Protein AF-A0AAN6LRU3-F1 (afdb_monomer)

Radius of gyration: 29.78 Å; Cα contacts (8 Å, |Δi|>4): 369; chains: 1; bounding box: 66×88×83 Å

Mean predicted aligned error: 17.96 Å

Secondary structure (DSSP, 8-state):
--HHHHHHHHHHHHHHHHHHHHHHHHHHH---TTHHHHHHHHHHHHHHHHHHHHHHHHH---HHHHHHHHHHHHHHHHHHHHHHHHHHHHHHHHHHS-STTPPPPPPPPP--------------SSHHHHHHHHHHHHTT--S-GGGS----------------PPPPPPP-----------------------------------------TT-TTSHHHHHHHHHHH-GGG-----SS-HHHHHHHHHHHHH---SS-SSTTSPP--SS-HHHHHHHHHHT---TTS-----SSS-HHHHHHHHHHHHHTT-SPPPSSS-HHHHHHHHHHHHHH---HHHHHHHTT--HHHHHHHHHHHHHHHHHHHHHTT--SPPTTGGGTTSHHHHHHSTT-THHHHHHH---HHHHHHHHHHHHHHHHHHHHHH--PPSS----TTGGG--

Foldseek 3Di:
DPPVVLVVVLVVLVVVLVVLVVVLVVCVVVLDLVCLVVLVVSLVVLVVSLVVLVVVLVVDPDPVSNVSSVVSSVSSVVSSVSSVVSNVVSVVVVVPPPCPPPDDDPDDDDDDDDDDDDDDDDDDDPCPVVVLLVLLVVVVDDDDPVVDDDDDDDDDDPDDDDDDDDDDDDDDDDDDDDDDDDDDDDDDDDDDDDDDDDDDDDDDDDDDPPPDPQDCQDLVNVVVCCVVPNPVPDPQQFPDWLVRLVVQLVVVVVPQDLEFDQQQDFAAARDALSVLLVCQLVVPDDNRHDHDHQQAFDSVLLVVLLVVCVVVVLFDQDPRAGSSSLSVLLSCCQLVVGQLSSSSNNNRGGSNVSLVSNVSSLVSLLVLLVSSPCPDQDPCQLPFSPSVCSCVPPPDNVRVCSYSVDDPVSSSSSSNSSLLSRLVVCVSPVDDGPTDGDNNCVSSPD

pLDDT: mean 72.18, std 24.18, range [24.44, 98.5]

Nearest PDB structures (foldseek):
  2n9d-assembly1_A  TM=6.646E-01  e=3.954E-01  Homo sapiens
  5t2a-assembly1_i  TM=4.761E-01  e=7.463E+00  Leishmania donovani

Solvent-accessible surface area (backbone atoms only — not comparable to full-atom values): 27525 Å² total; per-residue (Å²): 130,66,71,71,59,55,57,51,52,51,51,53,51,51,50,50,49,51,53,48,52,54,50,49,58,54,46,69,75,46,85,47,81,78,42,47,63,53,43,53,51,54,32,50,54,30,50,52,51,27,52,52,32,54,54,51,36,76,72,44,86,52,67,69,61,31,52,54,38,48,55,52,30,53,53,31,47,55,52,28,56,49,36,53,56,50,44,55,52,46,56,51,53,62,71,62,58,72,79,83,80,64,78,81,80,80,85,82,81,90,80,84,90,78,87,90,80,89,85,88,87,81,89,87,81,73,59,65,65,58,48,49,56,49,42,52,55,52,79,64,62,64,86,68,67,89,84,57,86,81,81,92,72,92,78,85,92,82,84,88,81,90,88,84,81,86,85,83,84,81,88,82,82,87,83,88,83,89,80,90,83,90,82,89,88,86,84,87,82,88,87,89,79,88,83,84,79,83,86,87,83,88,85,89,77,96,72,79,93,71,80,72,78,74,45,80,84,36,71,67,31,48,54,52,47,34,77,72,59,41,69,92,72,55,89,75,75,54,77,30,51,29,69,58,35,51,50,51,36,51,55,49,66,68,60,85,60,56,54,80,76,64,34,78,54,67,33,70,14,25,42,53,35,71,55,41,45,47,37,53,68,69,66,64,85,54,87,61,46,56,72,83,78,72,71,84,57,54,66,66,56,55,52,49,50,45,52,50,34,42,73,75,63,41,50,70,84,52,96,86,51,52,61,63,44,23,49,49,52,35,49,45,33,52,67,70,61,49,53,44,55,34,53,7,24,46,29,33,31,21,23,48,60,40,45,55,29,26,49,43,45,50,55,32,35,45,53,50,31,70,65,62,68,69,87,60,89,61,88,67,47,46,54,40,78,53,33,50,55,70,67,62,45,97,83,51,61,62,51,59,30,59,44,73,68,49,51,76,68,54,52,47,45,32,41,36,39,53,42,41,58,48,18,47,53,44,70,74,59,80,58,82,63,73,67,64,70,60,67,56,60,64,88,68,73,120

Structure (mmCIF, N/CA/C/O backbone):
data_AF-A0AAN6LRU3-F1
#
_entry.id   AF-A0AAN6LRU3-F1
#
loop_
_atom_site.group_PDB
_atom_site.id
_atom_site.type_symbol
_atom_site.label_atom_id
_atom_site.label_alt_id
_atom_site.label_comp_id
_atom_site.label_asym_id
_atom_site.label_entity_id
_atom_site.label_seq_id
_atom_site.pdbx_PDB_ins_code
_atom_site.Cartn_x
_atom_site.Cartn_y
_atom_site.Cartn_z
_atom_site.occupancy
_atom_site.B_iso_or_equiv
_atom_site.auth_seq_id
_atom_site.auth_comp_id
_atom_site.auth_asym_id
_atom_site.auth_atom_id
_atom_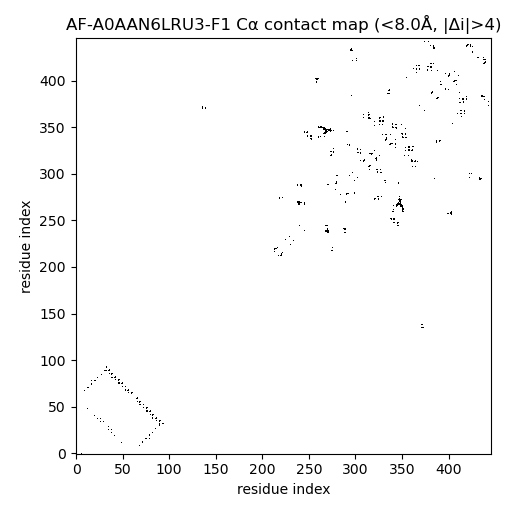site.pdbx_PDB_model_num
ATOM 1 N N . MET A 1 1 ? 5.359 25.589 39.554 1.00 51.56 1 MET A N 1
ATOM 2 C CA . MET A 1 1 ? 6.685 24.946 39.703 1.00 51.56 1 MET A CA 1
ATOM 3 C C . MET A 1 1 ? 7.753 25.958 39.331 1.00 51.56 1 MET A C 1
ATOM 5 O O . MET A 1 1 ? 7.530 26.718 38.402 1.00 51.56 1 MET A O 1
ATOM 9 N N . SER A 1 2 ? 8.865 26.028 40.065 1.00 58.53 2 SER A N 1
ATOM 10 C CA . SER A 1 2 ? 9.941 26.976 39.746 1.00 58.53 2 SER A CA 1
ATOM 11 C C . SER A 1 2 ? 10.658 26.526 38.469 1.00 58.53 2 SER A C 1
ATOM 13 O O . SER A 1 2 ? 11.099 25.380 38.389 1.00 58.53 2 SER A O 1
ATOM 15 N N . THR A 1 3 ? 10.789 27.407 37.477 1.00 61.53 3 THR A N 1
ATOM 16 C CA . THR A 1 3 ? 11.451 27.142 36.181 1.00 61.53 3 THR A CA 1
ATOM 17 C C . THR A 1 3 ? 12.881 26.603 36.339 1.00 61.53 3 THR A C 1
ATOM 19 O O . THR A 1 3 ? 13.358 25.816 35.520 1.00 61.53 3 THR A O 1
ATOM 22 N N . ARG A 1 4 ? 13.549 26.921 37.459 1.00 67.75 4 ARG A N 1
ATOM 23 C CA . ARG A 1 4 ? 14.866 26.365 37.819 1.00 67.75 4 ARG A CA 1
ATOM 24 C C . ARG A 1 4 ? 14.862 24.847 38.032 1.00 67.75 4 ARG A C 1
ATOM 26 O O . ARG A 1 4 ? 15.858 24.203 37.718 1.00 67.75 4 ARG A O 1
ATOM 33 N N . THR A 1 5 ? 13.771 24.263 38.524 1.00 77.69 5 THR A N 1
ATOM 34 C CA . THR A 1 5 ? 13.678 22.815 38.787 1.00 77.69 5 THR A CA 1
ATOM 35 C C . THR A 1 5 ? 13.497 22.015 37.491 1.00 77.69 5 THR A C 1
ATOM 37 O O . THR A 1 5 ? 14.026 20.912 37.355 1.00 77.69 5 THR A O 1
ATOM 40 N N . ILE A 1 6 ? 12.816 22.597 36.500 1.00 76.00 6 ILE A N 1
ATOM 41 C CA . ILE A 1 6 ? 12.567 21.963 35.196 1.00 76.00 6 ILE A CA 1
ATOM 42 C C . ILE A 1 6 ? 13.856 21.912 34.360 1.00 76.00 6 ILE A C 1
ATOM 44 O O . ILE A 1 6 ? 14.175 20.898 33.749 1.00 76.00 6 ILE A O 1
ATOM 48 N N . SER A 1 7 ? 14.664 22.976 34.390 1.00 76.44 7 SER A N 1
ATOM 49 C CA . SER A 1 7 ? 15.960 22.986 33.695 1.00 76.44 7 SER A CA 1
ATOM 50 C C . SER A 1 7 ? 16.943 21.942 34.255 1.00 76.44 7 SER A C 1
ATOM 52 O O . SER A 1 7 ? 17.690 21.324 33.493 1.00 76.44 7 SER A O 1
ATOM 54 N N . GLY A 1 8 ? 16.921 21.709 35.574 1.00 80.44 8 GLY A N 1
ATOM 55 C CA . GLY A 1 8 ? 17.734 20.674 36.222 1.00 80.44 8 GLY A CA 1
ATOM 56 C C . GLY A 1 8 ? 17.344 19.261 35.783 1.00 80.44 8 GLY A C 1
ATOM 57 O O . GLY A 1 8 ? 18.188 18.518 35.287 1.00 80.44 8 GLY A O 1
ATOM 58 N N . THR A 1 9 ? 16.053 18.936 35.867 1.00 79.94 9 THR A N 1
ATOM 59 C CA . THR A 1 9 ? 15.516 17.622 35.463 1.00 79.94 9 THR A CA 1
ATOM 60 C C . THR A 1 9 ? 15.723 17.335 33.974 1.00 79.94 9 THR A C 1
ATOM 62 O O . THR A 1 9 ? 16.121 16.232 33.611 1.00 79.94 9 THR A O 1
ATOM 65 N N . LEU A 1 10 ? 15.569 18.334 33.097 1.00 76.00 10 LEU A N 1
ATOM 66 C CA . LEU A 1 10 ? 15.873 18.183 31.669 1.00 76.00 10 LEU A CA 1
ATOM 67 C C . LEU A 1 10 ? 17.350 17.874 31.400 1.00 76.00 10 LEU A C 1
ATOM 69 O O . LEU A 1 10 ? 17.667 17.068 30.524 1.00 76.00 10 LEU A O 1
ATOM 73 N N . ARG A 1 11 ? 18.267 18.492 32.151 1.00 82.25 11 ARG A N 1
ATOM 74 C CA . ARG A 1 11 ? 19.704 18.216 32.027 1.00 82.25 11 ARG A CA 1
ATOM 75 C C . ARG A 1 11 ? 20.043 16.798 32.481 1.00 82.25 11 ARG A C 1
ATOM 77 O O . ARG A 1 11 ? 20.829 16.128 31.815 1.00 82.25 11 ARG A O 1
ATOM 84 N N . GLU A 1 12 ? 19.440 16.342 33.575 1.00 81.56 12 GLU A N 1
ATOM 85 C CA . GLU A 1 12 ? 19.593 14.972 34.077 1.00 81.56 12 GLU A CA 1
ATOM 86 C C . GLU A 1 12 ? 19.060 13.946 33.074 1.00 81.56 12 GLU A C 1
ATOM 88 O O . GLU A 1 12 ? 19.774 13.004 32.734 1.00 81.56 12 GLU A O 1
ATOM 93 N N . LEU A 1 13 ? 17.866 14.170 32.512 1.00 76.25 13 LEU A N 1
ATOM 94 C CA . LEU A 1 13 ? 17.279 13.296 31.492 1.00 76.25 13 LEU A CA 1
ATOM 95 C C . LEU A 1 13 ? 18.111 13.264 30.206 1.00 76.25 13 LEU A C 1
ATOM 97 O O . LEU A 1 13 ? 18.313 12.196 29.632 1.00 76.25 13 LEU A O 1
ATOM 101 N N . ARG A 1 14 ? 18.660 14.406 29.774 1.00 79.88 14 ARG A N 1
ATOM 102 C CA . ARG A 1 14 ? 19.558 14.462 28.611 1.00 79.88 14 ARG A CA 1
ATOM 103 C C . ARG A 1 14 ? 20.868 13.715 28.862 1.00 79.88 14 ARG A C 1
ATOM 105 O O . ARG A 1 14 ? 21.322 12.975 27.994 1.00 79.88 14 ARG A O 1
ATOM 112 N N . SER A 1 15 ? 21.450 13.871 30.051 1.00 84.06 15 SER A N 1
ATOM 113 C CA . SER A 1 15 ? 22.639 13.120 30.473 1.00 84.06 15 SER A CA 1
ATOM 114 C C . SER A 1 15 ? 22.366 11.611 30.505 1.00 84.06 15 SER A C 1
ATOM 116 O O . SER A 1 15 ? 23.141 10.825 29.961 1.00 84.06 15 SER A O 1
ATOM 118 N N . LEU A 1 16 ? 21.217 11.205 31.057 1.00 80.88 16 LEU A N 1
ATOM 119 C CA . LEU A 1 16 ? 20.776 9.812 31.088 1.00 80.88 16 LEU A CA 1
ATOM 120 C C . LEU A 1 16 ? 20.578 9.248 29.675 1.00 80.88 16 LEU A C 1
ATOM 122 O O . LEU A 1 16 ? 21.001 8.123 29.406 1.00 80.88 16 LEU A O 1
ATOM 126 N N . ALA A 1 17 ? 19.978 10.019 28.764 1.00 74.19 17 ALA A N 1
ATOM 127 C CA . ALA A 1 17 ? 19.777 9.613 27.376 1.00 74.19 17 ALA A CA 1
ATOM 128 C C . ALA A 1 17 ? 21.113 9.393 26.646 1.00 74.19 17 ALA A C 1
ATOM 130 O O . ALA A 1 17 ? 21.281 8.367 25.986 1.00 74.19 17 ALA A O 1
ATOM 131 N N . GLU A 1 18 ? 22.091 10.290 26.810 1.00 80.81 18 GLU A N 1
ATOM 132 C CA . GLU A 1 18 ? 23.423 10.137 26.204 1.00 80.81 18 GLU A CA 1
ATOM 133 C C . GLU A 1 18 ? 24.216 8.969 26.816 1.00 80.81 18 GLU A C 1
ATOM 135 O O . GLU A 1 18 ? 24.811 8.174 26.084 1.00 80.81 18 GLU A O 1
ATOM 140 N N . LEU A 1 19 ? 24.166 8.783 28.140 1.00 83.38 19 LEU A N 1
ATOM 141 C CA . LEU A 1 19 ? 24.794 7.632 28.800 1.00 83.38 19 LEU A CA 1
ATOM 142 C C . LEU A 1 19 ? 24.161 6.313 28.340 1.00 83.38 19 LEU A C 1
ATOM 144 O O . LEU A 1 19 ? 24.862 5.335 28.066 1.00 83.38 19 LEU A O 1
ATOM 148 N N . THR A 1 20 ? 22.837 6.295 28.188 1.00 77.56 20 THR A N 1
ATOM 149 C CA . THR A 1 20 ? 22.105 5.130 27.684 1.00 77.56 20 THR A CA 1
ATOM 150 C C . THR A 1 20 ? 22.459 4.846 26.231 1.00 77.56 20 THR A C 1
ATOM 152 O O . THR A 1 20 ? 22.708 3.698 25.878 1.00 77.56 20 THR A O 1
ATOM 155 N N . LYS A 1 21 ? 22.561 5.875 25.391 1.00 78.19 21 LYS A N 1
ATOM 156 C CA . LYS A 1 21 ? 22.995 5.758 23.994 1.00 78.19 21 LYS A CA 1
ATOM 157 C C . LYS A 1 21 ? 24.407 5.173 23.877 1.00 78.19 21 LYS A C 1
ATOM 159 O O . LYS A 1 21 ? 24.619 4.286 23.052 1.00 78.19 21 LYS A O 1
ATOM 164 N N . ALA A 1 22 ? 25.344 5.590 24.731 1.00 80.88 22 ALA A N 1
ATOM 165 C CA . ALA A 1 22 ? 26.682 4.998 24.796 1.00 80.88 22 ALA A CA 1
ATOM 166 C C . ALA A 1 22 ? 26.652 3.535 25.283 1.00 80.88 22 ALA A C 1
ATOM 168 O O . ALA A 1 22 ? 27.325 2.671 24.720 1.00 80.88 22 ALA A O 1
ATOM 169 N N . SER A 1 23 ? 25.829 3.225 26.292 1.00 77.25 23 SER A N 1
ATOM 170 C CA . SER A 1 23 ? 25.642 1.851 26.776 1.00 77.25 23 SER A CA 1
ATOM 171 C C . SER A 1 23 ? 25.047 0.937 25.701 1.00 77.25 23 SER A C 1
ATOM 173 O O . SER A 1 23 ? 25.520 -0.184 25.533 1.00 77.25 23 SER A O 1
ATOM 175 N N . VAL A 1 24 ? 24.072 1.426 24.929 1.00 73.38 24 VAL A N 1
ATOM 176 C CA . VAL A 1 24 ? 23.470 0.716 23.792 1.00 73.38 24 VAL A CA 1
ATOM 177 C C . VAL A 1 24 ? 24.532 0.365 22.754 1.00 73.38 24 VAL A C 1
ATOM 179 O O . VAL A 1 24 ? 24.598 -0.791 22.351 1.00 73.38 24 VAL A O 1
ATOM 182 N N . ALA A 1 25 ? 25.407 1.306 22.389 1.00 73.62 25 ALA A N 1
ATOM 183 C CA . ALA A 1 25 ? 26.498 1.045 21.447 1.00 73.62 25 ALA A CA 1
ATOM 184 C C . ALA A 1 25 ? 27.464 -0.049 21.955 1.00 73.62 25 ALA A C 1
ATOM 186 O O . ALA A 1 25 ? 27.869 -0.932 21.200 1.00 73.62 25 ALA A O 1
ATOM 187 N N . ASN A 1 26 ? 27.777 -0.054 23.255 1.00 74.44 26 ASN A N 1
ATOM 188 C CA . ASN A 1 26 ? 28.607 -1.100 23.866 1.00 74.44 26 ASN A CA 1
ATOM 189 C C . ASN A 1 26 ? 27.898 -2.467 23.922 1.00 74.44 26 ASN A C 1
ATOM 191 O O . ASN A 1 26 ? 28.534 -3.503 23.727 1.00 74.44 26 ASN A O 1
ATOM 195 N N . LEU A 1 27 ? 26.584 -2.489 24.168 1.00 73.62 27 LEU A N 1
ATOM 196 C CA . LEU A 1 27 ? 25.775 -3.713 24.165 1.00 73.62 27 LEU A CA 1
ATOM 197 C C . LEU A 1 27 ? 25.605 -4.286 22.753 1.00 73.62 27 LEU A C 1
ATOM 199 O O . LEU A 1 27 ? 25.596 -5.504 22.589 1.00 73.62 27 LEU A O 1
ATOM 203 N N . GLU A 1 28 ? 25.527 -3.433 21.730 1.00 69.50 28 GLU A N 1
ATOM 204 C CA . GLU A 1 28 ? 25.544 -3.853 20.325 1.00 69.50 28 GLU A CA 1
ATOM 205 C C . GLU A 1 28 ? 26.864 -4.540 19.949 1.00 69.50 28 GLU A C 1
ATOM 207 O O . GLU A 1 28 ? 26.847 -5.513 19.196 1.00 69.50 28 GLU A O 1
ATOM 212 N N . ALA A 1 29 ? 27.992 -4.099 20.515 1.00 72.56 29 ALA A N 1
ATOM 213 C CA . ALA A 1 29 ? 29.293 -4.744 20.326 1.00 72.56 29 ALA A CA 1
ATOM 214 C C . ALA A 1 29 ? 29.423 -6.081 21.086 1.00 72.56 29 ALA A C 1
ATOM 216 O O . ALA A 1 29 ? 30.188 -6.960 20.690 1.00 72.56 29 ALA A O 1
ATOM 217 N N . LEU A 1 30 ? 28.665 -6.259 22.172 1.00 68.81 30 LEU A N 1
ATOM 218 C CA . LEU A 1 30 ? 28.718 -7.419 23.060 1.00 68.81 30 LEU A CA 1
ATOM 219 C C . LEU A 1 30 ? 27.388 -8.185 23.029 1.00 68.81 30 LEU A C 1
ATOM 221 O O . LEU A 1 30 ? 26.695 -8.279 24.041 1.00 68.81 30 LEU A O 1
ATOM 225 N N . LEU A 1 31 ? 27.042 -8.774 21.878 1.00 71.62 31 LEU A N 1
ATOM 226 C CA . LEU A 1 31 ? 25.863 -9.639 21.684 1.00 71.62 31 LEU A CA 1
ATOM 227 C C . LEU A 1 31 ? 25.962 -10.977 22.454 1.00 71.62 31 LEU A C 1
ATOM 229 O O . LEU A 1 31 ? 25.878 -12.062 21.880 1.00 71.62 31 LEU A O 1
ATOM 233 N N . ARG A 1 32 ? 26.163 -10.927 23.772 1.00 77.69 32 ARG A N 1
ATOM 234 C CA . ARG A 1 32 ? 26.189 -12.094 24.659 1.00 77.69 32 ARG A CA 1
ATOM 235 C C . ARG A 1 32 ? 24.793 -12.348 25.242 1.00 77.69 32 ARG A C 1
ATOM 237 O O . ARG A 1 32 ? 24.080 -11.390 25.527 1.00 77.69 32 ARG A O 1
ATOM 244 N N . PRO A 1 33 ? 24.403 -13.607 25.516 1.00 73.31 33 PRO A N 1
ATOM 245 C CA . PRO A 1 33 ? 23.118 -13.925 26.150 1.00 73.31 33 PRO A CA 1
ATOM 246 C C . PRO A 1 33 ? 22.863 -13.190 27.478 1.00 73.31 33 PRO A C 1
ATOM 248 O O . PRO A 1 33 ? 21.725 -12.825 27.769 1.00 73.31 33 PRO A O 1
ATOM 251 N N . SER A 1 34 ? 23.915 -12.895 28.253 1.00 78.94 34 SER A N 1
ATOM 252 C CA . SER A 1 34 ? 23.823 -12.114 29.497 1.00 78.94 34 SER A CA 1
ATOM 253 C C . SER A 1 34 ? 23.363 -10.665 29.284 1.00 78.94 34 SER A C 1
ATOM 255 O O . SER A 1 34 ? 22.804 -10.062 30.198 1.00 78.94 34 SER A O 1
ATOM 257 N N . ALA A 1 35 ? 23.526 -10.116 28.076 1.00 85.69 35 ALA A N 1
ATOM 258 C CA . ALA A 1 35 ? 23.089 -8.767 27.731 1.00 85.69 35 ALA A CA 1
ATOM 259 C C . ALA A 1 35 ? 21.557 -8.643 27.628 1.00 85.69 35 ALA A C 1
ATOM 261 O O . ALA A 1 35 ? 21.034 -7.536 27.731 1.00 85.69 35 ALA A O 1
ATOM 262 N N . LEU A 1 36 ? 20.810 -9.748 27.466 1.00 87.56 36 LEU A N 1
ATOM 263 C CA . LEU A 1 36 ? 19.355 -9.702 27.261 1.00 87.56 36 LEU A CA 1
ATOM 264 C C . LEU A 1 36 ? 18.615 -9.094 28.461 1.00 87.56 36 LEU A C 1
ATOM 266 O O . LEU A 1 36 ? 17.711 -8.275 28.278 1.00 87.56 36 LEU A O 1
ATOM 270 N N . ALA A 1 37 ? 19.009 -9.460 29.682 1.00 87.19 37 ALA A N 1
ATOM 271 C CA . ALA A 1 37 ? 18.412 -8.916 30.900 1.00 87.19 37 ALA A CA 1
ATOM 272 C C . ALA A 1 37 ? 18.691 -7.409 31.034 1.00 87.19 37 ALA A C 1
ATOM 274 O O . ALA A 1 37 ? 17.782 -6.636 31.339 1.00 87.19 37 ALA A O 1
ATOM 275 N N . GLN A 1 38 ? 19.921 -6.986 30.725 1.00 87.38 38 GLN A N 1
ATOM 276 C CA . GLN A 1 38 ? 20.321 -5.580 30.762 1.00 87.38 38 GLN A CA 1
ATOM 277 C C . GLN A 1 38 ? 19.566 -4.757 29.714 1.00 87.38 38 GLN A C 1
ATOM 279 O O . GLN A 1 38 ? 18.939 -3.765 30.071 1.00 87.38 38 GLN A O 1
ATOM 284 N N . VAL A 1 39 ? 19.523 -5.213 28.457 1.00 89.19 39 VAL A N 1
ATOM 285 C CA . VAL A 1 39 ? 18.756 -4.568 27.376 1.00 89.19 39 VAL A CA 1
ATOM 286 C C . VAL A 1 39 ? 17.277 -4.460 27.746 1.00 89.19 39 VAL A C 1
ATOM 288 O O . VAL A 1 39 ? 16.673 -3.410 27.551 1.00 89.19 39 VAL A O 1
ATOM 291 N N . THR A 1 40 ? 16.694 -5.509 28.333 1.00 90.44 40 THR A N 1
ATOM 292 C CA . THR A 1 40 ? 15.289 -5.495 28.772 1.00 90.44 40 THR A CA 1
ATOM 293 C C . THR A 1 40 ? 15.047 -4.455 29.869 1.00 90.44 40 THR A C 1
ATOM 295 O O . THR A 1 40 ? 14.044 -3.742 29.816 1.00 90.44 40 THR A O 1
ATOM 298 N N . SER A 1 41 ? 15.958 -4.347 30.841 1.00 91.44 41 SER A N 1
ATOM 299 C CA . SER A 1 41 ? 15.888 -3.354 31.920 1.00 91.44 41 SER A CA 1
ATOM 300 C C . SER A 1 41 ? 16.017 -1.926 31.380 1.00 91.44 41 SER A C 1
ATOM 302 O O . SER A 1 41 ? 15.133 -1.098 31.595 1.00 91.44 41 SER A O 1
ATOM 304 N N . THR A 1 42 ? 17.045 -1.657 30.570 1.00 88.06 42 THR A N 1
ATOM 305 C CA . THR A 1 42 ? 17.271 -0.347 29.941 1.00 88.06 42 THR A CA 1
ATOM 306 C C . THR A 1 42 ? 16.110 0.057 29.033 1.00 88.06 42 THR A C 1
ATOM 308 O O . THR A 1 42 ? 15.692 1.212 29.031 1.00 88.06 42 THR A O 1
ATOM 311 N N . LYS A 1 43 ? 15.524 -0.895 28.297 1.00 94.00 43 LYS A N 1
ATOM 312 C CA . LYS A 1 43 ? 14.337 -0.657 27.470 1.00 94.00 43 LYS A CA 1
ATOM 313 C C . LYS A 1 43 ? 13.144 -0.185 28.307 1.00 94.00 43 LYS A C 1
ATOM 315 O O . LYS A 1 43 ? 12.437 0.721 27.875 1.00 94.00 43 LYS A O 1
ATOM 320 N N . ARG A 1 44 ? 12.904 -0.789 29.479 1.00 91.06 44 ARG A N 1
ATOM 321 C CA . ARG A 1 44 ? 11.830 -0.358 30.393 1.00 91.06 44 ARG A CA 1
ATOM 322 C C . ARG A 1 44 ? 12.083 1.064 30.891 1.00 91.06 44 ARG A C 1
ATOM 324 O O . ARG A 1 44 ? 11.217 1.905 30.703 1.00 91.06 44 ARG A O 1
ATOM 331 N N . LEU A 1 45 ? 13.296 1.348 31.370 1.00 90.81 45 LEU A N 1
ATOM 332 C CA . LEU A 1 45 ? 13.684 2.691 31.819 1.00 90.81 45 LEU A CA 1
ATOM 333 C C . LEU A 1 45 ? 13.454 3.760 30.741 1.00 90.81 45 LEU A C 1
ATOM 335 O O . LEU A 1 45 ? 12.899 4.812 31.031 1.00 90.81 45 LEU A O 1
ATOM 339 N N . MET A 1 46 ? 13.824 3.484 29.486 1.00 91.00 46 MET A N 1
ATOM 340 C CA . MET A 1 46 ? 13.630 4.444 28.393 1.00 91.00 46 MET A CA 1
ATOM 341 C C . MET A 1 46 ? 12.164 4.654 28.011 1.00 91.00 46 MET A C 1
ATOM 343 O O . MET A 1 46 ? 11.783 5.762 27.637 1.00 91.00 46 MET A O 1
ATOM 347 N N . ARG A 1 47 ? 11.339 3.606 28.103 1.00 92.50 47 ARG A N 1
ATOM 348 C CA . ARG A 1 47 ? 9.891 3.723 27.900 1.00 92.50 47 ARG A CA 1
ATOM 349 C C . ARG A 1 47 ? 9.264 4.598 28.981 1.00 92.50 47 ARG A C 1
ATOM 351 O O . ARG A 1 47 ? 8.471 5.474 28.658 1.00 92.50 47 ARG A O 1
ATOM 358 N N . ASP A 1 48 ? 9.631 4.360 30.234 1.00 90.62 48 ASP A N 1
ATOM 359 C CA . ASP A 1 48 ? 9.068 5.080 31.371 1.00 90.62 48 ASP A CA 1
ATOM 360 C C . ASP A 1 48 ? 9.516 6.562 31.326 1.00 90.62 48 ASP A C 1
ATOM 362 O O . ASP A 1 48 ? 8.686 7.461 31.429 1.00 90.62 48 ASP A O 1
ATOM 366 N N . ALA A 1 49 ? 10.785 6.833 30.980 1.00 88.06 49 ALA A N 1
ATOM 367 C CA . ALA A 1 49 ? 11.287 8.193 30.747 1.00 88.06 49 ALA A CA 1
ATOM 368 C C . ALA A 1 49 ? 10.553 8.932 29.611 1.00 88.06 49 ALA A C 1
ATOM 370 O O . ALA A 1 49 ? 10.280 10.125 29.726 1.00 88.06 49 ALA A O 1
ATOM 371 N N . HIS A 1 50 ? 10.216 8.242 28.515 1.00 90.38 50 HIS A N 1
ATOM 372 C CA . HIS A 1 50 ? 9.415 8.823 27.433 1.00 90.38 50 HIS A CA 1
ATOM 373 C C . HIS A 1 50 ? 8.013 9.220 27.913 1.00 90.38 50 HIS A C 1
ATOM 375 O O . HIS A 1 50 ? 7.569 10.332 27.640 1.00 90.38 50 HIS A O 1
ATOM 381 N N . GLN A 1 51 ? 7.336 8.340 28.656 1.00 90.19 51 GLN A N 1
ATOM 382 C CA . GLN A 1 51 ? 6.006 8.626 29.205 1.00 90.19 51 GLN A CA 1
ATOM 383 C C . GLN A 1 51 ? 6.031 9.814 30.173 1.00 90.19 51 GLN A C 1
ATOM 385 O O . GLN A 1 51 ? 5.135 10.657 30.141 1.00 90.19 51 GLN A O 1
ATOM 390 N N . ASP A 1 52 ? 7.066 9.920 31.006 1.00 89.38 52 ASP A N 1
ATOM 391 C CA . ASP A 1 52 ? 7.222 11.054 31.917 1.00 89.38 52 ASP A CA 1
ATOM 392 C C . ASP A 1 52 ? 7.489 12.366 31.165 1.00 89.38 52 ASP A C 1
ATOM 394 O O . ASP A 1 52 ? 6.943 13.406 31.535 1.00 89.38 52 ASP A O 1
ATOM 398 N N . LEU A 1 53 ? 8.246 12.325 30.063 1.00 90.56 53 LEU A N 1
ATOM 399 C CA . LEU A 1 53 ? 8.450 13.483 29.187 1.00 90.56 53 LEU A CA 1
ATOM 400 C C . LEU A 1 53 ? 7.156 13.921 28.488 1.00 90.56 53 LEU A C 1
ATOM 402 O O . LEU A 1 53 ? 6.889 15.119 28.431 1.00 90.56 53 LEU A O 1
ATOM 406 N N . GLU A 1 54 ? 6.322 12.992 28.015 1.00 90.69 54 GLU A N 1
ATOM 407 C CA . GLU A 1 54 ? 5.007 13.322 27.442 1.00 90.69 54 GLU A CA 1
ATOM 408 C C . GLU A 1 54 ? 4.080 13.965 28.485 1.00 90.69 54 GLU A C 1
ATOM 410 O O . GLU A 1 54 ? 3.422 14.971 28.209 1.00 90.69 54 GLU A O 1
ATOM 415 N N . ARG A 1 55 ? 4.065 13.440 29.718 1.00 91.62 55 ARG A N 1
ATOM 416 C CA . ARG A 1 55 ? 3.308 14.043 30.829 1.00 91.62 55 ARG A CA 1
ATOM 417 C C . ARG A 1 55 ? 3.803 15.455 31.141 1.00 91.62 55 ARG A C 1
ATOM 419 O O . ARG A 1 55 ? 2.985 16.362 31.281 1.00 91.62 55 ARG A O 1
ATOM 426 N N . LEU A 1 56 ? 5.121 15.655 31.214 1.00 88.88 56 LEU A N 1
ATOM 427 C CA . LEU A 1 56 ? 5.729 16.969 31.448 1.00 88.88 56 LEU A CA 1
ATOM 428 C C . LEU A 1 56 ? 5.430 17.953 30.313 1.00 88.88 56 LEU A C 1
ATOM 430 O O . LEU A 1 56 ? 5.156 19.124 30.581 1.00 88.88 56 LEU A O 1
ATOM 434 N N . GLN A 1 57 ? 5.440 17.488 29.062 1.00 91.75 57 GLN A N 1
ATOM 435 C CA . GLN A 1 57 ? 5.088 18.302 27.900 1.00 91.75 57 GLN A CA 1
ATOM 436 C C . GLN A 1 57 ? 3.655 18.831 28.023 1.00 91.75 57 GLN A C 1
ATOM 438 O O . GLN A 1 57 ? 3.432 20.022 27.826 1.00 91.75 57 GLN A O 1
ATOM 443 N N . ASN A 1 58 ? 2.711 17.974 28.419 1.00 88.06 58 ASN A N 1
ATOM 444 C CA . ASN A 1 58 ? 1.302 18.342 28.580 1.00 88.06 58 ASN A CA 1
ATOM 445 C C . ASN A 1 58 ? 1.047 19.278 29.776 1.00 88.06 58 ASN A C 1
ATOM 447 O O . ASN A 1 58 ? 0.062 20.010 29.787 1.00 88.06 58 ASN A O 1
ATOM 451 N N . GLN A 1 59 ? 1.921 19.267 30.787 1.00 91.12 59 GLN A N 1
ATOM 452 C CA . GLN A 1 59 ? 1.827 20.138 31.967 1.00 91.12 59 GLN A CA 1
ATOM 453 C C . GLN A 1 59 ? 2.503 21.505 31.778 1.00 91.12 59 GLN A C 1
ATOM 455 O O . GLN A 1 59 ? 2.311 22.404 32.598 1.00 91.12 59 GLN A O 1
ATOM 460 N N . THR A 1 60 ? 3.312 21.673 30.730 1.00 90.94 60 THR A N 1
ATOM 461 C CA . THR A 1 60 ? 4.127 22.874 30.524 1.00 90.94 60 THR A CA 1
ATOM 462 C C . THR A 1 60 ? 3.435 23.851 29.576 1.00 90.94 60 THR A C 1
ATOM 464 O O . THR A 1 60 ? 3.230 23.547 28.406 1.00 90.94 60 THR A O 1
ATOM 467 N N . SER A 1 61 ? 3.127 25.060 30.054 1.00 91.00 61 SER A N 1
ATOM 468 C CA . SER A 1 61 ? 2.555 26.142 29.234 1.00 91.00 61 SER A CA 1
ATOM 469 C C . SER A 1 61 ? 3.609 26.988 28.502 1.00 91.00 61 SER A C 1
ATOM 471 O O . SER A 1 61 ? 3.288 27.697 27.549 1.00 91.00 61 SER A O 1
ATOM 473 N N . GLU A 1 62 ? 4.876 26.922 28.921 1.00 93.44 62 GLU A N 1
ATOM 474 C CA . GLU A 1 62 ? 5.978 27.669 28.310 1.00 93.44 62 GLU A CA 1
ATOM 475 C C . GLU A 1 62 ? 6.451 27.001 27.009 1.00 93.44 62 GLU A C 1
ATOM 477 O O . GLU A 1 62 ? 7.027 25.911 27.015 1.00 93.44 62 GLU A O 1
ATOM 482 N N . LYS A 1 63 ? 6.244 27.681 25.875 1.00 90.12 63 LYS A N 1
ATOM 483 C CA . LYS A 1 63 ? 6.508 27.149 24.525 1.00 90.12 63 LYS A CA 1
ATOM 484 C C . LYS A 1 63 ? 7.961 26.702 24.303 1.00 90.12 63 LYS A C 1
ATOM 486 O O . LYS A 1 63 ? 8.196 25.680 23.656 1.00 90.12 63 LYS A O 1
ATOM 491 N N . GLU A 1 64 ? 8.935 27.442 24.828 1.00 89.94 64 GLU A N 1
ATOM 492 C CA . GLU A 1 64 ? 10.364 27.120 24.675 1.00 89.94 64 GLU A CA 1
ATOM 493 C C . GLU A 1 64 ? 10.746 25.840 25.433 1.00 89.94 64 GLU A C 1
ATOM 495 O O . GLU A 1 64 ? 11.416 24.952 24.895 1.00 89.94 64 GLU A O 1
ATOM 500 N N . VAL A 1 65 ? 10.244 25.700 26.662 1.00 87.56 65 VAL A N 1
ATOM 501 C CA . VAL A 1 65 ? 10.453 24.512 27.496 1.00 87.56 65 VAL A CA 1
ATOM 502 C C . VAL A 1 65 ? 9.736 23.306 26.891 1.00 87.56 65 VAL A C 1
ATOM 504 O O . VAL A 1 65 ? 10.337 22.240 26.776 1.00 87.56 65 VAL A O 1
ATOM 507 N N . ALA A 1 66 ? 8.500 23.477 26.412 1.00 86.94 66 ALA A N 1
ATOM 508 C CA . ALA A 1 66 ? 7.751 22.425 25.726 1.00 86.94 66 ALA A CA 1
ATOM 509 C C . ALA A 1 66 ? 8.469 21.920 24.460 1.00 86.94 66 ALA A C 1
ATOM 511 O O . ALA A 1 66 ? 8.479 20.718 24.192 1.00 86.94 66 ALA A O 1
ATOM 512 N N . THR A 1 67 ? 9.118 22.816 23.708 1.00 87.94 67 THR A N 1
ATOM 513 C CA . THR A 1 67 ? 9.921 22.444 22.530 1.00 87.94 67 THR A CA 1
ATOM 514 C C . THR A 1 67 ? 11.136 21.609 22.940 1.00 87.94 67 THR A C 1
ATOM 516 O O . THR A 1 67 ? 11.371 20.547 22.367 1.00 87.94 67 THR A O 1
ATOM 519 N N . SER A 1 68 ? 11.842 22.018 23.998 1.00 89.06 68 SER A N 1
ATOM 520 C CA . SER A 1 68 ? 12.989 21.271 24.534 1.00 89.06 68 SER A CA 1
ATOM 521 C C . SER A 1 68 ? 12.587 19.890 25.074 1.00 89.06 68 SER A C 1
ATOM 523 O O . SER A 1 68 ? 13.269 18.901 24.810 1.00 89.06 68 SER A O 1
ATOM 525 N N . ILE A 1 69 ? 11.462 19.793 25.796 1.00 88.31 69 ILE A N 1
ATOM 526 C CA . ILE A 1 69 ? 10.908 18.515 26.279 1.00 88.31 69 ILE A CA 1
ATOM 527 C C . ILE A 1 69 ? 10.608 17.593 25.094 1.00 88.31 69 ILE A C 1
ATOM 529 O O . ILE A 1 69 ? 10.986 16.423 25.116 1.00 88.31 69 ILE A O 1
ATOM 533 N N . ARG A 1 70 ? 9.978 18.126 24.040 1.00 89.88 70 ARG A N 1
ATOM 534 C CA . ARG A 1 70 ? 9.646 17.366 22.832 1.00 89.88 70 ARG A CA 1
ATOM 535 C C . ARG A 1 70 ? 10.891 16.805 22.144 1.00 89.88 70 ARG A C 1
ATOM 537 O O . ARG A 1 70 ? 10.878 15.650 21.729 1.00 89.88 70 ARG A O 1
ATOM 544 N N . GLU A 1 71 ? 11.964 17.586 22.034 1.00 88.75 71 GLU A N 1
ATOM 545 C CA . GLU A 1 71 ? 13.231 17.113 21.460 1.00 88.75 71 GLU A CA 1
ATOM 546 C C . GLU A 1 71 ? 13.814 15.939 22.260 1.00 88.75 71 GLU A C 1
ATOM 548 O O . GLU A 1 71 ? 14.186 14.916 21.681 1.00 88.75 71 GLU A O 1
ATOM 553 N N . VAL A 1 72 ? 13.833 16.042 23.593 1.00 87.56 72 VAL A N 1
ATOM 554 C CA . VAL A 1 72 ? 14.331 14.966 24.466 1.00 87.56 72 VAL A CA 1
ATOM 555 C C . VAL A 1 72 ? 13.424 13.733 24.403 1.00 87.56 72 VAL A C 1
ATOM 557 O O . VAL A 1 72 ? 13.932 12.613 24.364 1.00 87.56 72 VAL A O 1
ATOM 560 N N . ALA A 1 73 ? 12.102 13.913 24.325 1.00 86.88 73 ALA A N 1
ATOM 561 C CA . ALA A 1 73 ? 11.146 12.816 24.164 1.00 86.88 73 ALA A CA 1
ATOM 562 C C . ALA A 1 73 ? 11.398 12.041 22.862 1.00 86.88 73 ALA A C 1
ATOM 564 O O . ALA A 1 73 ? 11.473 10.811 22.870 1.00 86.88 73 ALA A O 1
ATOM 565 N N . VAL A 1 74 ? 11.625 12.752 21.753 1.00 85.25 74 VAL A N 1
ATOM 566 C CA . VAL A 1 74 ? 11.954 12.138 20.458 1.00 85.25 74 VAL A CA 1
ATOM 567 C C . VAL A 1 74 ? 13.246 11.321 20.540 1.00 85.25 74 VAL A C 1
ATOM 569 O O . VAL A 1 74 ? 13.291 10.197 20.035 1.00 85.25 74 VAL A O 1
ATOM 572 N N . GLU A 1 75 ? 14.290 11.837 21.188 1.00 85.94 75 GLU A N 1
ATOM 573 C CA . GLU A 1 75 ? 15.542 11.090 21.364 1.00 85.94 75 GLU A CA 1
ATOM 574 C C . GLU A 1 75 ? 15.364 9.865 22.274 1.00 85.94 75 GLU A C 1
ATOM 576 O O . GLU A 1 75 ? 15.815 8.769 21.926 1.00 85.94 75 GLU A O 1
ATOM 581 N N . ALA A 1 76 ? 14.630 9.999 23.384 1.00 83.94 76 ALA A N 1
ATOM 582 C CA . ALA A 1 76 ? 14.305 8.884 24.270 1.00 83.94 76 ALA A CA 1
ATOM 583 C C . ALA A 1 76 ? 13.562 7.759 23.526 1.00 83.94 76 ALA A C 1
ATOM 585 O O . ALA A 1 76 ? 13.901 6.577 23.662 1.00 83.94 76 ALA A O 1
ATOM 586 N N . TRP A 1 77 ? 12.608 8.126 22.665 1.00 91.00 77 TRP A N 1
ATOM 587 C CA . TRP A 1 77 ? 11.869 7.186 21.827 1.00 91.00 77 TRP A CA 1
ATOM 588 C C . TRP A 1 77 ? 12.761 6.466 20.812 1.00 91.00 77 TRP A C 1
ATOM 590 O O . TRP A 1 77 ? 12.690 5.240 20.679 1.00 91.00 77 TRP A O 1
ATOM 600 N N . LYS A 1 78 ? 13.658 7.189 20.127 1.00 85.44 78 LYS A N 1
ATOM 601 C CA . LYS A 1 78 ? 14.623 6.582 19.192 1.00 85.44 78 LYS A CA 1
ATOM 602 C C . LYS A 1 78 ? 15.516 5.554 19.892 1.00 85.44 78 LYS A C 1
ATOM 604 O O . LYS A 1 78 ? 15.754 4.477 19.341 1.00 85.44 78 LYS A O 1
ATOM 609 N N . VAL A 1 79 ? 15.993 5.854 21.104 1.00 86.44 79 VAL A N 1
ATOM 610 C CA . VAL A 1 79 ? 16.808 4.921 21.904 1.00 86.44 79 VAL A CA 1
ATOM 611 C C . VAL A 1 79 ? 15.998 3.682 22.292 1.00 86.44 79 VAL A C 1
ATOM 613 O O . VAL A 1 79 ? 16.472 2.559 22.099 1.00 86.44 79 VAL A O 1
ATOM 616 N N . TYR A 1 80 ? 14.757 3.856 22.755 1.00 91.50 80 TYR A N 1
ATOM 617 C CA . TYR A 1 80 ? 13.845 2.745 23.042 1.00 91.50 80 TYR A CA 1
ATOM 618 C C . TYR A 1 80 ? 13.649 1.828 21.822 1.00 91.50 80 TYR A C 1
ATOM 620 O O . TYR A 1 80 ? 13.800 0.609 21.925 1.00 91.50 80 TYR A O 1
ATOM 628 N N . GLN A 1 81 ? 13.385 2.397 20.642 1.00 88.31 81 GLN A N 1
ATOM 629 C CA . GLN A 1 81 ? 13.202 1.624 19.409 1.00 88.31 81 GLN A CA 1
ATOM 630 C C . GLN A 1 81 ? 14.452 0.819 19.023 1.00 88.31 81 GLN A C 1
ATOM 632 O O . GLN A 1 81 ? 14.337 -0.318 18.557 1.00 88.31 81 GLN A O 1
ATOM 637 N N . ARG A 1 82 ? 15.656 1.373 19.229 1.00 86.69 82 ARG A N 1
ATOM 638 C CA . ARG A 1 82 ? 16.916 0.638 19.019 1.00 86.69 82 ARG A CA 1
ATOM 639 C C . ARG A 1 82 ? 17.047 -0.534 19.992 1.00 86.69 82 ARG A C 1
ATOM 641 O O . ARG A 1 82 ? 17.338 -1.646 19.555 1.00 86.69 82 ARG A O 1
ATOM 648 N N . LEU A 1 83 ? 16.744 -0.325 21.275 1.00 89.00 83 LEU A N 1
ATOM 649 C CA . LEU A 1 83 ? 16.765 -1.378 22.299 1.00 89.00 83 LEU A CA 1
ATOM 650 C C . LEU A 1 83 ? 15.805 -2.533 21.978 1.00 89.00 83 LEU A C 1
ATOM 652 O O . LEU A 1 83 ? 16.183 -3.690 22.147 1.00 89.00 83 LEU A O 1
ATOM 656 N N . VAL A 1 84 ? 14.610 -2.248 21.446 1.00 89.69 84 VAL A N 1
ATOM 657 C CA . VAL A 1 84 ? 13.666 -3.283 20.976 1.00 89.69 84 VAL A CA 1
ATOM 658 C C . VAL A 1 84 ? 14.302 -4.157 19.889 1.00 89.69 84 VAL A C 1
ATOM 660 O O . VAL A 1 84 ? 14.255 -5.384 19.973 1.00 89.69 84 VAL A O 1
ATOM 663 N N . LYS A 1 85 ? 14.957 -3.545 18.893 1.00 87.31 85 LYS A N 1
ATOM 664 C CA . LYS A 1 85 ? 15.635 -4.285 17.814 1.00 87.31 85 LYS A CA 1
ATOM 665 C C . LYS A 1 85 ? 16.779 -5.157 18.346 1.00 87.31 85 LYS A C 1
ATOM 667 O O . LYS A 1 85 ? 16.942 -6.288 17.888 1.00 87.31 85 LYS A O 1
ATOM 672 N N . ILE A 1 86 ? 17.565 -4.656 19.302 1.00 87.06 86 ILE A N 1
ATOM 673 C CA . ILE A 1 86 ? 18.658 -5.415 19.935 1.00 87.06 86 ILE A CA 1
ATOM 674 C C . ILE A 1 86 ? 18.102 -6.599 20.728 1.00 87.06 86 ILE A C 1
ATOM 676 O O . ILE A 1 86 ? 18.594 -7.718 20.592 1.00 87.06 86 ILE A O 1
ATOM 680 N N . GLU A 1 87 ? 17.050 -6.382 21.517 1.00 91.56 87 GLU A N 1
ATOM 681 C CA . GLU A 1 87 ? 16.406 -7.440 22.293 1.00 91.56 87 GLU A CA 1
ATOM 682 C C . GLU A 1 87 ? 15.875 -8.558 21.388 1.00 91.56 87 GLU A C 1
ATOM 684 O O . GLU A 1 87 ? 16.089 -9.738 21.669 1.00 91.56 87 GLU A O 1
ATOM 689 N N . GLU A 1 88 ? 15.232 -8.213 20.268 1.00 88.94 88 GLU A N 1
ATOM 690 C CA . GLU A 1 88 ? 14.784 -9.199 19.285 1.00 88.94 88 GLU A CA 1
ATOM 691 C C . GLU A 1 88 ? 15.947 -10.008 18.699 1.00 88.94 88 GLU A C 1
ATOM 693 O O . GLU A 1 88 ? 15.832 -11.231 18.571 1.00 88.94 88 GLU A O 1
ATOM 698 N N . LYS A 1 89 ? 17.071 -9.357 18.367 1.00 87.25 89 LYS A N 1
ATOM 699 C CA . LYS A 1 89 ? 18.284 -10.039 17.885 1.00 87.25 89 LYS A CA 1
ATOM 700 C C . LYS A 1 89 ? 18.828 -11.008 18.938 1.00 87.25 89 LYS A C 1
ATOM 702 O O . LYS A 1 89 ? 19.085 -12.166 18.612 1.00 87.25 89 LYS A O 1
ATOM 707 N N . LEU A 1 90 ? 18.924 -10.581 20.198 1.00 87.81 90 LEU A N 1
ATOM 708 C CA . LEU A 1 90 ? 19.380 -11.424 21.308 1.00 87.81 90 LEU A CA 1
ATOM 709 C C . LEU A 1 90 ? 18.441 -12.614 21.548 1.00 87.81 90 LEU A C 1
ATOM 711 O O . LEU A 1 90 ? 18.907 -13.742 21.687 1.00 87.81 90 LEU A O 1
ATOM 715 N N . ARG A 1 91 ? 17.116 -12.412 21.517 1.00 88.94 91 ARG A N 1
ATOM 716 C CA . ARG A 1 91 ? 16.135 -13.507 21.643 1.00 88.94 91 ARG A CA 1
ATOM 717 C C . ARG A 1 91 ? 16.267 -14.539 20.522 1.00 88.94 91 ARG A C 1
ATOM 719 O O . ARG A 1 91 ? 16.079 -15.728 20.771 1.00 88.94 91 ARG A O 1
ATOM 726 N N . ARG A 1 92 ? 16.578 -14.110 19.293 1.00 87.19 92 ARG A N 1
ATOM 727 C CA . ARG A 1 92 ? 16.835 -15.026 18.168 1.00 87.19 92 ARG A CA 1
ATOM 728 C C . ARG A 1 92 ? 18.135 -15.802 18.368 1.00 87.19 92 ARG A C 1
ATOM 730 O O . ARG A 1 92 ? 18.119 -17.013 18.187 1.00 87.19 92 ARG A O 1
ATOM 737 N N . ALA A 1 93 ? 19.205 -15.137 18.803 1.00 85.94 93 ALA A N 1
ATOM 738 C CA . ALA A 1 93 ? 20.484 -15.785 19.090 1.00 85.94 93 ALA A CA 1
ATOM 739 C C . ALA A 1 93 ? 20.357 -16.845 20.199 1.00 85.94 93 ALA A C 1
ATOM 741 O O . ALA A 1 93 ? 20.832 -17.962 20.030 1.00 85.94 93 ALA A O 1
ATOM 742 N N . VAL A 1 94 ? 19.633 -16.544 21.285 1.00 87.19 94 VAL A N 1
ATOM 743 C CA . VAL A 1 94 ? 19.376 -17.502 22.379 1.00 87.19 94 VAL A CA 1
ATOM 744 C C . VAL A 1 94 ? 18.587 -18.722 21.895 1.00 87.19 94 VAL A C 1
ATOM 746 O O . VAL A 1 94 ? 18.902 -19.841 22.283 1.00 87.19 94 VAL A O 1
ATOM 749 N N . LYS A 1 95 ? 17.597 -18.539 21.009 1.00 85.69 95 LYS A N 1
ATOM 750 C CA . LYS A 1 95 ? 16.837 -19.656 20.415 1.00 85.69 95 LYS A CA 1
ATOM 751 C C . LYS A 1 95 ? 17.657 -20.518 19.452 1.00 85.69 95 LYS A C 1
ATOM 753 O O . LYS A 1 95 ? 17.270 -21.653 19.200 1.00 85.69 95 LYS A O 1
ATOM 758 N N . GLN A 1 96 ? 18.726 -19.972 18.874 1.00 82.38 96 GLN A N 1
ATOM 759 C CA . GLN A 1 96 ? 19.575 -20.665 17.905 1.00 82.38 96 GLN A CA 1
ATOM 760 C C . GLN A 1 96 ? 20.719 -21.450 18.542 1.00 82.38 96 GLN A C 1
ATOM 762 O O . GLN A 1 96 ? 21.389 -22.170 17.811 1.00 82.38 96 GLN A O 1
ATOM 767 N N . VAL A 1 97 ? 20.944 -21.352 19.858 1.00 78.00 97 VAL A N 1
ATOM 768 C CA . VAL A 1 97 ? 21.903 -22.223 20.549 1.00 78.00 97 VAL A CA 1
ATOM 769 C C . VAL A 1 97 ? 21.351 -23.653 20.473 1.00 78.00 97 VAL A C 1
ATOM 771 O O . VAL A 1 97 ? 20.329 -23.934 21.105 1.00 78.00 97 VAL A O 1
ATOM 774 N N . PRO A 1 98 ? 21.943 -24.542 19.652 1.00 67.81 98 PRO A N 1
ATOM 775 C CA . PRO A 1 98 ? 21.431 -25.891 19.481 1.00 67.81 98 PRO A CA 1
ATOM 776 C C . PRO A 1 98 ? 21.485 -26.611 20.829 1.00 67.81 98 PRO A C 1
ATOM 778 O O . PRO A 1 98 ? 22.461 -26.482 21.566 1.00 67.81 98 PRO A O 1
ATOM 781 N N . ALA A 1 99 ? 20.446 -27.386 21.141 1.00 62.88 99 ALA A N 1
ATOM 782 C CA . ALA A 1 99 ? 20.310 -28.171 22.372 1.00 62.88 99 ALA A CA 1
ATOM 783 C C . ALA A 1 99 ? 21.303 -29.356 22.461 1.00 62.88 99 ALA A C 1
ATOM 785 O O . ALA A 1 99 ? 20.968 -30.412 22.987 1.00 62.88 99 ALA A O 1
ATOM 786 N N . SER A 1 100 ? 22.512 -29.198 21.920 1.00 62.31 100 SER A N 1
ATOM 787 C CA . SER A 1 100 ? 23.541 -30.233 21.811 1.00 62.31 100 SER A CA 1
ATOM 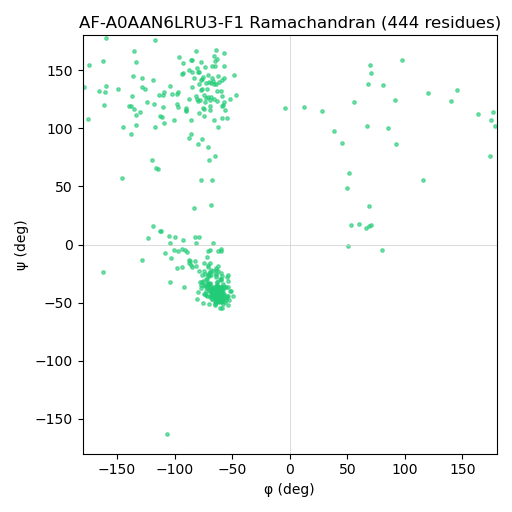788 C C . SER A 1 100 ? 24.150 -30.633 23.159 1.00 62.31 100 SER A C 1
ATOM 790 O O . SER A 1 100 ? 24.748 -31.698 23.229 1.00 62.31 100 SER A O 1
ATOM 792 N N . ASP A 1 101 ? 23.964 -29.834 24.216 1.00 58.38 101 ASP A N 1
ATOM 793 C CA . ASP A 1 101 ? 24.540 -30.087 25.549 1.00 58.38 101 ASP A CA 1
ATOM 794 C C . ASP A 1 101 ? 23.476 -30.270 26.649 1.00 58.38 101 ASP A C 1
ATOM 796 O O . ASP A 1 101 ? 23.779 -30.184 27.839 1.00 58.38 101 ASP A O 1
ATOM 800 N N . ALA A 1 102 ? 22.209 -30.508 26.288 1.00 55.53 102 ALA A N 1
ATOM 801 C CA . ALA A 1 102 ? 21.180 -30.792 27.286 1.00 55.53 102 ALA A CA 1
ATOM 802 C C . ALA A 1 102 ? 21.336 -32.239 27.811 1.00 55.53 102 ALA A C 1
ATOM 804 O O . ALA A 1 102 ? 21.191 -33.176 27.022 1.00 55.53 102 ALA A O 1
ATOM 805 N N . PRO A 1 103 ? 21.606 -32.461 29.115 1.00 63.00 103 PRO A N 1
ATOM 806 C CA . PRO A 1 103 ? 21.620 -33.801 29.694 1.00 63.00 103 PRO A CA 1
ATOM 807 C C . PRO A 1 103 ? 20.250 -34.462 29.515 1.00 63.00 103 PRO A C 1
ATOM 809 O O . PRO A 1 103 ? 19.211 -33.851 29.772 1.00 63.00 103 PRO A O 1
ATOM 812 N N . SER A 1 104 ? 20.269 -35.709 29.042 1.00 59.09 104 SER A N 1
ATOM 813 C CA . SER A 1 104 ? 19.093 -36.505 28.695 1.00 59.09 104 SER A CA 1
ATOM 814 C C . SER A 1 104 ? 18.015 -36.450 29.787 1.00 59.09 104 SER A C 1
ATOM 816 O O . SER A 1 104 ? 18.320 -36.721 30.952 1.00 59.09 104 SER A O 1
ATOM 818 N N . PRO A 1 105 ? 16.752 -36.135 29.446 1.00 59.59 105 PRO A N 1
ATOM 819 C CA . PRO A 1 105 ? 15.679 -36.114 30.426 1.00 59.59 105 PRO A CA 1
ATOM 820 C C . PRO A 1 105 ? 15.394 -37.534 30.955 1.00 59.59 105 PRO A C 1
ATOM 822 O O . PRO A 1 105 ? 15.401 -38.491 30.173 1.00 59.59 105 PRO A O 1
ATOM 825 N N . PRO A 1 106 ? 15.122 -37.696 32.264 1.00 55.62 106 PRO A N 1
ATOM 826 C CA . PRO A 1 106 ? 14.693 -38.968 32.825 1.00 55.62 106 PRO A CA 1
ATOM 827 C C . PRO A 1 106 ? 13.317 -39.369 32.276 1.00 55.62 106 PRO A C 1
ATOM 829 O O . PRO A 1 106 ? 12.408 -38.551 32.130 1.00 55.62 106 PRO A O 1
ATOM 832 N N . ILE A 1 107 ? 13.206 -40.657 31.961 1.00 54.78 107 ILE A N 1
ATOM 833 C CA . ILE A 1 107 ? 12.057 -41.328 31.346 1.00 54.78 107 ILE A CA 1
ATOM 834 C C . ILE A 1 107 ? 10.795 -41.115 32.207 1.00 54.78 107 ILE A C 1
ATOM 836 O O . ILE A 1 107 ? 10.805 -41.494 33.381 1.00 54.78 107 ILE A O 1
ATOM 840 N N . PRO A 1 108 ? 9.700 -40.551 31.662 1.00 47.47 108 PRO A N 1
ATOM 841 C CA . PRO A 1 108 ? 8.472 -40.353 32.417 1.00 47.47 108 PRO A CA 1
ATOM 842 C C . PRO A 1 108 ? 7.651 -41.646 32.496 1.00 47.47 108 PRO A C 1
ATOM 844 O O . PRO A 1 108 ? 7.295 -42.256 31.486 1.00 47.47 108 PRO A O 1
ATOM 847 N N . THR A 1 109 ? 7.325 -42.039 33.724 1.00 43.31 109 THR A N 1
ATOM 848 C CA . THR A 1 109 ? 6.378 -43.101 34.069 1.00 43.31 109 THR A CA 1
ATOM 849 C C . THR A 1 109 ? 4.936 -42.672 33.795 1.00 43.31 109 THR A C 1
ATOM 851 O O . THR A 1 109 ? 4.491 -41.578 34.140 1.00 43.31 109 THR A O 1
ATOM 854 N N . SER A 1 110 ? 4.199 -43.577 33.158 1.00 39.56 110 SER A N 1
ATOM 855 C CA . SER A 1 110 ? 2.805 -43.462 32.736 1.00 39.56 110 SER A CA 1
ATOM 856 C C . SER A 1 110 ? 1.816 -43.429 33.907 1.00 39.56 110 SER A C 1
ATOM 858 O O . SER A 1 110 ? 1.768 -44.385 34.681 1.00 39.56 110 SER A O 1
ATOM 860 N N . HIS A 1 111 ? 0.933 -42.425 33.963 1.00 37.44 111 HIS A N 1
ATOM 861 C CA . HIS A 1 111 ? -0.285 -42.490 34.776 1.00 37.44 111 HIS A CA 1
ATOM 862 C C . HIS A 1 111 ? -1.556 -42.109 33.997 1.00 37.44 111 HIS A C 1
ATOM 864 O O . HIS A 1 111 ? -1.753 -40.981 33.562 1.00 37.44 111 HIS A O 1
ATOM 870 N N . SER A 1 112 ? -2.386 -43.145 33.851 1.00 34.56 112 SER A N 1
ATOM 871 C CA . SER A 1 112 ? -3.847 -43.252 33.752 1.00 34.56 112 SER A CA 1
ATOM 872 C C . SER A 1 112 ? -4.704 -41.995 33.536 1.00 34.56 112 SER A C 1
ATOM 874 O O . SER A 1 112 ? -4.886 -41.161 34.421 1.00 34.56 112 SER A O 1
ATOM 876 N N . HIS A 1 113 ? -5.400 -42.010 32.398 1.00 34.97 113 HIS A N 1
ATOM 877 C CA . HIS A 1 113 ? -6.603 -41.239 32.087 1.00 34.97 113 HIS A CA 1
ATOM 878 C C . HIS A 1 113 ? -7.765 -41.526 33.057 1.00 34.97 113 HIS A C 1
ATOM 880 O O . HIS A 1 113 ? -8.037 -42.681 33.389 1.00 34.97 113 HIS A O 1
ATOM 886 N N . ARG A 1 114 ? -8.524 -40.481 33.413 1.00 33.62 114 ARG A N 1
ATOM 887 C CA . ARG A 1 114 ? -9.877 -40.573 33.984 1.00 33.62 114 ARG A CA 1
ATOM 888 C C . ARG A 1 114 ? -10.771 -39.535 33.294 1.00 33.62 114 ARG A C 1
ATOM 890 O O . ARG A 1 114 ? -10.503 -38.342 33.381 1.00 33.62 114 ARG A O 1
ATOM 897 N N . GLN A 1 115 ? -11.794 -40.004 32.580 1.00 42.81 115 GLN A N 1
ATOM 898 C CA . GLN A 1 115 ? -12.901 -39.185 32.068 1.00 42.81 115 GLN A CA 1
ATOM 899 C C . GLN A 1 115 ? -13.894 -38.855 33.192 1.00 42.81 115 GLN A C 1
ATOM 901 O O . GLN A 1 115 ? -14.033 -39.640 34.136 1.00 42.81 115 GLN A O 1
ATOM 906 N N . PRO A 1 116 ? -14.669 -37.771 33.030 1.00 39.19 116 PRO A N 1
ATOM 907 C CA . PRO A 1 116 ? -16.104 -37.913 33.233 1.00 39.19 116 PRO A CA 1
ATOM 908 C C . PRO A 1 116 ? -16.963 -37.270 32.135 1.00 39.19 116 PRO A C 1
ATOM 910 O O . PRO A 1 116 ? -16.563 -36.388 31.380 1.00 39.19 116 PRO A O 1
ATOM 913 N N . THR A 1 117 ? -18.171 -37.815 32.084 1.00 43.28 117 THR A N 1
ATOM 914 C CA . THR A 1 117 ? -19.260 -37.696 31.117 1.00 43.28 117 THR A CA 1
ATOM 915 C C . THR A 1 117 ? -20.326 -36.666 31.508 1.00 43.28 117 THR A C 1
ATOM 917 O O . THR A 1 117 ? -20.543 -36.484 32.701 1.00 43.28 117 THR A O 1
ATOM 920 N N . LYS A 1 118 ? -21.122 -36.247 30.500 1.00 37.47 118 LYS A N 1
ATOM 921 C CA . LYS A 1 118 ? -22.505 -35.694 30.549 1.00 37.47 118 LYS A CA 1
ATOM 922 C C . LYS A 1 118 ? -22.643 -34.308 31.205 1.00 37.47 118 LYS A C 1
ATOM 924 O O . LYS A 1 118 ? -22.057 -34.054 32.238 1.00 37.47 118 LYS A O 1
ATOM 929 N N . GLY A 1 119 ? -23.428 -33.364 30.699 1.00 39.38 119 GLY A N 1
ATOM 930 C CA . GLY A 1 119 ? -24.428 -33.346 29.633 1.00 39.38 119 GLY A CA 1
ATOM 931 C C . GLY A 1 119 ? -25.511 -32.362 30.072 1.00 39.38 119 GLY A C 1
ATOM 932 O O . GLY A 1 119 ? -25.918 -32.450 31.219 1.00 39.38 119 GLY A O 1
ATOM 933 N N . GLU A 1 120 ? -25.965 -31.445 29.215 1.00 31.95 120 GLU A N 1
ATOM 934 C CA . GLU A 1 120 ? -27.213 -30.707 29.451 1.00 31.95 120 GLU A CA 1
ATOM 935 C C . GLU A 1 120 ? -27.689 -29.985 28.185 1.00 31.95 120 GLU A C 1
ATOM 937 O O . GLU A 1 120 ? -26.932 -29.333 27.465 1.00 31.95 120 GLU A O 1
ATOM 942 N N . SER A 1 121 ? -28.974 -30.173 27.908 1.00 47.62 121 SER A N 1
ATOM 943 C CA . SER A 1 121 ? -29.750 -29.632 26.800 1.00 47.62 121 SER A CA 1
ATOM 944 C C . SER A 1 121 ? -30.598 -28.462 27.294 1.00 47.62 121 SER A C 1
ATOM 946 O O . SER A 1 121 ? -31.361 -28.652 28.236 1.00 47.62 121 SER A O 1
ATOM 948 N N . PHE A 1 122 ? -30.554 -27.304 26.625 1.00 35.09 122 PHE A N 1
ATOM 949 C CA . PHE A 1 122 ? -31.540 -26.236 26.832 1.00 35.09 122 PHE A CA 1
ATOM 950 C C . PHE A 1 122 ? -31.963 -25.558 25.518 1.00 35.09 122 PHE A C 1
ATOM 952 O O . PHE A 1 122 ? -31.148 -25.012 24.770 1.00 35.09 122 PHE A O 1
ATOM 959 N N . THR A 1 123 ? -33.272 -25.679 25.276 1.00 40.06 123 THR A N 1
ATOM 960 C CA . THR A 1 123 ? -34.242 -24.776 24.628 1.00 40.06 123 THR A CA 1
ATOM 961 C C . THR A 1 123 ? -33.735 -23.795 23.567 1.00 40.06 123 THR A C 1
ATOM 963 O O . THR A 1 123 ? -33.017 -22.832 23.835 1.00 40.06 123 THR A O 1
ATOM 966 N N . THR A 1 124 ? -34.197 -24.011 22.335 1.00 47.81 124 THR A N 1
ATOM 967 C CA . THR A 1 124 ? -33.944 -23.170 21.160 1.00 47.81 124 THR A CA 1
ATOM 968 C C . THR A 1 124 ? -35.250 -22.488 20.764 1.00 47.81 124 THR A C 1
ATOM 970 O O . THR A 1 124 ? -36.150 -23.172 20.294 1.00 47.81 124 THR A O 1
ATOM 973 N N . SER A 1 125 ? -35.366 -21.169 20.957 1.00 45.19 125 SER A N 1
ATOM 974 C CA . SER A 1 125 ? -36.283 -20.348 20.143 1.00 45.19 125 SER A CA 1
ATOM 975 C C . SER A 1 125 ? -35.993 -18.839 20.178 1.00 45.19 125 SER A C 1
ATOM 977 O O . SER A 1 125 ? -36.307 -18.171 19.204 1.00 45.19 125 SER A O 1
ATOM 979 N N . GLU A 1 126 ? -35.329 -18.288 21.204 1.00 36.66 126 GLU A N 1
ATOM 980 C CA . GLU A 1 126 ? -34.972 -16.844 21.238 1.00 36.66 126 GLU A CA 1
ATOM 981 C C . GLU A 1 126 ? -33.493 -16.550 20.920 1.00 36.66 126 GLU A C 1
ATOM 983 O O . GLU A 1 126 ? -33.116 -15.428 20.597 1.00 36.66 126 GLU A O 1
ATOM 988 N N . ARG A 1 127 ? -32.644 -17.584 20.886 1.00 40.47 127 ARG A N 1
ATOM 989 C CA . ARG A 1 127 ? -31.200 -17.474 20.600 1.00 40.47 127 ARG A CA 1
ATOM 990 C C . ARG A 1 127 ? -30.844 -17.132 19.151 1.00 40.47 127 ARG A C 1
ATOM 992 O O . ARG A 1 127 ? -29.665 -16.973 18.864 1.00 40.47 127 ARG A O 1
ATOM 999 N N . SER A 1 128 ? -31.793 -17.068 18.222 1.00 44.50 128 SER A N 1
ATOM 1000 C CA . SER A 1 128 ? -31.478 -16.900 16.794 1.00 44.50 128 SER A CA 1
ATOM 1001 C C . SER A 1 128 ? -31.098 -15.461 16.435 1.00 44.50 128 SER A C 1
ATOM 1003 O O . SER A 1 128 ? -30.199 -15.267 15.622 1.00 44.50 128 SER A O 1
ATOM 1005 N N . HIS A 1 129 ? -31.707 -14.467 17.089 1.00 41.44 129 HIS A N 1
ATOM 1006 C CA . HIS A 1 129 ? -31.373 -13.055 16.874 1.00 41.44 129 HIS A CA 1
ATOM 1007 C C . HIS A 1 129 ? -30.098 -12.654 17.631 1.00 41.44 129 HIS A C 1
ATOM 1009 O O . HIS A 1 129 ? -29.214 -12.015 17.070 1.00 41.44 129 HIS A O 1
ATOM 1015 N N . GLU A 1 130 ? -29.936 -13.133 18.866 1.00 37.19 130 GLU A N 1
ATOM 1016 C CA . GLU A 1 130 ? -28.746 -12.871 19.684 1.00 37.19 130 GLU A CA 1
ATOM 1017 C C . GLU A 1 130 ? -27.500 -13.612 19.157 1.00 37.19 130 GLU A C 1
ATOM 1019 O O . GLU A 1 130 ? -26.399 -13.066 19.170 1.00 37.19 130 GLU A O 1
ATOM 1024 N N . ARG A 1 131 ? -27.661 -14.815 18.573 1.00 41.59 131 ARG A N 1
ATOM 1025 C CA . ARG A 1 131 ? -26.578 -15.505 17.845 1.00 41.59 131 ARG A CA 1
ATOM 1026 C C . ARG A 1 131 ? -26.217 -14.841 16.524 1.00 41.59 131 ARG A C 1
ATOM 1028 O O . ARG A 1 131 ? -25.087 -15.033 16.093 1.00 41.59 131 ARG A O 1
ATOM 1035 N N . ALA A 1 132 ? -27.125 -14.116 15.868 1.00 42.56 132 ALA A N 1
ATOM 1036 C CA . ALA A 1 132 ? -26.802 -13.370 14.650 1.00 42.56 132 ALA A CA 1
ATOM 1037 C C . ALA A 1 132 ? -25.943 -12.142 14.985 1.00 42.56 132 ALA A C 1
ATOM 1039 O O . ALA A 1 132 ? -24.891 -11.958 14.374 1.00 42.56 132 ALA A O 1
ATOM 1040 N N . SER A 1 133 ? -26.306 -11.396 16.033 1.00 39.94 133 SER A N 1
ATOM 1041 C CA . SER A 1 133 ? -25.496 -10.290 16.557 1.00 39.94 133 SER A CA 1
ATOM 1042 C C . SER A 1 133 ? -24.150 -10.783 17.103 1.00 39.94 133 SER A C 1
ATOM 1044 O O . SER A 1 133 ? -23.112 -10.235 16.748 1.00 39.94 133 SER A O 1
ATOM 1046 N N . GLN A 1 134 ? -24.118 -11.882 17.870 1.00 39.88 134 GLN A N 1
ATOM 1047 C CA . GLN A 1 134 ? -22.859 -12.495 18.317 1.00 39.88 134 GLN A CA 1
ATOM 1048 C C . GLN A 1 134 ? -22.033 -13.063 17.156 1.00 39.88 134 GLN A C 1
ATOM 1050 O O . GLN A 1 134 ? -20.820 -12.913 17.181 1.00 39.88 134 GLN A O 1
ATOM 1055 N N . LYS A 1 135 ? -22.636 -13.640 16.104 1.00 44.19 135 LYS A N 1
ATOM 1056 C CA . LYS A 1 135 ? -21.909 -14.042 14.883 1.00 44.19 135 LYS A CA 1
ATOM 1057 C C . LYS A 1 135 ? -21.290 -12.857 14.159 1.00 44.19 135 LYS A C 1
ATOM 1059 O O . LYS A 1 135 ? -20.200 -13.011 13.628 1.00 44.19 135 LYS A O 1
ATOM 1064 N N . LEU A 1 136 ? -21.958 -11.705 14.139 1.00 41.16 136 LEU A N 1
ATOM 1065 C CA . LEU A 1 136 ? -21.399 -10.464 13.606 1.00 41.16 136 LEU A CA 1
ATOM 1066 C C . LEU A 1 136 ? -20.137 -10.057 14.379 1.00 41.16 136 LEU A C 1
ATOM 1068 O O . LEU A 1 136 ? -19.148 -9.699 13.753 1.00 41.16 136 LEU A O 1
ATOM 1072 N N . TYR A 1 137 ? -20.122 -10.195 15.709 1.00 39.50 137 TYR A N 1
ATOM 1073 C CA . TYR A 1 137 ? -18.908 -9.996 16.513 1.00 39.50 137 TYR A CA 1
ATOM 1074 C C . TYR A 1 137 ? -17.858 -11.109 16.292 1.00 39.50 137 TYR A C 1
ATOM 1076 O O . TYR A 1 137 ? -16.673 -10.798 16.181 1.00 39.50 137 TYR A O 1
ATOM 1084 N N . GLN A 1 138 ? -18.280 -12.372 16.127 1.00 43.34 138 GLN A N 1
ATOM 1085 C CA . GLN A 1 138 ? -17.396 -13.536 15.934 1.00 43.34 138 GLN A CA 1
ATOM 1086 C C . GLN A 1 138 ? -16.784 -13.647 14.534 1.00 43.34 138 GLN A C 1
ATOM 1088 O O . GLN A 1 138 ? -15.696 -14.195 14.373 1.00 43.34 138 GLN A O 1
ATOM 1093 N N . LEU A 1 139 ? -17.428 -13.104 13.500 1.00 42.47 139 LEU A N 1
ATOM 1094 C CA . LEU A 1 139 ? -16.859 -13.037 12.149 1.00 42.47 139 LEU A CA 1
ATOM 1095 C C . LEU A 1 139 ? -15.575 -12.182 12.119 1.00 42.47 139 LEU A C 1
ATOM 1097 O O . LEU A 1 139 ? -14.738 -12.296 11.222 1.00 42.47 139 LEU A O 1
ATOM 1101 N N . TRP A 1 140 ? -15.405 -11.363 13.158 1.00 50.59 140 TRP A N 1
ATOM 1102 C CA . TRP A 1 140 ? -14.241 -10.540 13.436 1.00 50.59 140 TRP A CA 1
ATOM 1103 C C . TRP A 1 140 ? -13.453 -10.995 14.672 1.00 50.59 140 TRP A C 1
ATOM 1105 O O . TRP A 1 140 ? -12.564 -10.234 15.098 1.00 50.59 140 TRP A O 1
ATOM 1115 N N . ASP A 1 141 ? -13.739 -12.189 15.220 1.00 43.06 141 ASP A N 1
ATOM 1116 C CA . ASP A 1 141 ? -13.055 -12.729 16.396 1.00 43.06 141 ASP A CA 1
ATOM 1117 C C . ASP A 1 141 ? -11.559 -12.784 16.128 1.00 43.06 141 ASP A C 1
ATOM 1119 O O . ASP A 1 141 ? -11.031 -13.435 15.219 1.00 43.06 141 ASP A O 1
ATOM 1123 N N . TRP A 1 142 ? -10.880 -11.987 16.932 1.00 44.03 142 TRP A N 1
ATOM 1124 C CA . TRP A 1 142 ? -9.449 -11.833 16.921 1.00 44.03 142 TRP A CA 1
ATOM 1125 C C . TRP A 1 142 ? -8.840 -12.965 17.757 1.00 44.03 142 TRP A C 1
ATOM 1127 O O . TRP A 1 142 ? -9.410 -13.308 18.791 1.00 44.03 142 TRP A O 1
ATOM 1137 N N . PRO A 1 143 ? -7.679 -13.533 17.387 1.00 36.34 143 PRO A N 1
ATOM 1138 C CA . PRO A 1 143 ? -6.910 -14.331 18.337 1.00 36.34 143 PRO A CA 1
ATOM 1139 C C . PRO A 1 143 ? -6.568 -13.452 19.549 1.00 36.34 143 PRO A C 1
ATOM 1141 O O . PRO A 1 143 ? -5.940 -12.412 19.370 1.00 36.34 143 PRO A O 1
ATOM 1144 N N . ASP A 1 144 ? -7.038 -13.863 20.729 1.00 37.12 144 ASP A N 1
ATOM 1145 C CA . ASP A 1 144 ? -7.019 -13.180 22.032 1.00 37.12 144 ASP A CA 1
ATOM 1146 C C . ASP A 1 144 ? -6.281 -11.832 22.114 1.00 37.12 144 ASP A C 1
ATOM 1148 O O . ASP A 1 144 ? -5.054 -11.726 22.028 1.00 37.12 144 ASP A O 1
ATOM 1152 N N . SER A 1 145 ? -7.052 -10.792 22.430 1.00 38.12 145 SER A N 1
ATOM 1153 C CA . SER A 1 145 ? -6.588 -9.459 22.827 1.00 38.12 145 SER A CA 1
ATOM 1154 C C . SER A 1 145 ? -5.719 -9.443 24.095 1.00 38.12 145 SER A C 1
ATOM 1156 O O . SER A 1 145 ? -5.133 -8.408 24.396 1.00 38.12 145 SER A O 1
ATOM 1158 N N . GLN A 1 146 ? -5.538 -10.568 24.799 1.00 37.69 146 GLN A N 1
ATOM 1159 C CA . GLN A 1 146 ? -4.694 -10.666 26.001 1.00 37.69 146 GLN A CA 1
ATOM 1160 C C . GLN A 1 146 ? -3.180 -10.463 25.768 1.00 37.69 146 GLN A C 1
ATOM 1162 O O . GLN A 1 146 ? -2.402 -10.508 26.714 1.00 37.69 146 GLN A O 1
ATOM 1167 N N . GLN A 1 147 ? -2.727 -10.199 24.537 1.00 38.78 147 GLN A N 1
ATOM 1168 C CA . GLN A 1 147 ? -1.356 -9.722 24.277 1.00 38.78 147 GLN A CA 1
ATOM 1169 C C . GLN A 1 147 ? -1.225 -8.191 24.226 1.00 38.78 147 GLN A C 1
ATOM 1171 O O . GLN A 1 147 ? -0.134 -7.683 23.958 1.00 38.78 147 GLN A O 1
ATOM 1176 N N . TYR A 1 148 ? -2.302 -7.449 24.484 1.00 38.28 148 TYR A N 1
ATOM 1177 C CA . TYR A 1 148 ? -2.285 -5.993 24.534 1.00 38.28 148 TYR A CA 1
ATOM 1178 C C . TYR A 1 148 ? -3.038 -5.521 25.781 1.00 38.28 148 TYR A C 1
ATOM 1180 O O . TYR A 1 148 ? -4.265 -5.563 25.817 1.00 38.28 148 TYR A O 1
ATOM 1188 N N . GLU A 1 149 ? -2.306 -5.108 26.818 1.00 32.44 149 GLU A N 1
ATOM 1189 C CA . GLU A 1 149 ? -2.927 -4.509 28.003 1.00 32.44 149 GLU A CA 1
ATOM 1190 C C . GLU A 1 149 ? -3.425 -3.090 27.677 1.00 32.44 149 GLU A C 1
ATOM 1192 O O . GLU A 1 149 ? -2.645 -2.272 27.173 1.00 32.44 149 GLU A O 1
ATOM 1197 N N . PRO A 1 150 ? -4.711 -2.785 27.921 1.00 35.94 150 PRO A N 1
ATOM 1198 C CA . PRO A 1 150 ? -5.233 -1.434 27.818 1.00 35.94 150 PRO A CA 1
ATOM 1199 C C . PRO A 1 150 ? -4.803 -0.601 29.034 1.00 35.94 150 PRO A C 1
ATOM 1201 O O . PRO A 1 150 ? -4.739 -1.085 30.158 1.00 35.94 150 PRO A O 1
ATOM 1204 N N . ASP A 1 151 ? -4.508 0.670 28.779 1.00 32.22 151 ASP A N 1
ATOM 1205 C CA . ASP A 1 151 ? -4.229 1.684 29.797 1.00 32.22 151 ASP A CA 1
ATOM 1206 C C . ASP A 1 151 ? -5.578 2.271 30.245 1.00 32.22 151 ASP A C 1
ATOM 1208 O O . ASP A 1 151 ? -6.227 2.989 29.475 1.00 32.22 151 ASP A O 1
ATOM 1212 N N . ASP A 1 152 ? -6.022 1.933 31.454 1.00 31.19 152 ASP A N 1
ATOM 1213 C CA . ASP A 1 152 ? -7.277 2.405 32.044 1.00 31.19 152 ASP A CA 1
ATOM 1214 C C . ASP A 1 152 ? -7.134 3.857 32.529 1.00 31.19 152 ASP A C 1
ATOM 1216 O O . ASP A 1 152 ? -6.771 4.123 33.673 1.00 31.19 152 ASP A O 1
ATOM 1220 N N . THR A 1 153 ? -7.445 4.830 31.670 1.00 34.69 153 THR A N 1
ATOM 1221 C CA . THR A 1 153 ? -7.770 6.196 32.121 1.00 34.69 153 THR A CA 1
ATOM 1222 C C . THR A 1 153 ? -8.975 6.755 31.355 1.00 34.69 153 THR A C 1
ATOM 1224 O O . THR A 1 153 ? -8.977 6.738 30.122 1.00 34.69 153 THR A O 1
ATOM 1227 N N . PRO A 1 154 ? -10.016 7.259 32.046 1.00 31.44 154 PRO A N 1
ATOM 1228 C CA . PRO A 1 154 ? -11.185 7.839 31.398 1.00 31.44 154 PRO A CA 1
ATOM 1229 C C . PRO A 1 154 ? -10.893 9.287 30.983 1.00 31.44 154 PRO A C 1
ATOM 1231 O O . PRO A 1 154 ? -10.491 10.101 31.812 1.00 31.44 154 PRO A O 1
ATOM 1234 N N . TRP A 1 155 ? -11.130 9.627 29.714 1.00 34.34 155 TRP A N 1
ATOM 1235 C CA . TRP A 1 155 ? -11.109 11.013 29.236 1.00 34.34 155 TRP A CA 1
ATOM 1236 C C . TRP A 1 155 ? -12.523 11.473 28.881 1.00 34.34 155 TRP A C 1
ATOM 1238 O O . TRP A 1 155 ? -13.180 10.899 28.013 1.00 34.34 155 TRP A O 1
ATOM 1248 N N . ASN A 1 156 ? -12.974 12.509 29.594 1.00 30.56 156 ASN A N 1
ATOM 1249 C CA . ASN A 1 156 ? -14.226 13.226 29.365 1.00 30.56 156 ASN A CA 1
ATOM 1250 C C . ASN A 1 156 ? -14.169 14.019 28.053 1.00 30.56 156 ASN A C 1
ATOM 1252 O O . ASN A 1 156 ? -13.162 14.649 27.738 1.00 30.56 156 ASN A O 1
ATOM 1256 N N . LEU A 1 157 ? -15.278 13.996 27.317 1.00 35.28 157 LEU A N 1
ATOM 1257 C CA . LEU A 1 157 ? -15.405 14.458 25.937 1.00 35.28 157 LEU A CA 1
ATOM 1258 C C . LEU A 1 157 ? -16.342 15.676 25.883 1.00 35.28 157 LEU A C 1
ATOM 1260 O O . LEU A 1 157 ? -17.429 15.600 25.330 1.00 35.28 157 LEU A O 1
ATOM 1264 N N . GLU A 1 158 ? -15.941 16.791 26.496 1.00 30.09 158 GLU A N 1
ATOM 1265 C CA . GLU A 1 158 ? -16.683 18.063 26.436 1.00 30.09 158 GLU A CA 1
ATOM 1266 C C . GLU A 1 158 ? -15.746 19.275 26.438 1.00 30.09 158 GLU A C 1
ATOM 1268 O O . GLU A 1 158 ? -15.829 20.143 27.300 1.00 30.09 158 GLU A O 1
ATOM 1273 N N . THR A 1 159 ? -14.819 19.381 25.488 1.00 34.16 159 THR A N 1
ATOM 1274 C CA . THR A 1 159 ? -14.298 20.697 25.077 1.00 34.16 159 THR A CA 1
ATOM 1275 C C . THR A 1 159 ? -13.650 20.562 23.703 1.00 34.16 159 THR A C 1
ATOM 1277 O O . THR A 1 159 ? -12.853 19.655 23.517 1.00 34.16 159 THR A O 1
ATOM 1280 N N . GLU A 1 160 ? -14.000 21.459 22.778 1.00 29.55 160 GLU A N 1
ATOM 1281 C CA . GLU A 1 160 ? -13.480 21.638 21.401 1.00 29.55 160 GLU A CA 1
ATOM 1282 C C . GLU A 1 160 ? -14.501 21.405 20.277 1.00 29.55 160 GLU A C 1
ATOM 1284 O O . GLU A 1 160 ? -14.306 20.673 19.311 1.00 29.55 160 GLU A O 1
ATOM 1289 N N . LEU A 1 161 ? -15.598 22.151 20.371 1.00 34.31 161 LEU A N 1
ATOM 1290 C CA . LEU A 1 161 ? -16.253 22.768 19.221 1.00 34.31 161 LEU A CA 1
ATOM 1291 C C . LEU A 1 161 ? -16.189 24.281 19.473 1.00 34.31 161 LEU A C 1
ATOM 1293 O O . LEU A 1 161 ? -16.341 24.693 20.617 1.00 34.31 161 LEU A O 1
ATOM 1297 N N . TYR A 1 162 ? -15.966 25.068 18.416 1.00 32.88 162 TYR A N 1
ATOM 1298 C CA . TYR A 1 162 ? -15.697 26.520 18.374 1.00 32.88 162 TYR A CA 1
ATOM 1299 C C . TYR A 1 162 ? -14.216 26.930 18.398 1.00 32.88 162 TYR A C 1
ATOM 1301 O O . TYR A 1 162 ? -13.659 27.257 19.435 1.00 32.88 162 TYR A O 1
ATOM 1309 N N . HIS A 1 163 ? -13.597 26.982 17.212 1.00 30.11 163 HIS A N 1
ATOM 1310 C CA . HIS A 1 163 ? -13.123 28.235 16.598 1.00 30.11 163 HIS A CA 1
ATOM 1311 C C . HIS A 1 163 ? -12.422 27.943 15.259 1.00 30.11 163 HIS A C 1
ATOM 1313 O O . HIS A 1 163 ? -11.258 27.564 15.217 1.00 30.11 163 HIS A O 1
ATOM 1319 N N . ALA A 1 164 ? -13.119 28.181 14.148 1.00 27.66 164 ALA A N 1
ATOM 1320 C CA . ALA A 1 164 ? -12.492 28.384 12.845 1.00 27.66 164 ALA A CA 1
ATOM 1321 C C . ALA A 1 164 ? -13.137 29.618 12.202 1.00 27.66 164 ALA A C 1
ATOM 1323 O O . ALA A 1 164 ? -14.328 29.618 11.897 1.00 27.66 164 ALA A O 1
ATOM 1324 N N . GLN A 1 165 ? -12.361 30.693 12.072 1.00 30.11 165 GLN A N 1
ATOM 1325 C CA . GLN A 1 165 ? -12.703 31.873 11.274 1.00 30.11 165 GLN A CA 1
ATOM 1326 C C . GLN A 1 165 ? -12.100 31.709 9.865 1.00 30.11 165 GLN A C 1
ATOM 1328 O O . GLN A 1 165 ? -11.032 31.104 9.738 1.00 30.11 165 GLN A O 1
ATOM 1333 N N . PRO A 1 166 ? -12.759 32.220 8.810 1.00 31.58 166 PRO A N 1
ATOM 1334 C CA . PRO A 1 166 ? -12.317 32.037 7.433 1.00 31.58 166 PRO A CA 1
ATOM 1335 C C . PRO A 1 166 ? -11.159 32.977 7.071 1.00 31.58 166 PRO A C 1
ATOM 1337 O O . PRO A 1 166 ? -11.166 34.161 7.402 1.00 31.58 166 PRO A O 1
ATOM 1340 N N . ILE A 1 167 ? -10.177 32.441 6.345 1.00 29.03 167 ILE A N 1
ATOM 1341 C CA . ILE A 1 167 ? -9.074 33.197 5.739 1.00 29.03 167 ILE A CA 1
ATOM 1342 C C . ILE A 1 167 ? -9.604 33.883 4.473 1.00 29.03 167 ILE A C 1
ATOM 1344 O O . ILE A 1 167 ? -10.147 33.217 3.592 1.00 29.03 167 ILE A O 1
ATOM 1348 N N . GLN A 1 168 ? -9.450 35.207 4.384 1.00 27.64 168 GLN A N 1
ATOM 1349 C CA . GLN A 1 168 ? -9.741 35.973 3.171 1.00 27.64 168 GLN A CA 1
ATOM 1350 C C . GLN A 1 168 ? -8.613 35.811 2.145 1.00 27.64 168 GLN A C 1
ATOM 1352 O O . GLN A 1 168 ? -7.435 35.934 2.477 1.00 27.64 168 GLN A O 1
ATOM 1357 N N . VAL A 1 169 ? -9.001 35.543 0.900 1.00 29.34 169 VAL A N 1
ATOM 1358 C CA . VAL A 1 169 ? -8.130 35.496 -0.278 1.00 29.34 169 VAL A CA 1
ATOM 1359 C C . VAL A 1 169 ? -8.043 36.908 -0.851 1.00 29.34 169 VAL A C 1
ATOM 1361 O O . VAL A 1 169 ? -9.076 37.515 -1.126 1.00 29.34 169 VAL A O 1
ATOM 1364 N N . THR A 1 170 ? -6.832 37.437 -1.017 1.00 30.83 170 THR A N 1
ATOM 1365 C CA . THR A 1 170 ? -6.587 38.686 -1.747 1.00 30.83 170 THR A CA 1
ATOM 1366 C C . THR A 1 170 ? -6.140 38.394 -3.175 1.00 30.83 170 THR A C 1
ATOM 1368 O O . THR A 1 170 ? -5.216 37.613 -3.408 1.00 30.83 170 THR A O 1
ATOM 1371 N N . ASP A 1 171 ? -6.814 39.053 -4.115 1.00 32.09 171 ASP A N 1
ATOM 1372 C CA . ASP A 1 171 ? -6.536 39.055 -5.548 1.00 32.09 171 ASP A CA 1
ATOM 1373 C C . ASP A 1 171 ? -5.168 39.674 -5.866 1.00 32.09 171 ASP A C 1
ATOM 1375 O O . ASP A 1 171 ? -4.816 40.736 -5.350 1.00 32.09 171 ASP A O 1
ATOM 1379 N N . TYR A 1 172 ? -4.428 39.049 -6.786 1.00 33.66 172 TYR A N 1
ATOM 1380 C CA . TYR A 1 172 ? -3.307 39.683 -7.478 1.00 33.66 172 TYR A CA 1
ATOM 1381 C C . TYR A 1 172 ? -3.655 39.866 -8.954 1.00 33.66 172 TYR A C 1
ATOM 1383 O O . TYR A 1 172 ? -3.770 38.915 -9.725 1.00 33.66 172 TYR A O 1
ATOM 1391 N N . THR A 1 173 ? -3.828 41.129 -9.327 1.00 33.09 173 THR A N 1
ATOM 1392 C CA . THR A 1 173 ? -4.029 41.606 -10.691 1.00 33.09 173 THR A CA 1
ATOM 1393 C C . THR A 1 173 ? -2.731 41.636 -11.493 1.00 33.09 173 THR A C 1
ATOM 1395 O O . THR A 1 173 ? -1.685 42.060 -11.006 1.00 33.09 173 THR A O 1
ATOM 1398 N N . ASN A 1 174 ? -2.875 41.259 -12.763 1.00 35.97 174 ASN A N 1
ATOM 1399 C CA . ASN A 1 174 ? -1.935 41.402 -13.870 1.00 35.97 174 ASN A CA 1
ATOM 1400 C C . ASN A 1 174 ? -1.319 42.802 -14.021 1.00 35.97 174 ASN A C 1
ATOM 1402 O O . ASN A 1 174 ? -2.032 43.804 -13.979 1.00 35.97 174 ASN A O 1
ATOM 1406 N N . THR A 1 175 ? -0.058 42.833 -14.455 1.00 35.12 175 THR A N 1
ATOM 1407 C CA . THR A 1 175 ? 0.451 43.839 -15.399 1.00 35.12 175 THR A CA 1
ATOM 1408 C C . THR A 1 175 ? 1.355 43.168 -16.432 1.00 35.12 175 THR A C 1
ATOM 1410 O O . THR A 1 175 ? 2.368 42.553 -16.114 1.00 35.12 175 THR A O 1
ATOM 1413 N N . ALA A 1 176 ? 0.935 43.277 -17.690 1.00 35.78 176 ALA A N 1
ATOM 1414 C CA . ALA A 1 176 ? 1.673 42.892 -18.884 1.00 35.78 176 ALA A CA 1
ATOM 1415 C C . ALA A 1 176 ? 2.611 44.020 -19.347 1.00 35.78 176 ALA A C 1
ATOM 1417 O O . ALA A 1 176 ? 2.345 45.185 -19.047 1.00 35.78 176 ALA A O 1
ATOM 1418 N N . SER A 1 177 ? 3.636 43.667 -20.137 1.00 33.50 177 SER A N 1
ATOM 1419 C CA . SER A 1 177 ? 4.094 44.308 -21.399 1.00 33.50 177 SER A CA 1
ATOM 1420 C C . SER A 1 177 ? 5.520 43.823 -21.719 1.00 33.50 177 SER A C 1
ATOM 1422 O O . SER A 1 177 ? 6.407 44.006 -20.895 1.00 33.50 177 SER A O 1
ATOM 1424 N N . SER A 1 178 ? 5.710 43.045 -22.798 1.00 35.34 178 SER A N 1
ATOM 1425 C CA . SER A 1 178 ? 6.276 43.470 -24.111 1.00 35.34 178 SER A CA 1
ATOM 1426 C C . SER A 1 178 ? 7.821 43.526 -24.091 1.00 35.34 178 SER A C 1
ATOM 1428 O O . SER A 1 178 ? 8.387 44.004 -23.124 1.00 35.34 178 SER A O 1
ATOM 1430 N N . SER A 1 179 ? 8.617 43.077 -25.068 1.00 33.12 179 SER A N 1
ATOM 1431 C CA . SER A 1 179 ? 8.447 42.875 -26.514 1.00 33.12 179 SER A CA 1
ATOM 1432 C C . SER A 1 179 ? 9.700 42.185 -27.105 1.00 33.12 179 SER A C 1
ATOM 1434 O O . SER A 1 179 ? 10.794 42.468 -26.619 1.00 33.12 179 SER A O 1
ATOM 1436 N N . SER A 1 180 ? 9.524 41.468 -28.231 1.00 35.12 180 SER A N 1
ATOM 1437 C CA . SER A 1 180 ? 10.499 41.225 -29.331 1.00 35.12 180 SER A CA 1
ATOM 1438 C C . SER A 1 180 ? 11.702 40.296 -29.034 1.00 35.12 180 SER A C 1
ATOM 1440 O O . SER A 1 180 ? 12.188 40.254 -27.919 1.00 35.12 180 SER A O 1
ATOM 1442 N N . GLN A 1 181 ? 12.271 39.510 -29.956 1.00 33.56 181 GLN A N 1
ATOM 1443 C CA . GLN A 1 181 ? 12.366 39.635 -31.411 1.00 33.56 181 GLN A CA 1
ATOM 1444 C C . GLN A 1 181 ? 12.723 38.267 -32.043 1.00 33.56 181 GLN A C 1
ATOM 1446 O O . GLN A 1 181 ? 13.264 37.384 -31.381 1.00 33.56 181 GLN A O 1
ATOM 1451 N N . GLU A 1 182 ? 12.391 38.127 -33.324 1.00 36.31 182 GLU A N 1
ATOM 1452 C CA . GLU A 1 182 ? 12.580 36.978 -34.217 1.00 36.31 182 GLU A CA 1
ATOM 1453 C C . GLU A 1 182 ? 14.037 36.500 -34.373 1.00 36.31 182 GLU A C 1
ATOM 1455 O O . GLU A 1 182 ? 14.973 37.295 -34.353 1.00 36.31 182 GLU A O 1
ATOM 1460 N N . THR A 1 183 ? 14.218 35.213 -34.685 1.00 32.62 183 THR A N 1
ATOM 1461 C CA . THR A 1 183 ? 15.084 34.779 -35.802 1.00 32.62 183 THR A CA 1
ATOM 1462 C C . THR A 1 183 ? 14.753 33.346 -36.214 1.00 32.62 183 THR A C 1
ATOM 1464 O O . THR A 1 183 ? 14.817 32.397 -35.437 1.00 32.62 183 THR A O 1
ATOM 1467 N N . THR A 1 184 ? 14.357 33.225 -37.473 1.00 34.69 184 THR A N 1
ATOM 1468 C CA . THR A 1 184 ? 14.266 32.007 -38.274 1.00 34.69 184 THR A CA 1
ATOM 1469 C C . THR A 1 184 ? 15.656 31.475 -38.604 1.00 34.69 184 THR A C 1
ATOM 1471 O O . THR A 1 184 ? 16.488 32.265 -39.033 1.00 34.69 184 THR A O 1
ATOM 1474 N N . GLU A 1 185 ? 15.862 30.158 -38.567 1.00 31.28 185 GLU A N 1
ATOM 1475 C CA . GLU A 1 185 ? 16.654 29.473 -39.595 1.00 31.28 185 GLU A CA 1
ATOM 1476 C C . GLU A 1 185 ? 16.350 27.970 -39.630 1.00 31.28 185 GLU A C 1
ATOM 1478 O O . GLU A 1 185 ? 16.185 27.295 -38.617 1.00 31.28 185 GLU A O 1
ATOM 1483 N N . SER A 1 186 ? 16.212 27.491 -40.859 1.00 33.19 186 SER A N 1
ATOM 1484 C CA . SER A 1 186 ? 15.845 26.153 -41.295 1.00 33.19 186 SER A CA 1
ATOM 1485 C C . SER A 1 186 ? 17.060 25.561 -41.988 1.00 33.19 186 SER A C 1
ATOM 1487 O O . SER A 1 186 ? 17.537 26.196 -42.922 1.00 33.19 186 SER A O 1
ATOM 1489 N N . VAL A 1 187 ? 17.509 24.357 -41.616 1.00 32.44 187 VAL A N 1
ATOM 1490 C CA . VAL A 1 187 ? 18.191 23.437 -42.543 1.00 32.44 187 VAL A CA 1
ATOM 1491 C C . VAL A 1 187 ? 17.907 21.989 -42.134 1.00 32.44 187 VAL A C 1
ATOM 1493 O O . VAL A 1 187 ? 17.974 21.608 -40.969 1.00 32.44 187 VAL A O 1
ATOM 1496 N N . ALA A 1 188 ? 17.563 21.205 -43.149 1.00 30.78 188 ALA A N 1
ATOM 1497 C CA . ALA A 1 188 ? 17.269 19.783 -43.154 1.00 30.78 188 ALA A CA 1
ATOM 1498 C C . ALA A 1 188 ? 18.453 18.872 -42.766 1.00 30.78 188 ALA A C 1
ATOM 1500 O O . ALA A 1 188 ? 19.611 19.266 -42.862 1.00 30.78 188 ALA A O 1
ATOM 1501 N N . SER A 1 189 ? 18.145 17.592 -42.517 1.00 27.89 189 SER A N 1
ATOM 1502 C CA . SER A 1 189 ? 18.635 16.452 -43.325 1.00 27.89 189 SER A CA 1
ATOM 1503 C C . SER A 1 189 ? 19.027 15.219 -42.496 1.00 27.89 189 SER A C 1
ATOM 1505 O O . SER A 1 189 ? 19.908 15.281 -41.650 1.00 27.89 189 SER A O 1
ATOM 1507 N N . ALA A 1 190 ? 18.381 14.102 -42.856 1.00 28.02 190 ALA A N 1
ATOM 1508 C CA . ALA A 1 190 ? 18.854 12.713 -42.869 1.00 28.02 190 ALA A CA 1
ATOM 1509 C C . ALA A 1 190 ? 19.420 12.068 -41.581 1.00 28.02 190 ALA A C 1
ATOM 1511 O O . ALA A 1 190 ? 20.481 12.427 -41.092 1.00 28.02 190 ALA A O 1
ATOM 1512 N N . CYS A 1 191 ? 18.824 10.947 -41.151 1.00 25.83 191 CYS A N 1
ATOM 1513 C CA . CYS A 1 191 ? 19.307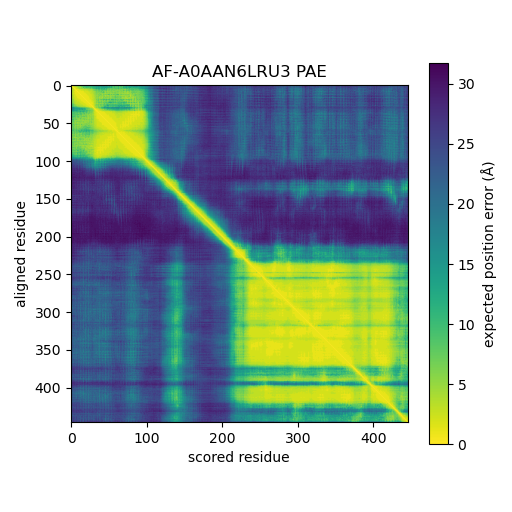 9.630 -41.591 1.00 25.83 191 CYS A CA 1
ATOM 1514 C C . CYS A 1 191 ? 18.481 8.465 -41.027 1.00 25.83 191 CYS A C 1
ATOM 1516 O O . CYS A 1 191 ? 18.160 8.380 -39.846 1.00 25.83 191 CYS A O 1
ATOM 1518 N N . THR A 1 192 ? 18.196 7.547 -41.940 1.00 26.81 192 THR A N 1
ATOM 1519 C CA . THR A 1 192 ? 17.533 6.256 -41.792 1.00 26.81 192 THR A CA 1
ATOM 1520 C C . THR A 1 192 ? 18.548 5.180 -41.388 1.00 26.81 192 THR A C 1
ATOM 1522 O O . THR A 1 192 ? 19.615 5.098 -41.986 1.00 26.81 192 THR A O 1
ATOM 1525 N N . SER A 1 193 ? 18.214 4.324 -40.423 1.00 28.25 193 SER A N 1
ATOM 1526 C CA . SER A 1 193 ? 18.694 2.928 -40.269 1.00 28.25 193 SER A CA 1
ATOM 1527 C C . SER A 1 193 ? 17.927 2.347 -39.071 1.00 28.25 193 SER A C 1
ATOM 1529 O O . SER A 1 193 ? 18.025 2.869 -37.972 1.00 28.25 193 SER A O 1
ATOM 1531 N N . VAL A 1 194 ? 16.958 1.434 -39.185 1.00 27.59 194 VAL A N 1
ATOM 1532 C CA . VAL A 1 194 ? 16.929 0.096 -39.801 1.00 27.59 194 VAL A CA 1
ATOM 1533 C C . VAL A 1 194 ? 18.158 -0.728 -39.432 1.00 27.59 194 VAL A C 1
ATOM 1535 O O . VAL A 1 194 ? 19.129 -0.778 -40.177 1.00 27.59 194 VAL A O 1
ATOM 1538 N N . ILE A 1 195 ? 18.071 -1.425 -38.299 1.00 27.38 195 ILE A N 1
ATOM 1539 C CA . ILE A 1 195 ? 18.822 -2.659 -38.067 1.00 27.38 195 ILE A CA 1
ATOM 1540 C C . ILE A 1 195 ? 17.789 -3.772 -37.896 1.00 27.38 195 ILE A C 1
ATOM 1542 O O . ILE A 1 195 ? 17.143 -3.901 -36.859 1.00 27.38 195 ILE A O 1
ATOM 1546 N N . LYS A 1 196 ? 17.614 -4.540 -38.975 1.00 28.64 196 LYS A N 1
ATOM 1547 C CA . LYS A 1 196 ? 17.101 -5.908 -38.944 1.00 28.64 196 LYS A CA 1
ATOM 1548 C C . LYS A 1 196 ? 18.229 -6.815 -38.454 1.00 28.64 196 LYS A C 1
ATOM 1550 O O . LYS A 1 196 ? 19.330 -6.733 -38.991 1.00 28.64 196 LYS A O 1
ATOM 1555 N N . PHE A 1 197 ? 17.928 -7.713 -37.527 1.00 24.44 197 PHE A N 1
ATOM 1556 C CA . PHE A 1 197 ? 18.642 -8.980 -37.381 1.00 24.44 197 PHE A CA 1
ATOM 1557 C C . PHE A 1 197 ? 17.597 -10.073 -37.114 1.00 24.44 197 PHE A C 1
ATOM 1559 O O . PHE A 1 197 ? 17.129 -10.242 -35.992 1.00 24.44 197 PHE A O 1
ATOM 1566 N N . GLU A 1 198 ? 17.194 -10.748 -38.194 1.00 27.45 198 GLU A N 1
ATOM 1567 C CA . GLU A 1 198 ? 16.668 -12.121 -38.189 1.00 27.45 198 GLU A CA 1
ATOM 1568 C C . GLU A 1 198 ? 17.847 -13.050 -37.840 1.00 27.45 198 GLU A C 1
ATOM 1570 O O . GLU A 1 198 ? 18.969 -12.842 -38.298 1.00 27.45 198 GLU A O 1
ATOM 1575 N N . GLU A 1 199 ? 17.724 -13.879 -36.806 1.00 27.23 199 GLU A N 1
ATOM 1576 C CA . GLU A 1 199 ? 17.224 -15.259 -36.876 1.00 27.23 199 GLU A CA 1
ATOM 1577 C C . GLU A 1 199 ? 18.162 -16.196 -37.656 1.00 27.23 199 GLU A C 1
ATOM 1579 O O . GLU A 1 199 ? 18.179 -16.198 -38.881 1.00 27.23 199 GLU A O 1
ATOM 1584 N N . GLN A 1 200 ? 18.937 -17.003 -36.919 1.00 25.17 200 GLN A N 1
ATOM 1585 C CA . GLN A 1 200 ? 19.124 -18.443 -37.153 1.00 25.17 200 GLN A CA 1
ATOM 1586 C C . GLN A 1 200 ? 20.139 -19.015 -36.157 1.00 25.17 200 GLN A C 1
ATOM 1588 O O . GLN A 1 200 ? 21.326 -18.702 -36.210 1.00 25.17 200 GLN A O 1
ATOM 1593 N N . SER A 1 201 ? 19.673 -19.896 -35.272 1.00 28.14 201 SER A N 1
ATOM 1594 C CA . SER A 1 201 ? 20.163 -21.281 -35.161 1.00 28.14 201 SER A CA 1
ATOM 1595 C C . SER A 1 201 ? 19.500 -21.949 -33.962 1.00 28.14 201 SER A C 1
ATOM 1597 O O . SER A 1 201 ? 19.795 -21.652 -32.805 1.00 28.14 201 SER A O 1
ATOM 1599 N N . ALA A 1 202 ? 18.573 -22.844 -34.281 1.00 27.55 202 ALA A N 1
ATOM 1600 C CA . ALA A 1 202 ? 18.055 -23.847 -33.380 1.00 27.55 202 ALA A CA 1
ATOM 1601 C C . ALA A 1 202 ? 19.025 -25.039 -33.300 1.00 27.55 202 ALA A C 1
ATOM 1603 O O . ALA A 1 202 ? 19.694 -25.366 -34.277 1.00 27.55 202 ALA A O 1
ATOM 1604 N N . GLU A 1 203 ? 18.977 -25.693 -32.139 1.00 28.48 203 GLU A N 1
ATOM 1605 C CA . GLU A 1 203 ? 19.169 -27.126 -31.870 1.00 28.48 203 GLU A CA 1
ATOM 1606 C C . GLU A 1 203 ? 20.312 -27.549 -30.930 1.00 28.48 203 GLU A C 1
ATOM 1608 O O . GLU A 1 203 ? 21.484 -27.234 -31.102 1.00 28.48 203 GLU A O 1
ATOM 1613 N N . LEU A 1 204 ? 19.867 -28.395 -29.987 1.00 27.19 204 LEU A N 1
ATOM 1614 C CA . LEU A 1 204 ? 20.564 -29.346 -29.117 1.00 27.19 204 LEU A CA 1
ATOM 1615 C C . LEU A 1 204 ? 21.158 -28.842 -27.795 1.00 27.19 204 LEU A C 1
ATOM 1617 O O . LEU A 1 204 ? 22.291 -28.386 -27.696 1.00 27.19 204 LEU A O 1
ATOM 1621 N N . GLY A 1 205 ? 20.401 -29.113 -26.728 1.00 25.47 205 GLY A N 1
ATOM 1622 C CA . GLY A 1 205 ? 20.928 -29.189 -25.371 1.00 25.47 205 GLY A CA 1
ATOM 1623 C C . GLY A 1 205 ? 19.838 -29.357 -24.322 1.00 25.47 205 GLY A C 1
ATOM 1624 O O . GLY A 1 205 ? 19.500 -28.404 -23.635 1.00 25.47 205 GLY A O 1
ATOM 1625 N N . GLN A 1 206 ? 19.284 -30.566 -24.186 1.00 36.09 206 GLN A N 1
ATOM 1626 C CA . GLN A 1 206 ? 18.561 -30.954 -22.973 1.00 36.09 206 GLN A CA 1
ATOM 1627 C C . GLN A 1 206 ? 19.515 -30.833 -21.777 1.00 36.09 206 GLN A C 1
ATOM 1629 O O . GLN A 1 206 ? 20.432 -31.640 -21.628 1.00 36.09 206 GLN A O 1
ATOM 1634 N N . SER A 1 207 ? 19.303 -29.843 -20.916 1.00 28.89 207 SER A N 1
ATOM 1635 C CA . SER A 1 207 ? 20.016 -29.727 -19.647 1.00 28.89 207 SER A CA 1
ATOM 1636 C C . SER A 1 207 ? 19.102 -29.161 -18.562 1.00 28.89 207 SER A C 1
ATOM 1638 O O . SER A 1 207 ? 18.848 -27.970 -18.470 1.00 28.8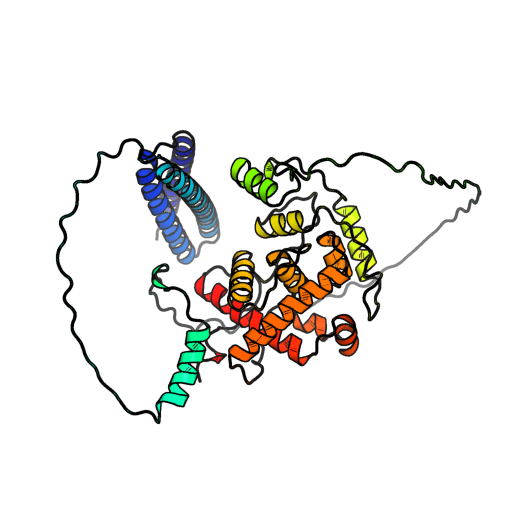9 207 SER A O 1
ATOM 1640 N N . SER A 1 208 ? 18.613 -30.093 -17.741 1.00 30.19 208 SER A N 1
ATOM 1641 C CA . SER A 1 208 ? 18.441 -29.984 -16.289 1.00 30.19 208 SER A CA 1
ATOM 1642 C C . SER A 1 208 ? 17.976 -28.625 -15.744 1.00 30.19 208 SER A C 1
ATOM 1644 O O . SER A 1 208 ? 18.785 -27.743 -15.452 1.00 30.19 208 SER A O 1
ATOM 1646 N N . GLU A 1 209 ? 16.671 -28.503 -15.487 1.00 33.88 209 GLU A N 1
ATOM 1647 C CA . GLU A 1 209 ? 16.107 -27.501 -14.576 1.00 33.88 209 GLU A CA 1
ATOM 1648 C C . GLU A 1 209 ? 16.582 -27.764 -13.131 1.00 33.88 209 GLU A C 1
ATOM 1650 O O . GLU A 1 209 ? 15.849 -28.251 -12.273 1.00 33.88 209 GLU A O 1
ATOM 1655 N N . MET A 1 210 ? 17.836 -27.419 -12.836 1.00 32.09 210 MET A N 1
ATOM 1656 C CA . MET A 1 210 ? 18.265 -27.081 -11.481 1.00 32.09 210 MET A CA 1
ATOM 1657 C C . MET A 1 210 ? 17.971 -25.596 -11.282 1.00 32.09 210 MET A C 1
ATOM 1659 O O . MET A 1 210 ? 18.743 -24.726 -11.681 1.00 32.09 210 MET A O 1
ATOM 1663 N N . GLY A 1 211 ? 16.809 -25.306 -10.694 1.00 37.78 211 GLY A N 1
ATOM 1664 C CA . GLY A 1 211 ? 16.417 -23.956 -10.310 1.00 37.78 211 GLY A CA 1
ATOM 1665 C C . GLY A 1 211 ? 17.478 -23.314 -9.415 1.00 37.78 211 GLY A C 1
ATOM 1666 O O . GLY A 1 211 ? 17.643 -23.700 -8.259 1.00 37.78 211 GLY A O 1
ATOM 1667 N N . SER A 1 212 ? 18.191 -22.330 -9.963 1.00 39.88 212 SER A N 1
ATOM 1668 C CA . SER A 1 212 ? 19.135 -21.481 -9.239 1.00 39.88 212 SER A CA 1
ATOM 1669 C C . SER A 1 212 ? 18.387 -20.685 -8.166 1.00 39.88 212 SER A C 1
ATOM 1671 O O . SER A 1 212 ? 17.711 -19.693 -8.445 1.00 39.88 212 SER A O 1
ATOM 1673 N N . ALA A 1 213 ? 18.492 -21.141 -6.918 1.00 43.84 213 ALA A N 1
ATOM 1674 C CA . ALA A 1 213 ? 17.946 -20.464 -5.744 1.00 43.84 213 ALA A CA 1
ATOM 1675 C C . ALA A 1 213 ? 18.680 -19.148 -5.404 1.00 43.84 213 ALA A C 1
ATOM 1677 O O . ALA A 1 213 ? 18.218 -18.411 -4.533 1.00 43.84 213 ALA A O 1
ATOM 1678 N N . ASP A 1 214 ? 19.758 -18.824 -6.128 1.00 42.78 214 ASP A N 1
ATOM 1679 C CA . ASP A 1 214 ? 20.699 -17.748 -5.802 1.00 42.78 214 ASP A CA 1
ATOM 1680 C C . ASP A 1 214 ? 20.673 -16.572 -6.789 1.00 42.78 214 ASP A C 1
ATOM 1682 O O . ASP A 1 214 ? 21.536 -15.695 -6.731 1.00 42.78 214 ASP A O 1
ATOM 1686 N N . SER A 1 215 ? 19.680 -16.490 -7.685 1.00 46.50 215 SER A N 1
ATOM 1687 C CA . SER A 1 215 ? 19.512 -15.268 -8.477 1.00 46.50 215 SER A CA 1
ATOM 1688 C C . SER A 1 215 ? 19.178 -14.089 -7.543 1.00 46.50 215 SER A C 1
ATOM 1690 O O . SER A 1 215 ? 18.170 -14.158 -6.826 1.00 46.50 215 SER A O 1
ATOM 1692 N N . PRO A 1 216 ? 19.954 -12.984 -7.559 1.00 47.12 216 PRO A N 1
ATOM 1693 C CA . PRO A 1 216 ? 19.715 -11.806 -6.719 1.00 47.12 216 PRO A CA 1
ATOM 1694 C C . PRO A 1 216 ? 18.366 -11.110 -6.990 1.00 47.12 216 PRO A C 1
ATOM 1696 O O . PRO A 1 216 ? 17.985 -10.212 -6.245 1.00 47.12 216 PRO A O 1
ATOM 1699 N N . GLY A 1 217 ? 17.615 -11.547 -8.010 1.00 44.91 217 GLY A N 1
ATOM 1700 C CA . GLY A 1 217 ? 16.236 -11.125 -8.279 1.00 44.91 217 GLY A CA 1
ATOM 1701 C C . GLY A 1 217 ? 15.136 -12.014 -7.674 1.00 44.91 217 GLY A C 1
ATOM 1702 O O . GLY A 1 217 ? 13.961 -11.683 -7.804 1.00 44.91 217 GLY A O 1
ATOM 1703 N N . SER A 1 218 ? 15.466 -13.139 -7.028 1.00 56.50 218 SER A N 1
ATOM 1704 C CA . SER A 1 218 ? 14.476 -14.013 -6.380 1.00 56.50 218 SER A CA 1
ATOM 1705 C C . SER A 1 218 ? 13.933 -13.384 -5.093 1.00 56.50 218 SER A C 1
ATOM 1707 O O . SER A 1 218 ? 14.694 -12.869 -4.275 1.00 56.50 218 SER A O 1
ATOM 1709 N N . VAL A 1 219 ? 12.623 -13.505 -4.847 1.00 53.19 219 VAL A N 1
ATOM 1710 C CA . VAL A 1 219 ? 11.952 -13.031 -3.615 1.00 53.19 219 VAL A CA 1
ATOM 1711 C C . VAL A 1 219 ? 12.614 -13.588 -2.347 1.00 53.19 219 VAL A C 1
ATOM 1713 O O . VAL A 1 219 ? 12.729 -12.889 -1.338 1.00 53.19 219 VAL A O 1
ATOM 1716 N N . ASN A 1 220 ? 13.087 -14.839 -2.391 1.00 56.12 220 ASN A N 1
ATOM 1717 C CA . ASN A 1 220 ? 13.809 -15.450 -1.273 1.00 56.12 220 ASN A CA 1
ATOM 1718 C C . ASN A 1 220 ? 15.216 -14.859 -1.111 1.00 56.12 220 ASN A C 1
ATOM 1720 O O . ASN A 1 220 ? 15.628 -14.617 0.022 1.00 56.12 220 ASN A O 1
ATOM 1724 N N . GLY A 1 221 ? 15.899 -14.561 -2.221 1.00 61.69 221 GLY A N 1
ATOM 1725 C CA . GLY A 1 221 ? 17.190 -13.872 -2.236 1.00 61.69 221 GLY A CA 1
ATOM 1726 C C . GLY A 1 221 ? 17.090 -12.469 -1.640 1.00 61.69 221 GLY A C 1
ATOM 1727 O O . GLY A 1 221 ? 17.818 -12.157 -0.703 1.00 61.69 221 GLY A O 1
ATOM 1728 N N . LEU A 1 222 ? 16.113 -11.666 -2.074 1.00 60.19 222 LEU A N 1
ATOM 1729 C CA . LEU A 1 222 ? 15.843 -10.328 -1.526 1.00 60.19 222 LEU A CA 1
ATOM 1730 C C . LEU A 1 222 ? 15.537 -10.366 -0.023 1.00 60.19 222 LEU A C 1
ATOM 1732 O O . LEU A 1 222 ? 16.044 -9.551 0.749 1.00 60.19 222 LEU A O 1
ATOM 1736 N N . ARG A 1 223 ? 14.752 -11.354 0.422 1.00 60.31 223 ARG A N 1
ATOM 1737 C CA . ARG A 1 223 ? 14.401 -11.522 1.838 1.00 60.31 223 ARG A CA 1
ATOM 1738 C C . ARG A 1 223 ? 15.604 -11.920 2.701 1.00 60.31 223 ARG A C 1
ATOM 1740 O O . ARG A 1 223 ? 15.732 -11.412 3.816 1.00 60.31 223 ARG A O 1
ATOM 1747 N N . LEU A 1 224 ? 16.468 -12.810 2.207 1.00 62.84 224 LEU A N 1
ATOM 1748 C CA . LEU A 1 224 ? 17.709 -13.226 2.874 1.00 62.84 224 LEU A CA 1
ATOM 1749 C C . LEU A 1 224 ? 18.746 -12.099 2.902 1.00 62.84 224 LEU A C 1
ATOM 1751 O O . LEU A 1 224 ? 19.332 -11.835 3.951 1.00 62.84 224 LEU A O 1
ATOM 1755 N N . LEU A 1 225 ? 18.935 -11.408 1.778 1.00 58.19 225 LEU A N 1
ATOM 1756 C CA . LEU A 1 225 ? 19.865 -10.288 1.648 1.00 58.19 225 LEU A CA 1
ATOM 1757 C C . LEU A 1 225 ? 19.470 -9.131 2.564 1.00 58.19 225 LEU A C 1
ATOM 1759 O O . LEU A 1 225 ? 20.321 -8.605 3.275 1.00 58.19 225 LEU A O 1
ATOM 1763 N N . TYR A 1 226 ? 18.179 -8.807 2.657 1.00 62.03 226 TYR A N 1
ATOM 1764 C CA . TYR A 1 226 ? 17.703 -7.813 3.614 1.00 62.03 226 TYR A CA 1
ATOM 1765 C C . TYR A 1 226 ? 17.917 -8.235 5.065 1.00 62.03 226 TYR A C 1
ATOM 1767 O O . TYR A 1 226 ? 18.421 -7.451 5.867 1.00 62.03 226 TYR A O 1
ATOM 1775 N N . ALA A 1 227 ? 17.552 -9.474 5.415 1.00 60.50 227 ALA A N 1
ATOM 1776 C CA . ALA A 1 227 ? 17.734 -9.980 6.773 1.00 60.50 227 ALA A CA 1
ATOM 1777 C C . ALA A 1 227 ? 19.208 -9.941 7.212 1.00 60.50 227 ALA A C 1
ATOM 1779 O O . ALA A 1 227 ? 19.484 -9.824 8.407 1.00 60.50 227 ALA A O 1
ATOM 1780 N N . LYS A 1 228 ? 20.133 -10.023 6.248 1.00 62.72 228 LYS A N 1
ATOM 1781 C CA . LYS A 1 228 ? 21.576 -10.040 6.468 1.00 62.72 228 LYS A CA 1
ATOM 1782 C C . LYS A 1 228 ? 22.232 -8.652 6.423 1.00 62.72 228 LYS A C 1
ATOM 1784 O O . LYS A 1 228 ? 23.145 -8.419 7.208 1.00 62.72 228 LYS A O 1
ATOM 1789 N N . HIS A 1 229 ? 21.781 -7.739 5.558 1.00 55.41 229 HIS A N 1
ATOM 1790 C CA . HIS A 1 229 ? 22.500 -6.487 5.263 1.00 55.41 229 HIS A CA 1
ATOM 1791 C C . HIS A 1 229 ? 21.669 -5.199 5.381 1.00 55.41 229 HIS A C 1
ATOM 1793 O O . HIS A 1 229 ? 22.257 -4.119 5.412 1.00 55.41 229 HIS A O 1
ATOM 1799 N N . GLY A 1 230 ? 20.336 -5.281 5.472 1.00 61.84 230 GLY A N 1
ATOM 1800 C CA . GLY A 1 230 ? 19.456 -4.129 5.245 1.00 61.84 230 GLY A CA 1
ATOM 1801 C C . GLY A 1 230 ? 19.438 -3.702 3.767 1.00 61.84 230 GLY A C 1
ATOM 1802 O O . GLY A 1 230 ? 20.378 -3.964 3.022 1.00 61.84 230 GLY A O 1
ATOM 1803 N N . LEU A 1 231 ? 18.350 -3.068 3.319 1.00 59.00 231 LEU A N 1
ATOM 1804 C CA . LEU A 1 231 ? 18.205 -2.595 1.927 1.00 59.00 231 LEU A CA 1
ATOM 1805 C C . LEU A 1 231 ? 19.238 -1.512 1.571 1.00 59.00 231 LEU A C 1
ATOM 1807 O O . LEU A 1 231 ? 19.655 -1.419 0.426 1.00 59.00 231 LEU A O 1
ATOM 1811 N N . GLU A 1 232 ? 19.687 -0.758 2.573 1.00 58.72 232 GLU A N 1
ATOM 1812 C CA . GLU A 1 232 ? 20.589 0.396 2.451 1.00 58.72 232 GLU A CA 1
ATOM 1813 C C . GLU A 1 232 ? 21.983 0.032 1.909 1.00 58.72 232 GLU A C 1
ATOM 1815 O O . GLU A 1 232 ? 22.685 0.888 1.384 1.00 58.72 232 GLU A O 1
ATOM 1820 N N . ASN A 1 233 ? 22.381 -1.242 2.003 1.00 61.75 233 ASN A N 1
ATOM 1821 C CA . ASN A 1 233 ? 23.687 -1.727 1.542 1.00 61.75 233 ASN A CA 1
ATOM 1822 C C . ASN A 1 233 ? 23.619 -2.493 0.215 1.00 61.75 233 ASN A C 1
ATOM 1824 O O . ASN A 1 233 ? 24.635 -3.016 -0.247 1.00 61.75 233 ASN A O 1
ATOM 1828 N N . PHE A 1 234 ? 22.435 -2.620 -0.387 1.00 67.38 234 PHE A N 1
ATOM 1829 C CA . PHE A 1 234 ? 22.299 -3.282 -1.674 1.00 67.38 234 PHE A CA 1
ATOM 1830 C C . PHE A 1 234 ? 22.465 -2.239 -2.777 1.00 67.38 234 PHE A C 1
ATOM 1832 O O . PHE A 1 234 ? 21.644 -1.336 -2.900 1.00 67.38 234 PHE A O 1
ATOM 1839 N N . ALA A 1 235 ? 23.524 -2.363 -3.583 1.00 69.81 235 ALA A N 1
ATOM 1840 C CA . ALA A 1 235 ? 23.728 -1.540 -4.772 1.00 69.81 235 ALA A CA 1
ATOM 1841 C C . ALA A 1 235 ? 22.700 -1.930 -5.849 1.00 69.81 235 ALA A C 1
ATOM 1843 O O . ALA A 1 235 ? 23.009 -2.622 -6.820 1.00 69.81 235 ALA A O 1
ATOM 1844 N N . PHE A 1 236 ? 21.445 -1.547 -5.630 1.00 81.00 236 PHE A N 1
ATOM 1845 C CA . PHE A 1 236 ? 20.385 -1.699 -6.606 1.00 81.00 236 PHE A CA 1
ATOM 1846 C C . PHE A 1 236 ? 20.586 -0.648 -7.692 1.00 81.00 236 PHE A C 1
ATOM 1848 O O . PHE A 1 236 ? 20.520 0.548 -7.424 1.00 81.00 236 PHE A O 1
ATOM 1855 N N . LYS A 1 237 ? 20.832 -1.090 -8.925 1.00 89.06 237 LYS A N 1
ATOM 1856 C CA . LYS A 1 237 ? 20.773 -0.201 -10.082 1.00 89.06 237 LYS A CA 1
ATOM 1857 C C . LYS A 1 237 ? 19.342 -0.242 -10.622 1.00 89.06 237 LYS A C 1
ATOM 1859 O O . LYS A 1 237 ? 18.927 -1.321 -11.057 1.00 89.06 237 LYS A O 1
ATOM 1864 N N . PRO A 1 238 ? 18.590 0.870 -10.585 1.00 92.06 238 PRO A N 1
ATOM 1865 C CA . PRO A 1 238 ? 17.231 0.876 -11.097 1.00 92.06 238 PRO A CA 1
ATOM 1866 C C . PRO A 1 238 ? 17.218 0.578 -12.597 1.00 92.06 238 PRO A C 1
ATOM 1868 O O . PRO A 1 238 ? 18.138 0.958 -13.323 1.00 92.06 238 PRO A O 1
ATOM 1871 N N . VAL A 1 239 ? 16.183 -0.140 -13.043 1.00 95.00 239 VAL A N 1
ATOM 1872 C CA . VAL A 1 239 ? 15.992 -0.478 -14.466 1.00 95.00 239 VAL A CA 1
ATOM 1873 C C . VAL A 1 239 ? 15.722 0.792 -15.270 1.00 95.00 239 VAL A C 1
ATOM 1875 O O . VAL A 1 239 ? 16.292 0.971 -16.341 1.00 95.00 239 VAL A O 1
ATOM 1878 N N . ARG A 1 240 ? 14.893 1.677 -14.708 1.00 96.50 240 ARG A N 1
ATOM 1879 C CA . ARG A 1 240 ? 14.614 3.027 -15.197 1.00 96.50 240 ARG A CA 1
ATOM 1880 C C . ARG A 1 240 ? 14.803 4.038 -14.085 1.00 96.50 240 ARG A C 1
ATOM 1882 O O . ARG A 1 240 ? 14.469 3.745 -12.931 1.00 96.50 240 ARG A O 1
ATOM 1889 N N . THR A 1 241 ? 15.318 5.215 -14.422 1.00 96.44 241 THR A N 1
ATOM 1890 C CA . THR A 1 241 ? 15.488 6.282 -13.433 1.00 96.44 241 THR A CA 1
ATOM 1891 C C . THR A 1 241 ? 14.133 6.769 -12.937 1.00 96.44 241 THR A C 1
ATOM 1893 O O . THR A 1 241 ? 13.088 6.523 -13.547 1.00 96.44 241 THR A O 1
ATOM 1896 N N . ARG A 1 242 ? 14.135 7.463 -11.800 1.00 96.25 242 ARG A N 1
ATOM 1897 C CA . ARG A 1 242 ? 12.918 8.060 -11.264 1.00 96.25 242 ARG A CA 1
ATOM 1898 C C . ARG A 1 242 ? 12.265 8.988 -12.287 1.00 96.25 242 ARG A C 1
ATOM 1900 O O . ARG A 1 242 ? 11.075 8.854 -12.517 1.00 96.25 242 ARG A O 1
ATOM 1907 N N . GLU A 1 243 ? 13.033 9.847 -12.946 1.00 97.31 243 GLU A N 1
ATOM 1908 C CA . GLU A 1 243 ? 12.533 10.822 -13.922 1.00 97.31 243 GLU A CA 1
ATOM 1909 C C . GLU A 1 243 ? 11.886 10.147 -15.143 1.00 97.31 243 GLU A C 1
ATOM 1911 O O . GLU A 1 243 ? 10.844 10.594 -15.628 1.00 97.31 243 GLU A O 1
ATOM 1916 N N . GLU A 1 244 ? 12.462 9.040 -15.622 1.00 97.81 244 GLU A N 1
ATOM 1917 C CA . GLU A 1 244 ? 11.910 8.257 -16.736 1.00 97.81 244 GLU A CA 1
ATOM 1918 C C . GLU A 1 244 ? 10.578 7.600 -16.361 1.00 97.81 244 GLU A C 1
ATOM 1920 O O . GLU A 1 244 ? 9.624 7.608 -17.145 1.00 97.81 244 GLU A O 1
ATOM 1925 N N . VAL A 1 245 ? 10.499 7.035 -15.152 1.00 97.56 245 VAL A N 1
ATOM 1926 C CA . VAL A 1 245 ? 9.261 6.446 -14.626 1.00 97.56 245 VAL A CA 1
ATOM 1927 C C . VAL A 1 245 ? 8.222 7.530 -14.369 1.00 97.56 245 VAL A C 1
ATOM 1929 O O . VAL A 1 245 ? 7.045 7.323 -14.661 1.00 97.56 245 VAL A O 1
ATOM 1932 N N . GLU A 1 246 ? 8.651 8.697 -13.885 1.00 96.56 246 GLU A N 1
ATOM 1933 C CA . GLU A 1 246 ? 7.770 9.832 -13.645 1.00 96.56 246 GLU A CA 1
ATOM 1934 C C . GLU A 1 246 ? 7.156 10.380 -14.944 1.00 96.56 246 GLU A C 1
ATOM 1936 O O . GLU A 1 246 ? 5.950 10.628 -15.036 1.00 96.56 246 GLU A O 1
ATOM 1941 N N . SER A 1 247 ? 7.971 10.463 -15.994 1.00 97.44 247 SER A N 1
ATOM 1942 C CA . SER A 1 247 ? 7.512 10.819 -17.338 1.00 97.44 247 SER A CA 1
ATOM 1943 C C . SER A 1 247 ? 6.545 9.765 -17.889 1.00 97.44 247 SER A C 1
ATOM 1945 O O . SER A 1 247 ? 5.458 10.106 -18.348 1.00 97.44 247 SER A O 1
ATOM 1947 N N . SER A 1 248 ? 6.881 8.477 -17.741 1.00 96.19 248 SER A N 1
ATOM 1948 C CA . SER A 1 248 ? 6.042 7.366 -18.212 1.00 96.19 248 SER A CA 1
ATOM 1949 C C . SER A 1 248 ? 4.677 7.325 -17.512 1.00 96.19 248 SER A C 1
ATOM 1951 O O . SER A 1 248 ? 3.667 7.107 -18.176 1.00 96.19 248 SER A O 1
ATOM 1953 N N . TYR A 1 249 ? 4.608 7.552 -16.188 1.00 91.31 249 TYR A N 1
ATOM 1954 C CA . TYR A 1 249 ? 3.310 7.608 -15.498 1.00 91.31 249 TYR A CA 1
ATOM 1955 C C . TYR A 1 249 ? 2.478 8.790 -15.999 1.00 91.31 249 TYR A C 1
ATOM 1957 O O . TYR A 1 249 ? 1.264 8.668 -16.146 1.00 91.31 249 TYR A O 1
ATOM 1965 N N . THR A 1 250 ? 3.123 9.937 -16.241 1.00 94.44 250 THR A N 1
ATOM 1966 C CA . THR A 1 250 ? 2.428 11.160 -16.653 1.00 94.44 250 THR A CA 1
ATOM 1967 C C . THR A 1 250 ? 1.800 10.955 -18.026 1.00 94.44 250 THR A C 1
ATOM 1969 O O . THR A 1 250 ? 0.639 11.298 -18.229 1.00 94.44 250 THR A O 1
ATOM 1972 N N . GLU A 1 251 ? 2.542 10.339 -18.948 1.00 94.94 251 GLU A N 1
ATOM 1973 C CA . GLU A 1 251 ? 2.047 9.978 -20.275 1.00 94.94 251 GLU A CA 1
ATOM 1974 C C . GLU A 1 251 ? 0.841 9.032 -20.201 1.00 94.94 251 GLU A C 1
ATOM 1976 O O . GLU A 1 251 ? -0.176 9.302 -20.838 1.00 94.94 251 GLU A O 1
ATOM 1981 N N . GLU A 1 252 ? 0.905 7.961 -19.400 1.00 93.69 252 GLU A N 1
ATOM 1982 C CA . GLU A 1 252 ? -0.202 6.997 -19.278 1.00 93.69 252 GLU A CA 1
ATOM 1983 C C . GLU A 1 252 ? -1.475 7.643 -18.685 1.00 93.69 252 GLU A C 1
ATOM 1985 O O . GLU A 1 252 ? -2.582 7.341 -19.135 1.00 93.69 252 GLU A O 1
ATOM 1990 N N . GLU A 1 253 ? -1.349 8.591 -17.748 1.00 89.94 253 GLU A N 1
ATOM 1991 C CA . GLU A 1 253 ? -2.494 9.340 -17.198 1.00 89.94 253 GLU A CA 1
ATOM 1992 C C . GLU A 1 253 ? -3.104 10.346 -18.196 1.00 89.94 253 GLU A C 1
ATOM 1994 O O . GLU A 1 253 ? -4.303 10.634 -18.129 1.00 89.94 253 GLU A O 1
ATOM 1999 N N . MET A 1 254 ? -2.332 10.855 -19.166 1.00 90.56 254 MET A N 1
ATOM 2000 C CA . MET A 1 254 ? -2.873 11.721 -20.226 1.00 90.56 254 MET A CA 1
ATOM 2001 C C . MET A 1 254 ? -3.806 10.961 -21.183 1.00 90.56 254 MET A C 1
ATOM 2003 O O . MET A 1 254 ? -4.715 11.557 -21.774 1.00 90.56 254 MET A O 1
ATOM 2007 N N . PHE A 1 255 ? -3.630 9.644 -21.337 1.00 86.19 255 PHE A N 1
ATOM 2008 C CA . PHE A 1 255 ? -4.456 8.827 -22.225 1.00 86.19 255 PHE A CA 1
ATOM 2009 C C . PHE A 1 255 ? -5.800 8.470 -21.589 1.00 86.19 255 PHE A C 1
ATOM 2011 O O . PHE A 1 255 ? -6.036 7.402 -21.029 1.00 86.19 255 PHE A O 1
ATOM 2018 N N . MET A 1 256 ? -6.748 9.378 -21.773 1.00 83.62 256 MET A N 1
ATOM 2019 C CA . MET A 1 256 ? -8.090 9.325 -21.209 1.00 83.62 256 MET A CA 1
ATOM 2020 C C . MET A 1 256 ? -9.048 8.347 -21.939 1.00 83.62 256 MET A C 1
ATOM 2022 O O . MET A 1 256 ? -10.141 8.728 -22.351 1.00 83.62 256 MET A O 1
ATOM 2026 N N . ARG A 1 257 ? -8.684 7.062 -22.076 1.00 89.62 257 ARG A N 1
ATOM 2027 C CA . ARG A 1 257 ? -9.548 6.021 -22.686 1.00 89.62 257 ARG A CA 1
ATOM 2028 C C . ARG A 1 257 ? -10.485 5.357 -21.671 1.00 89.62 257 ARG A C 1
ATOM 2030 O O . ARG A 1 257 ? -10.125 5.228 -20.501 1.00 89.62 257 ARG A O 1
ATOM 2037 N N . SER A 1 258 ? -11.653 4.901 -22.131 1.00 91.50 258 SER A N 1
ATOM 2038 C CA . SER A 1 258 ? -12.625 4.129 -21.328 1.00 91.50 258 SER A CA 1
ATOM 2039 C C . SER A 1 258 ? -12.294 2.636 -21.219 1.00 91.50 258 SER A C 1
ATOM 2041 O O . SER A 1 258 ? -13.044 1.893 -20.610 1.00 91.50 258 SER A O 1
ATOM 2043 N N . SER A 1 259 ? -11.191 2.183 -21.813 1.00 95.06 259 SER A N 1
ATOM 2044 C CA . SER A 1 259 ? -10.716 0.799 -21.750 1.00 95.06 259 SER A CA 1
ATOM 2045 C C . SER A 1 259 ? -9.211 0.766 -21.488 1.00 95.06 259 SER A C 1
ATOM 2047 O O . SER A 1 259 ? -8.533 1.786 -21.658 1.00 95.06 259 SER A O 1
ATOM 2049 N N . LEU A 1 260 ? -8.693 -0.411 -21.123 1.00 96.25 260 LEU A N 1
ATOM 2050 C CA . LEU A 1 260 ? -7.257 -0.648 -20.970 1.00 96.25 260 LEU A CA 1
ATOM 2051 C C . LEU A 1 260 ? -6.516 -0.360 -22.282 1.00 96.25 260 LEU A C 1
ATOM 2053 O O . LEU A 1 260 ? -6.879 -0.866 -23.349 1.00 96.25 260 LEU A O 1
ATOM 2057 N N . TYR A 1 261 ? -5.476 0.462 -22.204 1.00 95.69 261 TYR A N 1
ATOM 2058 C CA . TYR A 1 261 ? -4.592 0.771 -23.315 1.00 95.69 261 TYR A CA 1
ATOM 2059 C C . TYR A 1 261 ? -3.426 -0.214 -23.355 1.00 95.69 261 TYR A C 1
ATOM 2061 O O . TYR A 1 261 ? -2.600 -0.257 -22.441 1.00 95.69 261 TYR A O 1
ATOM 2069 N N . ASP A 1 262 ? -3.342 -0.975 -24.450 1.00 96.81 262 ASP A N 1
ATOM 2070 C CA . ASP A 1 262 ? -2.255 -1.927 -24.689 1.00 96.81 262 ASP A CA 1
ATOM 2071 C C . ASP A 1 262 ? -2.067 -2.874 -23.489 1.00 96.81 262 ASP A C 1
ATOM 2073 O O . ASP A 1 262 ? -1.062 -2.841 -22.768 1.00 96.81 262 ASP A O 1
ATOM 2077 N N . ALA A 1 263 ? -3.132 -3.638 -23.222 1.00 97.69 263 ALA A N 1
ATOM 2078 C CA . ALA A 1 263 ? -3.333 -4.379 -21.980 1.00 97.69 263 ALA A CA 1
ATOM 2079 C C . ALA A 1 263 ? -2.285 -5.479 -21.741 1.00 97.69 263 ALA A C 1
ATOM 2081 O O . ALA A 1 263 ? -1.999 -5.801 -20.586 1.00 97.69 263 ALA A O 1
ATOM 2082 N N . ASP A 1 264 ? -1.695 -6.003 -22.816 1.00 98.31 264 ASP A N 1
ATOM 2083 C CA . ASP A 1 264 ? -0.719 -7.093 -22.785 1.00 98.31 264 ASP A CA 1
ATOM 2084 C C . ASP A 1 264 ? 0.733 -6.591 -22.746 1.00 98.31 264 ASP A C 1
ATOM 2086 O O . ASP A 1 264 ? 1.634 -7.326 -22.331 1.00 98.31 264 ASP A O 1
ATOM 2090 N N . ARG A 1 265 ? 1.000 -5.330 -23.127 1.00 97.69 265 ARG A N 1
ATOM 2091 C CA . ARG A 1 265 ? 2.357 -4.774 -23.054 1.00 97.69 265 ARG 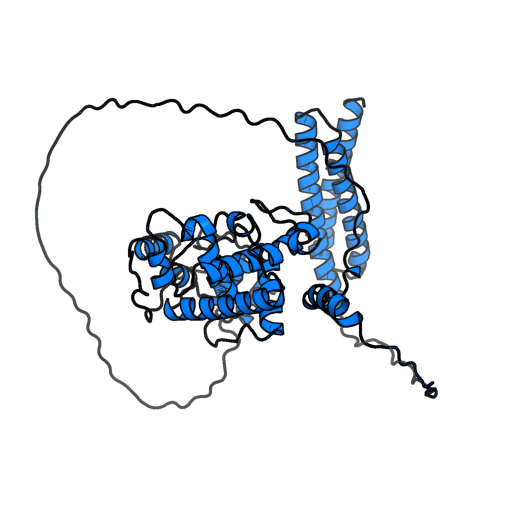A CA 1
ATOM 2092 C C . ARG A 1 265 ? 2.773 -4.593 -21.603 1.00 97.69 265 ARG A C 1
ATOM 2094 O O . ARG A 1 265 ? 2.213 -3.791 -20.849 1.00 97.69 265 ARG A O 1
ATOM 2101 N N . LYS A 1 266 ? 3.847 -5.280 -21.233 1.00 97.94 266 LYS A N 1
ATOM 2102 C CA . LYS A 1 266 ? 4.504 -5.084 -19.946 1.00 97.94 266 LYS A CA 1
ATOM 2103 C C . LYS A 1 266 ? 5.109 -3.684 -19.881 1.00 97.94 266 LYS A C 1
ATOM 2105 O O . LYS A 1 266 ? 5.886 -3.295 -20.749 1.00 97.94 266 LYS A O 1
ATOM 2110 N N . ARG A 1 267 ? 4.737 -2.934 -18.849 1.00 97.50 267 ARG A N 1
ATOM 2111 C CA . ARG A 1 267 ? 5.336 -1.643 -18.525 1.00 97.50 267 ARG A CA 1
ATOM 2112 C C . ARG A 1 267 ? 6.578 -1.856 -17.666 1.00 97.50 267 ARG A C 1
ATOM 2114 O O . ARG A 1 267 ? 6.741 -2.905 -17.043 1.00 97.50 267 ARG A O 1
ATOM 2121 N N . GLU A 1 268 ? 7.457 -0.866 -17.651 1.00 97.38 268 GLU A N 1
ATOM 2122 C CA . GLU A 1 268 ? 8.719 -0.915 -16.916 1.00 97.38 268 GLU A CA 1
ATOM 2123 C C . GLU A 1 268 ? 8.803 0.273 -15.961 1.00 97.38 268 GLU A C 1
ATOM 2125 O O . GLU A 1 268 ? 8.711 1.426 -16.380 1.00 97.38 268 GLU A O 1
ATOM 2130 N N . GLY A 1 269 ? 8.981 -0.034 -14.682 1.00 97.44 269 GLY A N 1
ATOM 2131 C CA . GLY A 1 269 ? 9.244 0.917 -13.611 1.00 97.44 269 GLY A CA 1
ATOM 2132 C C . GLY A 1 269 ? 10.696 0.861 -13.149 1.00 97.44 269 GLY A C 1
ATOM 2133 O O . GLY A 1 269 ? 11.566 0.280 -13.800 1.00 97.44 269 GLY A O 1
ATOM 2134 N N . SER A 1 270 ? 10.963 1.414 -11.964 1.00 96.81 270 SER A N 1
ATOM 2135 C CA . SER A 1 270 ? 12.320 1.440 -11.399 1.00 96.81 270 SER A CA 1
ATOM 2136 C C . SER A 1 270 ? 12.847 0.044 -11.035 1.00 96.81 270 SER A C 1
ATOM 2138 O O . SER A 1 270 ? 14.058 -0.163 -10.975 1.00 96.81 270 SER A O 1
ATOM 2140 N N . GLY A 1 271 ? 11.962 -0.931 -10.807 1.00 95.44 271 GLY A N 1
ATOM 2141 C CA . GLY A 1 271 ? 12.322 -2.310 -10.481 1.00 95.44 271 GLY A CA 1
ATOM 2142 C C . GLY A 1 271 ? 11.190 -3.299 -10.748 1.00 95.44 271 GLY A C 1
ATOM 2143 O O . GLY A 1 271 ? 10.095 -2.919 -11.159 1.00 95.44 271 GLY A O 1
ATOM 2144 N N . SER A 1 272 ? 11.446 -4.589 -10.519 1.00 95.81 272 SER A N 1
ATOM 2145 C CA . SER A 1 272 ? 10.421 -5.630 -10.671 1.00 95.81 272 SER A CA 1
ATOM 2146 C C . SER A 1 272 ? 9.281 -5.456 -9.658 1.00 95.81 272 SER A C 1
ATOM 2148 O O . SER A 1 272 ? 9.498 -4.947 -8.559 1.00 95.81 272 SER A O 1
ATOM 2150 N N . GLY A 1 273 ? 8.074 -5.931 -9.985 1.00 95.06 273 GLY A N 1
ATOM 2151 C CA . GLY A 1 273 ? 6.908 -5.791 -9.101 1.00 95.06 273 GLY A CA 1
ATOM 2152 C C . GLY A 1 273 ? 7.097 -6.405 -7.716 1.00 95.06 273 GLY A C 1
ATOM 2153 O O . GLY A 1 273 ? 6.685 -5.814 -6.718 1.00 95.06 273 GLY A O 1
ATOM 2154 N N . ASP A 1 274 ? 7.819 -7.525 -7.620 1.00 94.00 274 ASP A N 1
ATOM 2155 C CA . ASP A 1 274 ? 8.168 -8.134 -6.333 1.00 94.00 274 ASP A CA 1
ATOM 2156 C C . ASP A 1 274 ? 9.105 -7.243 -5.505 1.00 94.00 274 ASP A C 1
ATOM 2158 O O . ASP A 1 274 ? 8.922 -7.101 -4.293 1.00 94.00 274 ASP A O 1
ATOM 2162 N N . PHE A 1 275 ? 10.094 -6.618 -6.153 1.00 94.25 275 PHE A N 1
ATOM 2163 C CA . PHE A 1 275 ? 11.014 -5.689 -5.503 1.00 94.25 275 PHE A CA 1
ATOM 2164 C C . PHE A 1 275 ? 10.294 -4.416 -5.048 1.00 94.25 275 PHE A C 1
ATOM 2166 O O . PHE A 1 275 ? 10.439 -4.019 -3.895 1.00 94.25 275 PHE A O 1
ATOM 2173 N N . VAL A 1 276 ? 9.469 -3.817 -5.910 1.00 95.75 276 VAL A N 1
ATOM 2174 C CA . VAL A 1 276 ? 8.681 -2.612 -5.598 1.00 95.75 276 VAL A CA 1
ATOM 2175 C C . VAL A 1 276 ? 7.734 -2.881 -4.432 1.00 95.75 276 VAL A C 1
ATOM 2177 O O . VAL A 1 276 ? 7.731 -2.150 -3.443 1.00 95.75 276 VAL A O 1
ATOM 2180 N N . THR A 1 277 ? 7.002 -3.995 -4.490 1.00 96.31 277 THR A N 1
ATOM 2181 C CA . THR A 1 277 ? 6.158 -4.479 -3.391 1.00 96.31 277 THR A CA 1
ATOM 2182 C C . THR A 1 277 ? 6.948 -4.576 -2.094 1.00 96.31 277 THR A C 1
ATOM 2184 O O . THR A 1 277 ? 6.504 -4.116 -1.042 1.00 96.31 277 THR A O 1
ATOM 2187 N N . TYR A 1 278 ? 8.134 -5.173 -2.152 1.00 92.44 278 TYR A N 1
ATOM 2188 C CA . TYR A 1 278 ? 8.984 -5.329 -0.988 1.00 92.44 278 TYR A CA 1
ATOM 2189 C C . TYR A 1 278 ? 9.465 -3.986 -0.422 1.00 92.44 278 TYR A C 1
ATOM 2191 O O . TYR A 1 278 ? 9.350 -3.770 0.785 1.00 92.44 278 TYR A O 1
ATOM 2199 N N . ALA A 1 279 ? 9.940 -3.079 -1.276 1.00 92.56 279 ALA A N 1
ATOM 2200 C CA . ALA A 1 279 ? 10.417 -1.752 -0.896 1.00 92.56 279 ALA A CA 1
ATOM 2201 C C . ALA A 1 279 ? 9.312 -0.924 -0.216 1.00 92.56 279 ALA A C 1
ATOM 2203 O O . ALA A 1 279 ? 9.537 -0.345 0.848 1.00 92.56 279 ALA A O 1
ATOM 2204 N N . ILE A 1 280 ? 8.081 -0.973 -0.741 1.00 94.56 280 ILE A N 1
ATOM 2205 C CA . ILE A 1 280 ? 6.907 -0.340 -0.117 1.00 94.56 280 ILE A CA 1
ATOM 2206 C C . ILE A 1 280 ? 6.655 -0.927 1.279 1.00 94.56 280 ILE A C 1
ATOM 2208 O O . ILE A 1 280 ? 6.484 -0.193 2.250 1.00 94.56 280 ILE A O 1
ATOM 2212 N N . LEU A 1 281 ? 6.663 -2.257 1.418 1.00 92.56 281 LEU A N 1
ATOM 2213 C CA . LEU A 1 281 ? 6.419 -2.928 2.703 1.00 92.56 281 LEU A CA 1
ATOM 2214 C C . LEU A 1 281 ? 7.565 -2.772 3.714 1.00 92.56 281 LEU A C 1
ATOM 2216 O O . LEU A 1 281 ? 7.359 -3.054 4.902 1.00 92.56 281 LEU A O 1
ATOM 2220 N N . ALA A 1 282 ? 8.754 -2.389 3.254 1.00 87.81 282 ALA A N 1
ATOM 2221 C CA . ALA A 1 282 ? 9.895 -2.026 4.083 1.00 87.81 282 ALA A CA 1
ATOM 2222 C C . ALA A 1 282 ? 9.874 -0.542 4.486 1.00 87.81 282 ALA A C 1
ATOM 2224 O O . ALA A 1 282 ? 10.587 -0.170 5.416 1.00 87.81 282 ALA A O 1
ATOM 2225 N N . GLY A 1 283 ? 9.040 0.280 3.838 1.00 88.31 283 GLY A N 1
ATOM 2226 C CA . GLY A 1 283 ? 9.023 1.728 4.031 1.00 88.31 283 GLY A CA 1
ATOM 2227 C C . GLY A 1 283 ? 10.280 2.404 3.485 1.00 88.31 283 GLY A C 1
ATOM 2228 O O . GLY A 1 283 ? 10.751 3.366 4.084 1.00 88.31 283 GLY A O 1
ATOM 2229 N N . THR A 1 284 ? 10.854 1.869 2.405 1.00 89.50 284 THR A N 1
ATOM 2230 C CA . THR A 1 284 ? 12.040 2.437 1.759 1.00 89.50 284 THR A CA 1
ATOM 2231 C C . THR A 1 284 ? 11.739 3.827 1.209 1.00 89.50 284 THR A C 1
ATOM 2233 O O . THR A 1 284 ? 10.746 4.008 0.505 1.00 89.50 284 THR A O 1
ATOM 2236 N N . ASP A 1 285 ? 12.625 4.781 1.494 1.00 88.31 285 ASP A N 1
ATOM 2237 C CA . ASP A 1 285 ? 12.594 6.132 0.932 1.00 88.31 285 ASP A CA 1
ATOM 2238 C C . ASP A 1 285 ? 13.886 6.396 0.150 1.00 88.31 285 ASP A C 1
ATOM 2240 O O . ASP A 1 285 ? 14.804 7.063 0.623 1.00 88.31 285 ASP A O 1
ATOM 2244 N N . ASP A 1 286 ? 13.992 5.766 -1.019 1.00 90.25 286 ASP A N 1
ATOM 2245 C CA . ASP A 1 286 ? 15.131 5.925 -1.921 1.00 90.25 286 ASP A CA 1
ATOM 2246 C C . ASP A 1 286 ? 14.778 6.939 -3.013 1.00 90.25 286 ASP A C 1
ATOM 2248 O O . ASP A 1 286 ? 13.827 6.744 -3.772 1.00 90.25 286 ASP A O 1
ATOM 2252 N N . GLY A 1 287 ? 15.557 8.019 -3.101 1.00 92.56 287 GLY A N 1
ATOM 2253 C CA . GLY A 1 287 ? 15.370 9.069 -4.099 1.00 92.56 287 GLY A CA 1
ATOM 2254 C C . GLY A 1 287 ? 15.527 8.587 -5.543 1.00 92.56 287 GLY A C 1
ATOM 2255 O O . GLY A 1 287 ? 14.960 9.209 -6.435 1.00 92.56 287 GLY A O 1
ATOM 2256 N N . GLN A 1 288 ? 16.234 7.476 -5.776 1.00 93.44 288 GLN A N 1
ATOM 2257 C CA . GLN A 1 288 ? 16.439 6.900 -7.108 1.00 93.44 288 GLN A CA 1
ATOM 2258 C C . GLN A 1 288 ? 15.270 6.029 -7.582 1.00 93.44 288 GLN A C 1
ATOM 2260 O O . GLN A 1 288 ? 15.194 5.695 -8.766 1.00 93.44 288 GLN A O 1
ATOM 2265 N N . LEU A 1 289 ? 14.363 5.648 -6.678 1.00 94.81 289 LEU A N 1
ATOM 2266 C CA . LEU A 1 289 ? 13.219 4.799 -6.986 1.00 94.81 289 LEU A CA 1
ATOM 2267 C C . LEU A 1 289 ? 11.936 5.624 -7.050 1.00 94.81 289 LEU A C 1
ATOM 2269 O O . LEU A 1 289 ? 11.644 6.433 -6.170 1.00 94.81 289 LEU A O 1
ATOM 2273 N N . CYS A 1 290 ? 11.114 5.360 -8.061 1.00 96.38 290 CYS A N 1
ATOM 2274 C CA . CYS A 1 290 ? 9.743 5.848 -8.087 1.00 96.38 290 CYS A CA 1
ATOM 2275 C C . CYS A 1 290 ? 8.843 4.836 -7.356 1.00 96.38 290 CYS A C 1
ATOM 2277 O O . CYS A 1 290 ? 8.385 3.855 -7.943 1.00 96.38 290 CYS A O 1
ATOM 2279 N N . LEU A 1 291 ? 8.647 5.033 -6.046 1.00 95.12 291 LEU A N 1
ATOM 2280 C CA . LEU A 1 291 ? 7.802 4.171 -5.212 1.00 95.12 291 LEU A CA 1
ATOM 2281 C C . LEU A 1 291 ? 6.521 4.900 -4.788 1.00 95.12 291 LEU A C 1
ATOM 2283 O O . LEU A 1 291 ? 6.600 5.989 -4.209 1.00 95.12 291 LEU A O 1
ATOM 2287 N N . PRO A 1 292 ? 5.337 4.299 -4.993 1.00 94.94 292 PRO A N 1
ATOM 2288 C CA . PRO A 1 292 ? 4.099 4.876 -4.500 1.00 94.94 292 PRO A CA 1
ATOM 2289 C C . PRO A 1 292 ? 4.014 4.779 -2.971 1.00 94.94 292 PRO A C 1
ATOM 2291 O O . PRO A 1 292 ? 4.479 3.818 -2.352 1.00 94.94 292 PRO A O 1
ATOM 2294 N N . ARG A 1 293 ? 3.397 5.786 -2.343 1.00 92.50 293 ARG A N 1
ATOM 2295 C CA . ARG A 1 293 ? 3.285 5.894 -0.881 1.00 92.50 293 ARG A CA 1
ATOM 2296 C C . ARG A 1 293 ? 1.853 5.653 -0.424 1.00 92.50 293 ARG A C 1
ATOM 2298 O O . ARG A 1 293 ? 0.917 6.270 -0.921 1.00 92.50 293 ARG A O 1
ATOM 2305 N N . LEU A 1 294 ? 1.685 4.789 0.573 1.00 90.50 294 LEU A N 1
ATOM 2306 C CA . LEU A 1 294 ? 0.389 4.568 1.210 1.00 90.50 294 LEU A CA 1
ATOM 2307 C C . LEU A 1 294 ? 0.062 5.766 2.112 1.00 90.50 294 LEU A C 1
ATOM 2309 O O . LEU A 1 294 ? 0.700 5.949 3.147 1.00 90.50 294 LEU A O 1
ATOM 2313 N N . ARG A 1 295 ? -0.931 6.581 1.736 1.00 85.38 295 ARG A N 1
ATOM 2314 C CA . ARG A 1 295 ? -1.312 7.784 2.507 1.00 85.38 295 ARG A CA 1
ATOM 2315 C C . ARG A 1 295 ? -2.194 7.463 3.710 1.00 85.38 295 ARG A C 1
ATOM 2317 O O . ARG A 1 295 ? -1.966 7.943 4.814 1.00 85.38 295 ARG A O 1
ATOM 2324 N N . TYR A 1 296 ? -3.209 6.632 3.484 1.00 81.88 296 TYR A N 1
ATOM 2325 C CA . TYR A 1 296 ? -4.287 6.395 4.450 1.00 81.88 296 TYR A CA 1
ATOM 2326 C C . TYR A 1 296 ? -4.241 5.014 5.119 1.00 81.88 296 TYR A C 1
ATOM 2328 O O . TYR A 1 296 ? -4.998 4.769 6.053 1.00 81.88 296 TYR A O 1
ATOM 2336 N N . ILE A 1 297 ? -3.368 4.106 4.685 1.00 85.62 297 ILE A N 1
ATOM 2337 C CA . ILE A 1 297 ? -3.280 2.743 5.228 1.00 85.62 297 ILE A CA 1
ATOM 2338 C C . ILE A 1 297 ? -1.853 2.453 5.679 1.00 85.62 297 ILE A C 1
ATOM 2340 O O . ILE A 1 297 ? -0.890 2.728 4.967 1.00 85.62 297 ILE A O 1
ATOM 2344 N N . LYS A 1 298 ? -1.697 1.882 6.873 1.00 86.81 298 LYS A N 1
ATOM 2345 C CA . LYS A 1 298 ? -0.393 1.462 7.387 1.00 86.81 298 LYS A CA 1
ATOM 2346 C C . LYS A 1 298 ? 0.015 0.141 6.749 1.00 86.81 298 LYS A C 1
ATOM 2348 O O . LYS A 1 298 ? -0.797 -0.754 6.538 1.00 86.81 298 LYS A O 1
ATOM 2353 N N . ILE A 1 299 ? 1.319 -0.059 6.577 1.00 89.56 299 ILE A N 1
ATOM 2354 C CA . ILE A 1 299 ? 1.888 -1.298 6.018 1.00 89.56 299 ILE A CA 1
ATOM 2355 C C . ILE A 1 299 ? 1.387 -2.563 6.743 1.00 89.56 299 ILE A C 1
ATOM 2357 O O . ILE A 1 299 ? 1.122 -3.585 6.108 1.00 89.56 299 ILE A O 1
ATOM 2361 N N . HIS A 1 300 ? 1.263 -2.535 8.074 1.00 85.69 300 HIS A N 1
ATOM 2362 C CA . HIS A 1 300 ? 0.781 -3.702 8.818 1.00 85.69 300 HIS A CA 1
ATOM 2363 C C . HIS A 1 300 ? -0.718 -3.960 8.615 1.00 85.69 300 HIS A C 1
ATOM 2365 O O . HIS A 1 300 ? -1.118 -5.120 8.637 1.00 85.69 300 HIS A O 1
ATOM 2371 N N . GLU A 1 301 ? -1.523 -2.926 8.362 1.00 89.12 301 GLU A N 1
ATOM 2372 C CA . GLU A 1 301 ? -2.948 -3.055 8.031 1.00 89.12 301 GLU A CA 1
ATOM 2373 C C . GLU A 1 301 ? -3.104 -3.740 6.666 1.00 89.12 301 GLU A C 1
ATOM 2375 O O . GLU A 1 301 ? -3.870 -4.693 6.554 1.00 89.12 301 GLU A O 1
ATOM 2380 N N . VAL A 1 302 ? -2.281 -3.376 5.670 1.00 93.38 302 VAL A N 1
ATOM 2381 C CA . VAL A 1 302 ? -2.226 -4.078 4.369 1.00 93.38 302 VAL A CA 1
ATOM 2382 C C . VAL A 1 302 ? -1.871 -5.560 4.554 1.00 93.38 302 VAL A C 1
ATOM 2384 O O . VAL A 1 302 ? -2.520 -6.445 3.992 1.00 93.38 302 VAL A O 1
ATOM 2387 N N . LYS A 1 303 ? -0.847 -5.863 5.368 1.00 93.06 303 LYS A N 1
ATOM 2388 C CA . LYS A 1 303 ? -0.423 -7.250 5.645 1.00 93.06 303 LYS A CA 1
ATOM 2389 C C . LYS A 1 303 ? -1.545 -8.059 6.295 1.00 93.06 303 LYS A C 1
ATOM 2391 O O . LYS A 1 303 ? -1.789 -9.195 5.886 1.00 93.06 303 LYS A O 1
ATOM 2396 N N . ARG A 1 304 ? -2.242 -7.467 7.267 1.00 90.06 304 ARG A N 1
ATOM 2397 C CA . ARG A 1 304 ? -3.377 -8.095 7.951 1.00 90.06 304 ARG A CA 1
ATOM 2398 C C . ARG A 1 304 ? -4.563 -8.303 7.017 1.00 90.06 304 ARG A C 1
ATOM 2400 O O . ARG A 1 304 ? -5.121 -9.400 7.021 1.00 90.06 304 ARG A O 1
ATOM 2407 N N . LEU A 1 305 ? -4.875 -7.325 6.167 1.00 94.62 305 LEU A N 1
ATOM 2408 C CA . LEU A 1 305 ? -5.924 -7.450 5.158 1.00 94.62 305 LEU A CA 1
ATOM 2409 C C . LEU A 1 305 ? -5.627 -8.627 4.224 1.00 94.62 305 LEU A C 1
ATOM 2411 O O . LEU A 1 305 ? -6.458 -9.512 4.036 1.00 94.62 305 LEU A O 1
ATOM 2415 N N . LYS A 1 306 ? -4.387 -8.717 3.732 1.00 96.12 306 LYS A N 1
ATOM 2416 C CA . LYS A 1 306 ? -3.919 -9.861 2.942 1.00 96.12 306 LYS A CA 1
ATOM 2417 C C . LYS A 1 306 ? -4.008 -11.184 3.710 1.00 96.12 306 LYS A C 1
ATOM 2419 O O . LYS A 1 306 ? -4.253 -12.223 3.104 1.00 96.12 306 LYS A O 1
ATOM 2424 N N . ASP A 1 307 ? -3.726 -11.225 5.010 1.00 94.62 307 ASP A N 1
ATOM 2425 C CA . ASP A 1 307 ? -3.863 -12.456 5.808 1.00 94.62 307 ASP A CA 1
ATOM 2426 C C . ASP A 1 307 ? -5.318 -12.896 5.923 1.00 94.62 307 ASP A C 1
ATOM 2428 O O . ASP A 1 307 ? -5.603 -14.079 5.740 1.00 94.62 307 ASP A O 1
ATOM 2432 N N . TYR A 1 308 ? -6.224 -11.950 6.165 1.00 93.50 308 TYR A N 1
ATOM 2433 C CA . TYR A 1 308 ? -7.655 -12.216 6.211 1.00 93.50 308 TYR A CA 1
ATOM 2434 C C . TYR A 1 308 ? -8.163 -12.756 4.871 1.00 93.50 308 TYR A C 1
ATOM 2436 O O . TYR A 1 308 ? -8.681 -13.867 4.821 1.00 93.50 308 TYR A O 1
ATOM 2444 N N . LEU A 1 309 ? -7.921 -12.037 3.769 1.00 95.94 309 LEU A N 1
ATOM 2445 C CA . LEU A 1 309 ? -8.413 -12.432 2.444 1.00 95.94 309 LEU A CA 1
ATOM 2446 C C . LEU A 1 309 ? -7.869 -13.797 1.994 1.00 95.94 309 LEU A C 1
ATOM 2448 O O . LEU A 1 309 ? -8.523 -14.523 1.250 1.00 95.94 309 LEU A O 1
ATOM 2452 N N . VAL A 1 310 ? -6.668 -14.178 2.441 1.00 96.62 310 VAL A N 1
ATOM 2453 C CA . VAL A 1 310 ? -6.112 -15.514 2.182 1.00 96.62 310 VAL A CA 1
ATOM 2454 C C . VAL A 1 310 ? -6.785 -16.588 3.027 1.00 96.62 310 VAL A C 1
ATOM 2456 O O . VAL A 1 310 ? -7.062 -17.667 2.503 1.00 96.62 310 VAL A O 1
ATOM 2459 N N . ARG A 1 311 ? -7.027 -16.316 4.314 1.00 95.69 311 ARG A N 1
ATOM 2460 C CA . ARG A 1 311 ? -7.675 -17.259 5.236 1.00 95.69 311 ARG A CA 1
ATOM 2461 C C . ARG A 1 311 ? -9.084 -17.606 4.765 1.00 95.69 311 ARG A C 1
ATOM 2463 O O . ARG A 1 311 ? -9.399 -18.787 4.654 1.00 95.69 311 ARG A O 1
ATOM 2470 N N . GLU A 1 312 ? -9.842 -16.590 4.366 1.00 95.19 312 GLU A N 1
ATOM 2471 C CA . GLU A 1 312 ? -11.204 -16.728 3.834 1.00 95.19 312 GLU A CA 1
ATOM 2472 C C . GLU A 1 312 ? -11.241 -17.182 2.364 1.00 95.19 312 GLU A C 1
ATOM 2474 O O . GLU A 1 312 ? -12.296 -17.259 1.744 1.00 95.19 312 GLU A O 1
ATOM 2479 N N . ARG A 1 313 ? -10.080 -17.519 1.780 1.00 95.75 313 ARG A N 1
ATOM 2480 C CA . ARG A 1 313 ? -9.930 -18.010 0.397 1.00 95.75 313 ARG A CA 1
ATOM 2481 C C . ARG A 1 313 ? -10.425 -17.043 -0.685 1.00 95.75 313 ARG A C 1
ATOM 2483 O O . ARG A 1 313 ? -10.567 -17.449 -1.838 1.00 95.75 313 ARG A O 1
ATOM 2490 N N . HIS A 1 314 ? -10.600 -15.771 -0.350 1.00 94.75 314 HIS A N 1
ATOM 2491 C CA . HIS A 1 314 ? -10.932 -14.718 -1.303 1.00 94.75 314 HIS A CA 1
ATOM 2492 C C . HIS A 1 314 ? -9.743 -14.354 -2.201 1.00 94.75 314 HIS A C 1
ATOM 2494 O O . HIS A 1 314 ? -9.933 -14.012 -3.360 1.00 94.75 314 HIS A O 1
ATOM 2500 N N . LEU A 1 315 ? -8.502 -14.501 -1.716 1.00 96.12 315 LEU A N 1
ATOM 2501 C CA . LEU A 1 315 ? -7.306 -14.112 -2.471 1.00 96.12 315 LEU A CA 1
ATOM 2502 C C . LEU A 1 315 ? -6.471 -15.303 -2.963 1.00 96.12 315 LEU A C 1
ATOM 2504 O O . LEU A 1 315 ? -5.692 -15.929 -2.226 1.00 96.12 315 LEU A O 1
ATOM 2508 N N . ARG A 1 316 ? -6.578 -15.587 -4.264 1.00 94.44 316 ARG A N 1
ATOM 2509 C CA . ARG A 1 316 ? -5.880 -16.698 -4.928 1.00 94.44 316 ARG A CA 1
ATOM 2510 C C . ARG A 1 316 ? -4.424 -16.359 -5.248 1.00 94.44 316 ARG A C 1
ATOM 2512 O O . ARG A 1 316 ? -4.058 -15.213 -5.517 1.00 94.44 316 ARG A O 1
ATOM 2519 N N . ARG A 1 317 ? -3.565 -17.385 -5.217 1.00 94.00 317 ARG A N 1
ATOM 2520 C CA . ARG A 1 317 ? -2.157 -17.257 -5.621 1.00 94.00 317 ARG A CA 1
ATOM 2521 C C . ARG A 1 317 ? -2.098 -17.145 -7.146 1.00 94.00 317 ARG A C 1
ATOM 2523 O O . ARG A 1 317 ? -2.570 -18.051 -7.818 1.00 94.00 317 ARG A O 1
ATOM 2530 N N . SER A 1 318 ? -1.511 -16.066 -7.659 1.00 93.31 318 SER A N 1
ATOM 2531 C CA . SER A 1 318 ? -1.071 -15.989 -9.057 1.00 93.31 318 SER A CA 1
ATOM 2532 C C . SER A 1 318 ? 0.397 -16.416 -9.151 1.00 93.31 318 SER A C 1
ATOM 2534 O O . SER A 1 318 ? 1.119 -16.377 -8.148 1.00 93.31 318 SER A O 1
ATOM 2536 N N . ARG A 1 319 ? 0.819 -16.881 -10.331 1.00 91.62 319 ARG A N 1
ATOM 2537 C CA . ARG A 1 319 ? 2.229 -17.193 -10.612 1.00 91.62 319 ARG A CA 1
ATOM 2538 C C . ARG A 1 319 ? 3.070 -15.924 -10.744 1.00 91.62 319 ARG A C 1
ATOM 2540 O O . ARG A 1 319 ? 4.225 -15.941 -10.344 1.00 91.62 319 ARG A O 1
ATOM 2547 N N . GLU A 1 320 ? 2.478 -14.851 -11.261 1.00 95.31 320 GLU A N 1
ATOM 2548 C CA . GLU A 1 320 ? 3.207 -13.653 -11.698 1.00 95.31 320 GLU A CA 1
ATOM 2549 C C . GLU A 1 320 ? 3.092 -12.482 -10.721 1.00 95.31 320 GLU A C 1
ATOM 2551 O O . GLU A 1 320 ? 4.032 -11.707 -10.585 1.00 95.31 320 GLU A O 1
ATOM 2556 N N . VAL A 1 321 ? 1.951 -12.367 -10.031 1.00 97.62 321 VAL A N 1
ATOM 2557 C CA . VAL A 1 321 ? 1.654 -11.266 -9.103 1.00 97.62 321 VAL A CA 1
ATOM 2558 C C . VAL A 1 321 ? 1.456 -11.830 -7.703 1.00 97.62 321 VAL A C 1
ATOM 2560 O O . VAL A 1 321 ? 0.577 -12.674 -7.463 1.00 97.62 321 VAL A O 1
ATOM 2563 N N . SER A 1 322 ? 2.276 -11.379 -6.756 1.00 96.75 322 SER A N 1
ATOM 2564 C CA . SER A 1 322 ? 2.197 -11.870 -5.383 1.00 96.75 322 SER A CA 1
ATOM 2565 C C . SER A 1 322 ? 0.889 -11.429 -4.714 1.00 96.75 322 SER A C 1
ATOM 2567 O O . SER A 1 322 ? 0.305 -10.403 -5.043 1.00 96.75 322 SER A O 1
ATOM 2569 N N . ARG A 1 323 ? 0.394 -12.182 -3.724 1.00 97.75 323 ARG A N 1
ATOM 2570 C CA . ARG A 1 323 ? -0.879 -11.834 -3.060 1.00 97.75 323 ARG A CA 1
ATOM 2571 C C . ARG A 1 323 ? -0.856 -10.448 -2.407 1.00 97.75 323 ARG A C 1
ATOM 2573 O O . ARG A 1 323 ? -1.865 -9.764 -2.400 1.00 97.75 323 ARG A O 1
ATOM 2580 N N . ILE A 1 324 ? 0.274 -10.056 -1.824 1.00 97.75 324 ILE A N 1
ATOM 2581 C CA . ILE A 1 324 ? 0.392 -8.747 -1.174 1.00 97.75 324 ILE A CA 1
ATOM 2582 C C . ILE A 1 324 ? 0.496 -7.617 -2.205 1.00 97.75 324 ILE A C 1
ATOM 2584 O O . ILE A 1 324 ? -0.094 -6.566 -1.993 1.00 97.75 324 ILE A O 1
ATOM 2588 N N . GLU A 1 325 ? 1.154 -7.868 -3.337 1.00 98.25 325 GLU A N 1
ATOM 2589 C CA . GLU A 1 325 ? 1.189 -6.965 -4.491 1.00 98.25 325 GLU A CA 1
ATOM 2590 C C . GLU A 1 325 ? -0.217 -6.715 -5.044 1.00 98.25 325 GLU A C 1
ATOM 2592 O O . GLU A 1 325 ? -0.594 -5.562 -5.213 1.00 98.25 325 GLU A O 1
ATOM 2597 N N . LYS A 1 326 ? -1.051 -7.761 -5.186 1.00 98.50 326 LYS A N 1
ATOM 2598 C CA . LYS A 1 326 ? -2.462 -7.597 -5.584 1.00 98.50 326 LYS A CA 1
ATOM 2599 C C . LYS A 1 326 ? -3.216 -6.625 -4.673 1.00 98.50 326 LYS A C 1
ATOM 2601 O O . LYS A 1 326 ? -3.942 -5.760 -5.149 1.00 98.50 326 LYS A O 1
ATOM 2606 N N . VAL A 1 327 ? -3.035 -6.762 -3.354 1.00 98.12 327 VAL A N 1
ATOM 2607 C CA . VAL A 1 327 ? -3.674 -5.863 -2.381 1.00 98.12 327 VAL A CA 1
ATOM 2608 C C . VAL A 1 327 ? -3.154 -4.438 -2.552 1.00 98.12 327 VAL A C 1
ATOM 2610 O O . VAL A 1 327 ? -3.955 -3.511 -2.547 1.00 98.12 327 VAL A O 1
ATOM 2613 N N . LEU A 1 328 ? -1.845 -4.251 -2.743 1.00 98.06 328 LEU A N 1
ATOM 2614 C CA . LEU A 1 328 ? -1.269 -2.927 -2.988 1.00 98.06 328 LEU A CA 1
ATOM 2615 C C . LEU A 1 328 ? -1.803 -2.288 -4.273 1.00 98.06 328 LEU A C 1
ATOM 2617 O O . LEU A 1 328 ? -2.159 -1.116 -4.223 1.00 98.06 328 LEU A O 1
ATOM 2621 N N . HIS A 1 329 ? -1.916 -3.035 -5.377 1.00 98.38 329 HIS A N 1
ATOM 2622 C CA . HIS A 1 329 ? -2.497 -2.527 -6.624 1.00 98.38 329 HIS A CA 1
ATOM 2623 C C . HIS A 1 329 ? -3.884 -1.927 -6.378 1.00 98.38 329 HIS A C 1
ATOM 2625 O O . HIS A 1 329 ? -4.106 -0.759 -6.695 1.00 98.38 329 HIS A O 1
ATOM 2631 N N . LEU A 1 330 ? -4.781 -2.676 -5.721 1.00 98.00 330 LEU A N 1
ATOM 2632 C CA . LEU A 1 330 ? -6.118 -2.163 -5.428 1.00 98.00 330 LEU A CA 1
ATOM 2633 C C . LEU A 1 330 ? -6.077 -0.961 -4.478 1.00 98.00 330 LEU A C 1
ATOM 2635 O O . LEU A 1 330 ? -6.811 0.004 -4.681 1.00 98.00 330 LEU A O 1
ATOM 2639 N N . MET A 1 331 ? -5.233 -0.994 -3.441 1.00 96.44 331 MET A N 1
ATOM 2640 C CA . MET A 1 331 ? -5.121 0.139 -2.518 1.00 96.44 331 MET A CA 1
ATOM 2641 C C . MET A 1 331 ? -4.678 1.408 -3.249 1.00 96.44 331 MET A C 1
ATOM 2643 O O . MET A 1 331 ? -5.260 2.457 -3.005 1.00 96.44 331 MET A O 1
ATOM 2647 N N . PHE A 1 332 ? -3.722 1.330 -4.177 1.00 95.94 332 PHE A N 1
ATOM 2648 C CA . PHE A 1 332 ? -3.307 2.494 -4.960 1.00 95.94 332 PHE A CA 1
ATOM 2649 C C . PHE A 1 332 ? -4.374 2.950 -5.958 1.00 95.94 332 PHE A C 1
ATOM 2651 O O . PHE A 1 332 ? -4.619 4.152 -6.046 1.00 95.94 332 PHE A O 1
ATOM 2658 N N . ALA A 1 333 ? -5.074 2.025 -6.622 1.00 95.56 333 ALA A N 1
ATOM 2659 C CA . ALA A 1 333 ? -6.204 2.366 -7.488 1.00 95.56 333 ALA A CA 1
ATOM 2660 C C . ALA A 1 333 ? -7.286 3.141 -6.717 1.00 95.56 333 ALA A C 1
ATOM 2662 O O . ALA A 1 333 ? -7.738 4.192 -7.160 1.00 95.56 333 ALA A O 1
ATOM 2663 N N . LEU A 1 334 ? -7.648 2.681 -5.513 1.00 93.62 334 LEU A N 1
ATOM 2664 C CA . LEU A 1 334 ? -8.633 3.361 -4.671 1.00 93.62 334 LEU A CA 1
ATOM 2665 C C . LEU A 1 334 ? -8.093 4.688 -4.114 1.00 93.62 334 LEU A C 1
ATOM 2667 O O . LEU A 1 334 ? -8.747 5.715 -4.237 1.00 93.62 334 LEU A O 1
ATOM 2671 N N . GLN A 1 335 ? -6.911 4.701 -3.492 1.00 90.81 335 GLN A N 1
ATOM 2672 C CA . GLN A 1 335 ? -6.372 5.898 -2.830 1.00 90.81 335 GLN A CA 1
ATOM 2673 C C . GLN A 1 335 ? -6.080 7.023 -3.812 1.00 90.81 335 GLN A C 1
ATOM 2675 O O . GLN A 1 335 ? -6.371 8.195 -3.544 1.00 90.81 335 GLN A O 1
ATOM 2680 N N . GLU A 1 336 ? -5.474 6.672 -4.940 1.00 90.56 336 GLU A N 1
ATOM 2681 C CA . GLU A 1 336 ? -4.970 7.651 -5.881 1.00 90.56 336 GLU A CA 1
ATOM 2682 C C . GLU A 1 336 ? -5.924 7.907 -7.045 1.00 90.56 336 GLU A C 1
ATOM 2684 O O . GLU A 1 336 ? -5.888 9.004 -7.600 1.00 90.56 336 GLU A O 1
ATOM 2689 N N . GLY A 1 337 ? -6.852 6.988 -7.322 1.00 91.12 337 GLY A N 1
ATOM 2690 C CA . GLY A 1 337 ? -7.675 7.031 -8.531 1.00 91.12 337 GLY A CA 1
ATOM 2691 C C . GLY A 1 337 ? -6.864 6.717 -9.789 1.00 91.12 337 GLY A C 1
ATOM 2692 O O . GLY A 1 337 ? -7.302 7.053 -10.885 1.00 91.12 337 GLY A O 1
ATOM 2693 N N . TRP A 1 338 ? -5.673 6.131 -9.624 1.00 94.31 338 TRP A N 1
ATOM 2694 C CA . TRP A 1 338 ? -4.758 5.838 -10.719 1.00 94.31 338 TRP A CA 1
ATOM 2695 C C . TRP A 1 338 ? -5.304 4.774 -11.644 1.00 94.31 338 TRP A C 1
ATOM 2697 O O . TRP A 1 338 ? -5.855 3.764 -11.200 1.00 94.31 338 TRP A O 1
ATOM 2707 N N . ARG A 1 339 ? -5.027 4.970 -12.929 1.00 95.19 339 ARG A N 1
ATOM 2708 C CA . ARG A 1 339 ? -5.309 3.981 -13.956 1.00 95.19 339 ARG A CA 1
ATOM 2709 C C . ARG A 1 339 ? -4.465 2.716 -13.764 1.00 95.19 339 ARG A C 1
ATOM 2711 O O . ARG A 1 339 ? -3.381 2.735 -13.172 1.00 95.19 339 ARG A O 1
ATOM 2718 N N . MET A 1 340 ? -4.934 1.604 -14.325 1.00 97.88 340 MET A N 1
ATOM 2719 C CA . MET A 1 340 ? -4.217 0.327 -14.278 1.00 97.88 340 MET A CA 1
ATOM 2720 C C . MET A 1 340 ? -2.878 0.402 -15.015 1.00 97.88 340 MET A C 1
ATOM 2722 O O . MET A 1 340 ? -1.922 -0.237 -14.583 1.00 97.88 340 MET A O 1
ATOM 2726 N N . GLU A 1 341 ? -2.770 1.206 -16.080 1.00 98.06 341 GLU A N 1
ATOM 2727 C CA . GLU A 1 341 ? -1.510 1.421 -16.799 1.00 98.06 341 GLU A CA 1
ATOM 2728 C C . GLU A 1 341 ? -0.458 2.110 -15.918 1.00 98.06 341 GLU A C 1
ATOM 2730 O O . GLU A 1 341 ? 0.698 1.689 -15.888 1.00 98.06 341 GLU A O 1
ATOM 2735 N N . THR A 1 342 ? -0.867 3.101 -15.127 1.00 97.56 342 THR A N 1
ATOM 2736 C CA . THR A 1 342 ? -0.005 3.817 -14.176 1.00 97.56 342 THR A CA 1
ATOM 2737 C C . THR A 1 342 ? 0.541 2.886 -13.104 1.00 97.56 342 THR A C 1
ATOM 2739 O O . THR A 1 342 ? 1.744 2.843 -12.840 1.00 97.56 342 THR A O 1
ATOM 2742 N N . ILE A 1 343 ? -0.331 2.067 -12.516 1.00 98.25 343 ILE A N 1
ATOM 2743 C CA . ILE A 1 343 ? 0.085 1.055 -11.539 1.00 98.25 343 ILE A CA 1
ATOM 2744 C C . ILE A 1 343 ? 0.991 0.012 -12.214 1.00 98.25 343 ILE A C 1
ATOM 2746 O O . ILE A 1 343 ? 1.982 -0.416 -11.622 1.00 98.25 343 ILE A O 1
ATOM 2750 N N . ALA A 1 344 ? 0.707 -0.360 -13.466 1.00 98.25 344 ALA A N 1
ATOM 2751 C CA . ALA A 1 344 ? 1.522 -1.296 -14.231 1.00 98.25 344 ALA A CA 1
ATOM 2752 C C . ALA A 1 344 ? 2.942 -0.767 -14.474 1.00 98.25 344 ALA A C 1
ATOM 2754 O O . ALA A 1 344 ? 3.889 -1.544 -14.350 1.00 98.25 344 ALA A O 1
ATOM 2755 N N . VAL A 1 345 ? 3.110 0.533 -14.754 1.00 98.25 345 VAL A N 1
ATOM 2756 C CA . VAL A 1 345 ? 4.426 1.195 -14.812 1.00 98.25 345 VAL A CA 1
ATOM 2757 C C . VAL A 1 345 ? 5.142 1.047 -13.473 1.00 98.25 345 VAL A C 1
ATOM 2759 O O . VAL A 1 345 ? 6.238 0.496 -13.428 1.00 98.25 345 VAL A O 1
ATOM 2762 N N . LEU A 1 346 ? 4.509 1.451 -12.369 1.00 97.75 346 LEU A N 1
ATOM 2763 C CA . LEU A 1 346 ? 5.140 1.441 -11.044 1.00 97.75 346 LEU A CA 1
ATOM 2764 C C . LEU A 1 346 ? 5.581 0.040 -10.595 1.00 97.75 346 LEU A C 1
ATOM 2766 O O . LEU A 1 346 ? 6.633 -0.100 -9.977 1.00 97.75 346 LEU A O 1
ATOM 2770 N N . PHE A 1 347 ? 4.810 -1.000 -10.922 1.00 98.12 347 PHE A N 1
ATOM 2771 C CA . PHE A 1 347 ? 5.088 -2.388 -10.533 1.00 98.12 347 PHE A CA 1
ATOM 2772 C C . PHE A 1 347 ? 5.742 -3.229 -11.644 1.00 98.12 347 PHE A C 1
ATOM 2774 O O . PHE A 1 347 ? 5.935 -4.434 -11.481 1.00 98.12 347 PHE A O 1
ATOM 2781 N N . SER A 1 348 ? 6.113 -2.631 -12.776 1.00 97.75 348 SER A N 1
ATOM 2782 C CA . SER A 1 348 ? 6.646 -3.343 -13.945 1.00 97.75 348 SER A CA 1
ATOM 2783 C C . SER A 1 348 ? 5.800 -4.559 -14.382 1.00 97.75 348 SER A C 1
ATOM 2785 O O . SER A 1 348 ? 6.317 -5.675 -14.547 1.00 97.75 348 SER A O 1
ATOM 2787 N N . ARG A 1 349 ? 4.481 -4.370 -14.510 1.00 98.19 349 ARG A N 1
ATOM 2788 C CA . ARG A 1 349 ? 3.482 -5.389 -14.899 1.00 98.19 349 ARG A CA 1
ATOM 2789 C C . ARG A 1 349 ? 2.789 -5.027 -16.210 1.00 98.19 349 ARG A C 1
ATOM 2791 O O . ARG A 1 349 ? 3.047 -3.975 -16.788 1.00 98.19 349 ARG A O 1
ATOM 2798 N N . THR A 1 350 ? 1.932 -5.911 -16.709 1.00 98.38 350 THR A N 1
ATOM 2799 C CA . THR A 1 350 ? 0.974 -5.555 -17.766 1.00 98.38 350 THR A CA 1
ATOM 2800 C C . THR A 1 350 ? -0.282 -4.930 -17.138 1.00 98.38 350 THR A C 1
ATOM 2802 O O . THR A 1 350 ? -0.649 -5.316 -16.021 1.00 98.38 350 THR A O 1
ATOM 2805 N N . PRO A 1 351 ? -0.975 -3.991 -17.809 1.00 98.31 351 PRO A N 1
ATOM 2806 C CA . PRO A 1 351 ? -2.245 -3.463 -17.309 1.00 98.31 351 PRO A CA 1
ATOM 2807 C C . PRO A 1 351 ? -3.281 -4.561 -17.033 1.00 98.31 351 PRO A C 1
ATOM 2809 O O . PRO A 1 351 ? -3.975 -4.498 -16.024 1.00 98.31 351 PRO A O 1
ATOM 2812 N N . GLN A 1 352 ? -3.325 -5.613 -17.859 1.00 98.25 352 GLN A N 1
ATOM 2813 C CA . GLN A 1 352 ? -4.215 -6.758 -17.650 1.00 98.25 352 GLN A CA 1
ATOM 2814 C C . GLN A 1 352 ? -3.911 -7.521 -16.348 1.00 98.25 352 GLN A C 1
ATOM 2816 O O . GLN A 1 352 ? -4.827 -7.920 -15.629 1.00 98.25 352 GLN A O 1
ATOM 2821 N N . GLN A 1 353 ? -2.631 -7.716 -16.007 1.00 98.19 353 GLN A N 1
ATOM 2822 C CA . GLN A 1 353 ? -2.237 -8.351 -14.743 1.00 98.19 353 GLN A CA 1
ATOM 2823 C C . GLN A 1 353 ? -2.658 -7.512 -13.533 1.00 98.19 353 GLN A C 1
ATOM 2825 O O . GLN A 1 353 ? -3.058 -8.071 -12.508 1.00 98.19 353 GLN A O 1
ATOM 2830 N N . VAL A 1 354 ? -2.541 -6.185 -13.636 1.00 98.44 354 VAL A N 1
ATOM 2831 C CA . VAL A 1 354 ? -2.960 -5.258 -12.579 1.00 98.44 354 VAL A CA 1
ATOM 2832 C C . VAL A 1 354 ? -4.476 -5.272 -12.428 1.00 98.44 354 VAL A C 1
ATOM 2834 O O . VAL A 1 354 ? -4.956 -5.431 -11.310 1.00 98.44 354 VAL A O 1
ATOM 2837 N N . ASP A 1 355 ? -5.215 -5.186 -13.531 1.00 98.00 355 ASP A N 1
ATOM 2838 C CA . ASP A 1 355 ? -6.677 -5.211 -13.541 1.00 98.00 355 ASP A CA 1
ATOM 2839 C C . ASP A 1 355 ? -7.230 -6.495 -12.901 1.00 98.00 355 ASP A C 1
ATOM 2841 O O . ASP A 1 355 ? -7.969 -6.441 -11.916 1.00 98.00 355 ASP A O 1
ATOM 2845 N N . ALA A 1 356 ? -6.747 -7.663 -13.342 1.00 97.81 356 ALA A N 1
ATOM 2846 C CA . ALA A 1 356 ? -7.127 -8.950 -12.760 1.00 97.81 356 ALA A CA 1
ATOM 2847 C C . ALA A 1 356 ? -6.770 -9.050 -11.263 1.00 97.81 356 ALA A C 1
ATOM 2849 O O . ALA A 1 356 ? -7.519 -9.616 -10.465 1.00 97.81 356 ALA A O 1
ATOM 2850 N N . ALA A 1 357 ? -5.623 -8.495 -10.857 1.00 98.12 357 ALA A N 1
ATOM 2851 C CA . ALA A 1 357 ? -5.214 -8.441 -9.458 1.00 98.12 357 ALA A CA 1
ATOM 2852 C C . ALA A 1 357 ? -6.132 -7.548 -8.609 1.00 98.12 357 ALA A C 1
ATOM 2854 O O . ALA A 1 357 ? -6.473 -7.928 -7.487 1.00 98.12 357 ALA A O 1
ATOM 2855 N N . CYS A 1 358 ? -6.524 -6.387 -9.135 1.00 98.19 358 CYS A N 1
ATOM 2856 C CA . CYS A 1 358 ? -7.458 -5.477 -8.488 1.00 98.19 358 CYS A CA 1
ATOM 2857 C C . CYS A 1 358 ? -8.838 -6.122 -8.351 1.00 98.19 358 CYS A C 1
ATOM 2859 O O . CYS A 1 358 ? -9.385 -6.117 -7.251 1.00 98.19 358 CYS A O 1
ATOM 2861 N N . HIS A 1 359 ? -9.352 -6.740 -9.418 1.00 97.62 359 HIS A N 1
ATOM 2862 C CA . HIS A 1 359 ? -10.645 -7.422 -9.420 1.00 97.62 359 HIS A CA 1
ATOM 2863 C C . HIS A 1 359 ? -10.697 -8.562 -8.387 1.00 97.62 359 HIS A C 1
ATOM 2865 O O . HIS A 1 359 ? -11.616 -8.615 -7.573 1.00 97.62 359 HIS A O 1
ATOM 2871 N N . ASP A 1 360 ? -9.655 -9.402 -8.316 1.00 97.06 360 ASP A N 1
ATOM 2872 C CA . ASP A 1 360 ? -9.529 -10.465 -7.304 1.00 97.06 360 ASP A CA 1
ATOM 2873 C C . ASP A 1 360 ? -9.672 -9.935 -5.862 1.00 97.06 360 ASP A C 1
ATOM 2875 O O . ASP A 1 360 ? -10.313 -10.556 -5.010 1.00 97.06 360 ASP A O 1
ATOM 2879 N N . VAL A 1 361 ? -9.024 -8.807 -5.550 1.00 97.94 361 VAL A N 1
ATOM 2880 C CA . VAL A 1 361 ? -9.067 -8.219 -4.202 1.00 97.94 361 VAL A CA 1
ATOM 2881 C C . VAL A 1 361 ? -10.395 -7.499 -3.967 1.00 97.94 361 VAL A C 1
ATOM 2883 O O . VAL A 1 361 ? -10.929 -7.581 -2.861 1.00 97.94 361 VAL A O 1
ATOM 2886 N N . PHE A 1 362 ? -10.937 -6.834 -4.988 1.00 97.62 362 PHE A N 1
ATOM 2887 C CA . PHE A 1 362 ? -12.200 -6.100 -4.934 1.00 97.62 362 PHE A CA 1
ATOM 2888 C C . PHE A 1 362 ? -13.369 -7.034 -4.607 1.00 97.62 362 PHE A C 1
ATOM 2890 O O . PHE A 1 362 ? -14.084 -6.799 -3.635 1.00 97.62 362 PHE A O 1
ATOM 2897 N N . GLU A 1 363 ? -13.474 -8.165 -5.309 1.00 97.56 363 GLU A N 1
ATOM 2898 C CA . GLU A 1 363 ? -14.454 -9.221 -5.021 1.00 97.56 363 GLU A CA 1
ATOM 2899 C C . GLU A 1 363 ? -14.300 -9.781 -3.601 1.00 97.56 363 GLU A C 1
ATOM 2901 O O . GLU A 1 363 ? -15.277 -10.012 -2.887 1.00 97.56 363 GLU A O 1
ATOM 2906 N N . GLY A 1 364 ? -13.059 -9.949 -3.134 1.00 97.00 364 GLY A N 1
ATOM 2907 C CA . GLY A 1 364 ? -12.795 -10.369 -1.759 1.00 97.00 364 GLY A CA 1
ATOM 2908 C C . GLY A 1 364 ? -13.272 -9.367 -0.706 1.00 97.00 364 GLY A C 1
ATOM 2909 O O . GLY A 1 364 ? -13.751 -9.767 0.356 1.00 97.00 364 GLY A O 1
ATOM 2910 N N . LEU A 1 365 ? -13.165 -8.070 -0.996 1.00 96.56 365 LEU A N 1
ATOM 2911 C CA . LEU A 1 365 ? -13.672 -7.004 -0.132 1.00 96.56 365 LEU A CA 1
ATOM 2912 C C . LEU A 1 365 ? -15.199 -6.909 -0.179 1.00 96.56 365 LEU A C 1
ATOM 2914 O O . LEU A 1 365 ? -15.808 -6.687 0.863 1.00 96.56 365 LEU A O 1
ATOM 2918 N N . LEU A 1 366 ? -15.832 -7.143 -1.331 1.00 95.81 366 LEU A N 1
ATOM 2919 C CA . LEU A 1 366 ? -17.291 -7.245 -1.428 1.00 95.81 366 LEU A CA 1
ATOM 29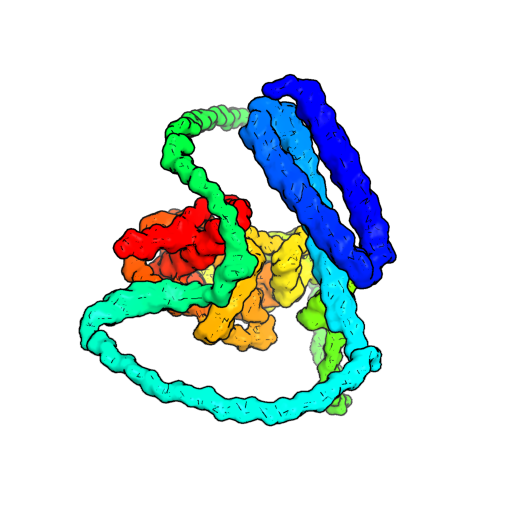20 C C . LEU A 1 366 ? -17.836 -8.44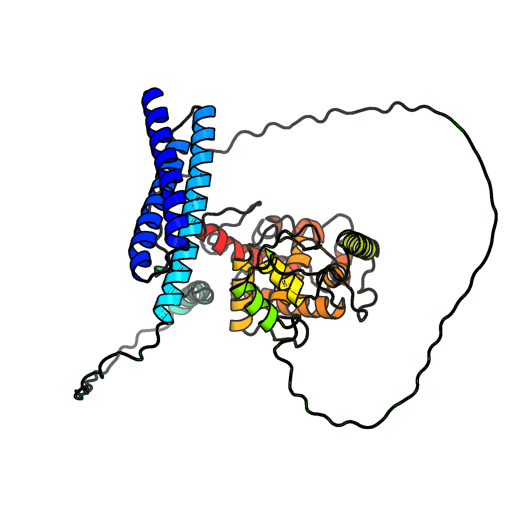2 -0.647 1.00 95.81 366 LEU A C 1
ATOM 2922 O O . LEU A 1 366 ? -18.827 -8.313 0.073 1.00 95.81 366 LEU A O 1
ATOM 2926 N N . ALA A 1 367 ? -17.167 -9.592 -0.724 1.00 95.31 367 ALA A N 1
ATOM 2927 C CA . ALA A 1 367 ? -17.532 -10.758 0.070 1.00 95.31 367 ALA A CA 1
ATOM 2928 C C . ALA A 1 367 ? -17.408 -10.471 1.576 1.00 95.31 367 ALA A C 1
ATOM 2930 O O . ALA A 1 367 ? -18.319 -10.789 2.340 1.00 95.31 367 ALA A O 1
ATOM 2931 N N . MET A 1 368 ? -16.326 -9.807 1.994 1.00 93.62 368 MET A N 1
ATOM 2932 C CA . MET A 1 368 ? -16.147 -9.344 3.374 1.00 93.62 368 MET A CA 1
ATOM 2933 C C . MET A 1 368 ? -17.248 -8.353 3.792 1.00 93.62 368 MET A C 1
ATOM 2935 O O . MET A 1 368 ? -17.777 -8.460 4.898 1.00 93.62 368 MET A O 1
ATOM 2939 N N . HIS A 1 369 ? -17.644 -7.430 2.907 1.00 92.69 369 HIS A N 1
ATOM 2940 C CA . HIS A 1 369 ? -18.751 -6.506 3.154 1.00 92.69 369 HIS A CA 1
ATOM 2941 C C . HIS A 1 369 ? -20.060 -7.258 3.415 1.00 92.69 369 HIS A C 1
ATOM 2943 O O . HIS A 1 369 ? -20.720 -7.022 4.424 1.00 92.69 369 HIS A O 1
ATOM 2949 N N . GLY A 1 370 ? -20.410 -8.214 2.550 1.00 92.31 370 GLY A N 1
ATOM 2950 C CA . GLY A 1 370 ? -21.625 -9.020 2.692 1.00 92.31 370 GLY A CA 1
ATOM 2951 C C . GLY A 1 370 ? -21.675 -9.822 3.996 1.00 92.31 370 GLY A C 1
ATOM 2952 O O . GLY A 1 370 ? -22.748 -10.032 4.554 1.00 92.31 370 GLY A O 1
ATOM 2953 N N . GLN A 1 371 ? -20.518 -10.223 4.529 1.00 89.44 371 GLN A N 1
ATOM 2954 C CA . GLN A 1 371 ? -20.433 -10.899 5.826 1.00 89.44 371 GLN A CA 1
ATOM 2955 C C . GLN A 1 371 ? -20.545 -9.937 7.019 1.00 89.44 371 GLN A C 1
ATOM 2957 O O . GLN A 1 371 ? -20.918 -10.356 8.113 1.00 89.44 371 GLN A O 1
ATOM 2962 N N . SER A 1 372 ? -20.235 -8.653 6.824 1.00 82.12 372 SER A N 1
ATOM 2963 C CA . SER A 1 372 ? -20.231 -7.649 7.892 1.00 82.12 372 SER A CA 1
ATOM 2964 C C . SER A 1 372 ? -21.620 -7.254 8.394 1.00 82.12 372 SER A C 1
ATOM 2966 O O . SER A 1 372 ? -21.702 -6.560 9.401 1.00 82.12 372 SER A O 1
ATOM 2968 N N . GLY A 1 373 ? -22.697 -7.659 7.710 1.00 80.69 373 GLY A N 1
ATOM 2969 C CA . GLY A 1 373 ? -24.071 -7.319 8.092 1.00 80.69 373 GLY A CA 1
ATOM 2970 C C . GLY A 1 373 ? -24.407 -5.826 7.989 1.00 80.69 373 GLY A C 1
ATOM 2971 O O . GLY A 1 373 ? -25.423 -5.390 8.526 1.00 80.69 373 GLY A O 1
ATOM 2972 N N . LEU A 1 374 ? -23.573 -5.027 7.315 1.00 77.31 374 LEU A N 1
ATOM 2973 C CA . LEU A 1 374 ? -23.884 -3.640 6.986 1.00 77.31 374 LEU A CA 1
ATOM 2974 C C . LEU A 1 374 ? -24.972 -3.597 5.907 1.00 77.31 374 LEU A C 1
ATOM 2976 O O . LEU A 1 374 ? -24.699 -3.494 4.719 1.00 77.31 374 LEU A O 1
ATOM 2980 N N . GLU A 1 375 ? -26.231 -3.692 6.323 1.00 72.25 375 GLU A N 1
ATOM 2981 C CA . GLU A 1 375 ? -27.372 -3.621 5.402 1.00 72.25 375 GLU A CA 1
ATOM 2982 C C . GLU A 1 375 ? -27.558 -2.222 4.793 1.00 72.25 375 GLU A C 1
ATOM 2984 O O . GLU A 1 375 ? -28.185 -2.074 3.747 1.00 72.25 375 GLU A O 1
ATOM 2989 N N . HIS A 1 376 ? -27.020 -1.188 5.448 1.00 72.19 376 HIS A N 1
ATOM 2990 C CA . HIS A 1 376 ? -27.223 0.207 5.075 1.00 72.19 376 HIS A CA 1
ATOM 2991 C C . HIS A 1 376 ? -25.892 0.940 4.950 1.00 72.19 376 HIS A C 1
ATOM 2993 O O . HIS A 1 376 ? -25.036 0.839 5.836 1.00 72.19 376 HIS A O 1
ATOM 2999 N N . GLN A 1 377 ? -25.783 1.730 3.878 1.00 71.00 377 GLN A N 1
ATOM 3000 C CA . GLN A 1 377 ? -24.676 2.649 3.643 1.00 71.00 377 GLN A CA 1
ATOM 3001 C C . GLN A 1 377 ? -24.486 3.544 4.874 1.00 71.00 377 GLN A C 1
ATOM 3003 O O . GLN A 1 377 ? -25.427 4.187 5.353 1.00 71.00 377 GLN A O 1
ATOM 3008 N N . GLN A 1 378 ? -23.273 3.566 5.414 1.00 70.81 378 GLN A N 1
ATOM 3009 C CA . GLN A 1 378 ? -22.953 4.370 6.583 1.00 70.81 378 GLN A CA 1
ATOM 3010 C C . GLN A 1 378 ? -22.727 5.818 6.142 1.00 70.81 378 GLN A C 1
ATOM 3012 O O . GLN A 1 378 ? -21.871 6.113 5.304 1.00 70.81 378 GLN A O 1
ATOM 3017 N N . VAL A 1 379 ? -23.483 6.744 6.735 1.00 71.12 379 VAL A N 1
ATOM 3018 C CA . VAL A 1 379 ? -23.357 8.179 6.445 1.00 71.12 379 VAL A CA 1
ATOM 3019 C C . VAL A 1 379 ? -21.920 8.632 6.734 1.00 71.12 379 VAL A C 1
ATOM 3021 O O . VAL A 1 379 ? -21.429 8.489 7.854 1.00 71.12 379 VAL A O 1
ATOM 3024 N N . GLY A 1 380 ? -21.236 9.150 5.709 1.00 70.75 380 GLY A N 1
ATOM 3025 C CA . GLY A 1 380 ? -19.883 9.712 5.800 1.00 70.75 380 GLY A CA 1
ATOM 3026 C C . GLY A 1 380 ? -18.722 8.707 5.800 1.00 70.75 380 GLY A C 1
ATOM 3027 O O . GLY A 1 380 ? -17.569 9.128 5.735 1.00 70.75 380 GLY A O 1
ATOM 3028 N N . GLY A 1 381 ? -18.974 7.391 5.822 1.00 67.94 381 GLY A N 1
ATOM 3029 C CA . GLY A 1 381 ? -17.895 6.389 5.846 1.00 67.94 381 GLY A CA 1
ATOM 3030 C C . GLY A 1 381 ? -16.986 6.462 4.612 1.00 67.94 381 GLY A C 1
ATOM 3031 O O . GLY A 1 381 ? -15.765 6.401 4.713 1.00 67.94 381 GLY A O 1
ATOM 3032 N N . HIS A 1 382 ? -17.575 6.688 3.441 1.00 67.12 382 HIS A N 1
ATOM 3033 C CA . HIS A 1 382 ? -16.877 6.763 2.156 1.00 67.12 382 HIS A CA 1
ATOM 3034 C C . HIS A 1 382 ? -16.078 8.067 1.940 1.00 67.12 382 HIS A C 1
ATOM 3036 O O . HIS A 1 382 ? -15.197 8.115 1.078 1.00 67.12 382 HIS A O 1
ATOM 3042 N N . GLU A 1 383 ? -16.331 9.118 2.725 1.00 69.75 383 GLU A N 1
ATOM 3043 C CA . GLU A 1 383 ? -15.705 10.441 2.554 1.00 69.75 383 GLU A CA 1
ATOM 3044 C C . GLU A 1 383 ? -14.362 10.582 3.290 1.00 69.75 383 GLU A C 1
ATOM 3046 O O . GLU A 1 383 ? -13.572 11.476 2.979 1.00 69.75 383 GLU A O 1
ATOM 3051 N N . LEU A 1 384 ? -14.059 9.682 4.231 1.00 66.38 384 LEU A N 1
ATOM 3052 C CA . LEU A 1 384 ? -12.957 9.831 5.195 1.00 66.38 384 LEU A CA 1
ATOM 3053 C C . LEU A 1 384 ? -11.571 10.003 4.567 1.00 66.38 384 LEU A C 1
ATOM 3055 O O . LEU A 1 384 ? -10.730 10.723 5.109 1.00 66.38 384 LEU A O 1
ATOM 3059 N N . TRP A 1 385 ? -11.328 9.365 3.424 1.00 71.44 385 TRP A N 1
ATOM 3060 C CA . TRP A 1 385 ? -10.051 9.450 2.704 1.00 71.44 385 TRP A CA 1
ATOM 3061 C C . TRP A 1 385 ? -10.128 10.325 1.459 1.00 71.44 385 TRP A C 1
ATOM 3063 O O . TRP A 1 385 ? -9.188 10.345 0.672 1.00 71.44 385 TRP A O 1
ATOM 3073 N N . LYS A 1 386 ? -11.256 11.019 1.247 1.00 76.62 386 LYS A N 1
ATOM 3074 C CA . LYS A 1 386 ? -11.550 11.779 0.020 1.00 76.62 386 LYS A CA 1
ATOM 3075 C C . LYS A 1 386 ? -11.399 10.948 -1.264 1.00 76.62 386 LYS A C 1
ATOM 3077 O O . LYS A 1 386 ? -11.329 11.503 -2.354 1.00 76.62 386 LYS A O 1
ATOM 3082 N N . ILE A 1 387 ? -11.380 9.620 -1.138 1.00 81.69 387 ILE A N 1
ATOM 3083 C CA . ILE A 1 387 ? -11.290 8.696 -2.267 1.00 81.69 387 ILE A CA 1
ATOM 3084 C C . ILE A 1 387 ? -12.544 8.812 -3.117 1.00 81.69 387 ILE A C 1
ATOM 3086 O O . ILE A 1 387 ? -12.463 8.914 -4.334 1.00 81.69 387 ILE A O 1
ATOM 3090 N N . TRP A 1 388 ? -13.706 8.872 -2.468 1.00 85.50 388 TRP A N 1
ATOM 3091 C CA . TRP A 1 388 ? -14.983 8.953 -3.159 1.00 85.50 388 TRP A CA 1
ATOM 3092 C C . TRP A 1 388 ? -15.093 10.141 -4.120 1.00 85.50 388 TRP A C 1
ATOM 3094 O O . TRP A 1 388 ? -15.643 10.002 -5.211 1.00 85.50 388 TRP A O 1
ATOM 3104 N N . ALA A 1 389 ? -14.507 11.287 -3.762 1.00 84.88 389 ALA A N 1
ATOM 3105 C CA . ALA A 1 389 ? -14.488 12.472 -4.617 1.00 84.88 389 ALA A CA 1
ATOM 3106 C C . ALA A 1 389 ? -13.799 12.204 -5.969 1.00 84.88 389 ALA A C 1
ATOM 3108 O O . ALA A 1 389 ? -14.196 12.772 -6.983 1.00 84.88 389 ALA A O 1
ATOM 3109 N N . LYS A 1 390 ? -12.823 11.286 -6.014 1.00 83.38 390 LYS A N 1
ATOM 3110 C CA . LYS A 1 390 ? -12.125 10.898 -7.251 1.00 83.38 390 LYS A CA 1
ATOM 3111 C C . LYS A 1 390 ? -13.013 10.104 -8.211 1.00 83.38 390 LYS A C 1
ATOM 3113 O O . LYS A 1 390 ? -12.822 10.183 -9.417 1.00 83.38 390 LYS A O 1
ATOM 3118 N N . PHE A 1 391 ? -14.008 9.395 -7.680 1.00 82.12 391 PHE A N 1
ATOM 3119 C CA . PHE A 1 391 ? -14.982 8.619 -8.451 1.00 82.12 391 PHE A CA 1
ATOM 3120 C C . PHE A 1 391 ? -16.298 9.382 -8.696 1.00 82.12 391 PHE A C 1
ATOM 3122 O O . PHE A 1 391 ? -17.173 8.907 -9.407 1.00 82.12 391 PHE A O 1
ATOM 3129 N N . THR A 1 392 ? -16.479 10.574 -8.123 1.00 81.19 392 THR A N 1
ATOM 3130 C CA . THR A 1 392 ? -17.729 11.353 -8.262 1.00 81.19 392 THR A CA 1
ATOM 3131 C C . THR A 1 392 ? -17.544 12.752 -8.832 1.00 81.19 392 THR A C 1
ATOM 3133 O O . THR A 1 392 ? -18.515 13.501 -8.909 1.00 81.19 392 THR A O 1
ATOM 3136 N N . GLY A 1 393 ? -16.325 13.102 -9.249 1.00 75.50 393 GLY A N 1
ATOM 3137 C CA . GLY A 1 393 ? -16.019 14.405 -9.833 1.00 75.50 393 GLY A CA 1
ATOM 3138 C C . GLY A 1 393 ? -16.858 14.748 -11.073 1.00 75.50 393 GLY A C 1
ATOM 3139 O O . GLY A 1 393 ? -17.466 13.887 -11.708 1.00 75.50 393 GLY A O 1
ATOM 3140 N N . GLU A 1 394 ? -16.836 16.031 -11.441 1.00 60.91 394 GLU A N 1
ATOM 3141 C CA . GLU A 1 394 ? -17.682 16.669 -12.470 1.00 60.91 394 GLU A CA 1
ATOM 3142 C C . GLU A 1 394 ? -17.545 16.089 -13.898 1.00 60.91 394 GLU A C 1
ATOM 3144 O O . GLU A 1 394 ? -18.295 16.464 -14.794 1.00 60.91 394 GLU A O 1
ATOM 3149 N N . GLY A 1 395 ? -16.638 15.131 -14.122 1.00 63.25 395 GLY A N 1
ATOM 3150 C CA . GLY A 1 395 ? -16.389 14.473 -15.411 1.00 63.25 395 GLY A CA 1
ATOM 3151 C C . GLY A 1 395 ? -17.336 13.322 -15.786 1.00 63.25 395 GLY A C 1
ATOM 3152 O O . GLY A 1 395 ? -17.095 12.668 -16.799 1.00 63.25 395 GLY A O 1
ATOM 3153 N N . GLY A 1 396 ? -18.389 13.068 -15.001 1.00 61.16 396 GLY A N 1
ATOM 3154 C CA . GLY A 1 396 ? -19.399 12.036 -15.266 1.00 61.16 396 GLY A CA 1
ATOM 3155 C C . GLY A 1 396 ? -19.072 10.677 -14.633 1.00 61.16 396 GLY A C 1
ATOM 3156 O O . GLY A 1 396 ? -18.018 10.091 -14.876 1.00 61.16 396 GLY A O 1
ATOM 3157 N N . SER A 1 397 ? -20.014 10.165 -13.831 1.00 65.56 397 SER A N 1
ATOM 3158 C CA . SER A 1 397 ? -19.929 8.873 -13.122 1.00 65.56 397 SER A CA 1
ATOM 3159 C C . SER A 1 397 ? -19.627 7.687 -14.046 1.00 65.56 397 SER A C 1
ATOM 3161 O O . SER A 1 397 ? -19.016 6.713 -13.626 1.00 65.56 397 SER A O 1
ATOM 3163 N N . ASP A 1 398 ? -20.022 7.765 -15.312 1.00 80.69 398 ASP A N 1
ATOM 3164 C CA . ASP A 1 398 ? -20.019 6.599 -16.196 1.00 80.69 398 ASP A CA 1
ATOM 3165 C C . ASP A 1 398 ? -18.612 6.206 -16.652 1.00 80.69 398 ASP A C 1
ATOM 3167 O O . ASP A 1 398 ? -18.363 5.066 -17.036 1.00 80.69 398 ASP A O 1
ATOM 3171 N N . ARG A 1 399 ? -17.658 7.141 -16.624 1.00 83.12 399 ARG A N 1
ATOM 3172 C CA . ARG A 1 399 ? -16.360 6.935 -17.270 1.00 83.12 399 ARG A CA 1
ATOM 3173 C C . ARG A 1 399 ? -15.459 5.960 -16.518 1.00 83.12 399 ARG A C 1
ATOM 3175 O O . ARG A 1 399 ? -14.796 5.131 -17.136 1.00 83.12 399 ARG A O 1
ATOM 3182 N N . TRP A 1 400 ? -15.408 6.072 -15.196 1.00 88.19 400 TRP A N 1
ATOM 3183 C CA . TRP A 1 400 ? -14.611 5.164 -14.375 1.00 88.19 400 TRP A CA 1
ATOM 3184 C C . TRP A 1 400 ? -15.324 3.817 -14.209 1.00 88.19 400 TRP A C 1
ATOM 3186 O O . TRP A 1 400 ? -14.654 2.793 -14.171 1.00 88.19 400 TRP A O 1
ATOM 3196 N N . GLU A 1 401 ? -16.661 3.802 -14.181 1.00 92.31 401 GLU A N 1
ATOM 3197 C CA . GLU A 1 401 ? -17.456 2.571 -14.139 1.00 92.31 401 GLU A CA 1
ATOM 3198 C C . GLU A 1 401 ? -17.243 1.749 -15.417 1.00 92.31 401 GLU A C 1
ATOM 3200 O O . GLU A 1 401 ? -16.996 0.549 -15.339 1.00 92.31 401 GLU A O 1
ATOM 3205 N N . GLN A 1 402 ? -17.200 2.401 -16.586 1.00 92.12 402 GLN A N 1
ATOM 3206 C CA . GLN A 1 402 ? -16.813 1.755 -17.846 1.00 92.12 402 GLN A CA 1
ATOM 3207 C C . GLN A 1 402 ? -15.371 1.237 -17.831 1.00 92.12 402 GLN A C 1
ATOM 3209 O O . GLN A 1 402 ? -15.110 0.157 -18.353 1.00 92.12 402 GLN A O 1
ATOM 3214 N N . TYR A 1 403 ? -14.440 2.003 -17.257 1.00 94.12 403 TYR A N 1
ATOM 3215 C CA . TYR A 1 403 ? -13.019 1.662 -17.282 1.00 94.12 403 TYR A CA 1
ATOM 3216 C C . TYR A 1 403 ? -12.651 0.534 -16.310 1.00 94.12 403 TYR A C 1
ATOM 3218 O O . TYR A 1 403 ? -12.002 -0.425 -16.715 1.00 94.12 403 TYR A O 1
ATOM 3226 N N . TYR A 1 404 ? -13.061 0.640 -15.044 1.00 95.00 404 TYR A N 1
ATOM 3227 C CA . TYR A 1 404 ? -12.761 -0.349 -14.004 1.00 95.00 404 TYR A CA 1
ATOM 3228 C C . TYR A 1 404 ? -13.752 -1.520 -13.985 1.00 95.00 404 TYR A C 1
ATOM 3230 O O . TYR A 1 404 ? -13.474 -2.553 -13.380 1.00 95.00 404 TYR A O 1
ATOM 3238 N N . GLY A 1 405 ? -14.938 -1.353 -14.579 1.00 95.06 405 GLY A N 1
ATOM 3239 C CA . GLY A 1 405 ? -16.027 -2.326 -14.481 1.00 95.06 405 GLY A CA 1
ATOM 3240 C C . GLY A 1 405 ? -16.637 -2.427 -13.079 1.00 95.06 405 GLY A C 1
ATOM 3241 O O . GLY A 1 405 ? -17.306 -3.412 -12.774 1.00 95.06 405 GLY A O 1
ATOM 3242 N N . TRP A 1 406 ? -16.383 -1.455 -12.198 1.00 95.62 406 TRP A N 1
ATOM 3243 C CA . TRP A 1 406 ? -16.911 -1.443 -10.833 1.00 95.62 406 TRP A CA 1
ATOM 3244 C C . TRP A 1 406 ? -18.155 -0.575 -10.765 1.00 95.62 406 TRP A C 1
ATOM 3246 O O . TRP A 1 406 ? -18.127 0.577 -11.188 1.00 95.62 406 TRP A O 1
ATOM 3256 N N . THR A 1 407 ? -19.224 -1.092 -10.167 1.00 93.94 407 THR A N 1
ATOM 3257 C CA . THR A 1 407 ? -20.429 -0.285 -9.989 1.00 93.94 407 THR A CA 1
ATOM 3258 C C . THR A 1 407 ? -20.228 0.761 -8.899 1.00 93.94 407 THR A C 1
ATOM 3260 O O . THR A 1 407 ? -19.491 0.561 -7.924 1.00 93.94 407 THR A O 1
ATOM 3263 N N . ARG A 1 408 ? -20.955 1.877 -9.008 1.00 91.31 408 ARG A N 1
ATOM 3264 C CA . ARG A 1 408 ? -21.008 2.922 -7.970 1.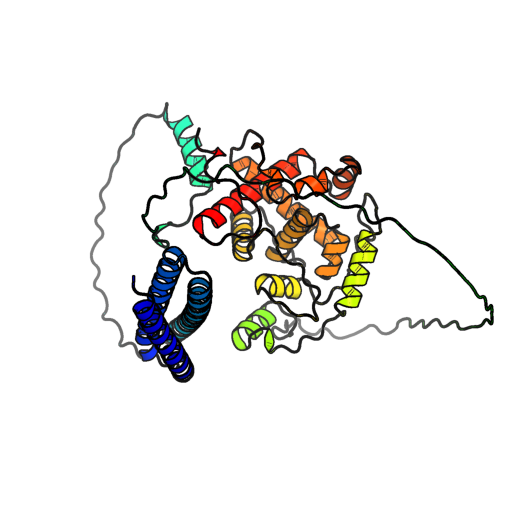00 91.31 408 ARG A CA 1
ATOM 3265 C C . ARG A 1 408 ? -21.284 2.363 -6.578 1.00 91.31 408 ARG A C 1
ATOM 3267 O O . ARG A 1 408 ? -20.645 2.763 -5.604 1.00 91.31 408 ARG A O 1
ATOM 3274 N N . GLN A 1 409 ? -22.239 1.446 -6.487 1.00 92.00 409 GLN A N 1
ATOM 3275 C CA . GLN A 1 409 ? -22.640 0.851 -5.222 1.00 92.00 409 GLN A CA 1
ATOM 327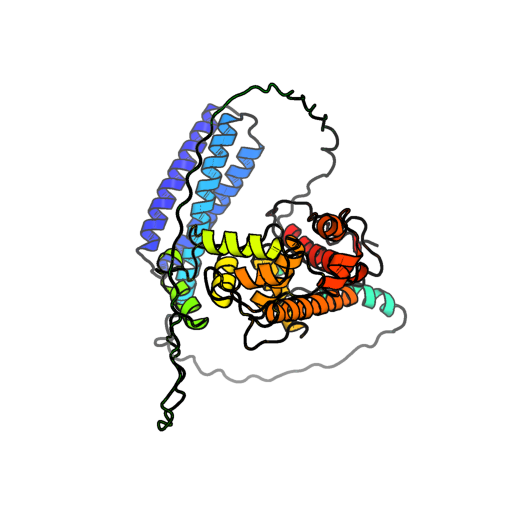6 C C . GLN A 1 409 ? -21.539 -0.048 -4.650 1.00 92.00 409 GLN A C 1
ATOM 3278 O O . GLN A 1 409 ? -21.296 -0.026 -3.445 1.00 92.00 409 GLN A O 1
ATOM 3283 N N . ASP A 1 410 ? -20.852 -0.812 -5.492 1.00 94.31 410 ASP A N 1
ATOM 3284 C CA . ASP A 1 410 ? -19.820 -1.737 -5.035 1.00 94.31 410 ASP A CA 1
ATOM 3285 C C . ASP A 1 410 ? -18.560 -1.009 -4.574 1.00 94.31 410 ASP A C 1
ATOM 3287 O O . ASP A 1 410 ? -17.998 -1.367 -3.539 1.00 94.31 410 ASP A O 1
ATOM 3291 N N . VAL A 1 411 ? -18.179 0.087 -5.239 1.00 93.06 411 VAL A N 1
ATOM 3292 C CA . VAL A 1 411 ? -17.095 0.952 -4.748 1.00 93.06 411 VAL A CA 1
ATOM 3293 C C . VAL A 1 411 ? -17.422 1.490 -3.356 1.00 93.06 411 VAL A C 1
ATOM 3295 O O . VAL A 1 411 ? -16.565 1.445 -2.476 1.00 93.06 411 VAL A O 1
ATOM 3298 N N . LEU A 1 412 ? -18.657 1.939 -3.108 1.00 90.94 412 LEU A N 1
ATOM 3299 C CA . LEU A 1 412 ? -19.073 2.402 -1.778 1.00 90.94 412 LEU A CA 1
ATOM 3300 C C . LEU A 1 412 ? -18.939 1.303 -0.721 1.00 90.94 412 LEU A C 1
ATOM 3302 O O . LEU A 1 412 ? -18.314 1.537 0.313 1.00 90.94 412 LEU A O 1
ATOM 3306 N N . LYS A 1 413 ? -19.447 0.097 -0.999 1.00 92.81 413 LYS A N 1
ATOM 3307 C CA . LYS A 1 413 ? -19.326 -1.061 -0.096 1.00 92.81 413 LYS A CA 1
ATOM 3308 C C . LYS A 1 413 ? -17.867 -1.404 0.198 1.00 92.81 413 LYS A C 1
ATOM 3310 O O . LYS A 1 413 ? -17.504 -1.660 1.348 1.00 92.81 413 LYS A O 1
ATOM 3315 N N . VAL A 1 414 ? -17.014 -1.399 -0.827 1.00 93.94 414 VAL A N 1
ATOM 3316 C CA . VAL A 1 414 ? -15.578 -1.663 -0.682 1.00 93.94 414 VAL A CA 1
ATOM 3317 C C . VAL A 1 414 ? -14.922 -0.585 0.173 1.00 93.94 414 VAL A C 1
ATOM 3319 O O . VAL A 1 414 ? -14.235 -0.921 1.136 1.00 93.94 414 VAL A O 1
ATOM 3322 N N . LEU A 1 415 ? -15.171 0.698 -0.100 1.00 91.56 415 LEU A N 1
ATOM 3323 C CA . LEU A 1 415 ? -14.619 1.796 0.694 1.00 91.56 415 LEU A CA 1
ATOM 3324 C C . LEU A 1 415 ? -15.076 1.731 2.151 1.00 91.56 415 LEU A C 1
ATOM 3326 O O . LEU A 1 415 ? -14.249 1.881 3.045 1.00 91.56 415 LEU A O 1
ATOM 3330 N N . GLU A 1 416 ? -16.353 1.472 2.416 1.00 89.50 416 GLU A N 1
ATOM 3331 C CA . GLU A 1 416 ? -16.864 1.281 3.777 1.00 89.50 416 GLU A CA 1
ATOM 3332 C C . GLU A 1 416 ? -16.180 0.109 4.481 1.00 89.50 416 GLU A C 1
ATOM 3334 O O . GLU A 1 416 ? -15.755 0.235 5.628 1.00 89.50 416 GLU A O 1
ATOM 3339 N N . THR A 1 417 ? -15.998 -1.007 3.779 1.00 90.88 417 THR A N 1
ATOM 3340 C CA . THR A 1 417 ? -15.349 -2.206 4.322 1.00 90.88 417 THR A CA 1
ATOM 3341 C C . THR A 1 417 ? -13.893 -1.947 4.675 1.00 90.88 417 THR A C 1
ATOM 3343 O O . THR A 1 417 ? -13.462 -2.263 5.784 1.00 90.88 417 THR A O 1
ATOM 3346 N N . VAL A 1 418 ? -13.131 -1.323 3.771 1.00 90.69 418 VAL A N 1
ATOM 3347 C CA . VAL A 1 418 ? -11.729 -0.973 4.029 1.00 90.69 418 VAL A CA 1
ATOM 3348 C C . VAL A 1 418 ? -11.650 0.060 5.159 1.00 90.69 418 VAL A C 1
ATOM 3350 O O . VAL A 1 418 ? -10.813 -0.080 6.048 1.00 90.69 418 VAL A O 1
ATOM 3353 N N . ASN A 1 419 ? -12.550 1.048 5.197 1.00 85.25 419 ASN A N 1
ATOM 3354 C CA . ASN A 1 419 ? -12.619 2.028 6.282 1.00 85.25 419 ASN A CA 1
ATOM 3355 C C . ASN A 1 419 ? -12.903 1.379 7.634 1.00 85.25 419 ASN A C 1
ATOM 3357 O O . ASN A 1 419 ? -12.178 1.660 8.581 1.00 85.25 419 ASN A O 1
ATOM 3361 N N . MET A 1 420 ? -13.897 0.496 7.741 1.00 82.00 420 MET A N 1
ATOM 3362 C CA . MET A 1 420 ? -14.180 -0.223 8.986 1.00 82.00 420 MET A CA 1
ATOM 3363 C C . MET A 1 420 ? -13.002 -1.095 9.413 1.00 82.00 420 MET A C 1
ATOM 3365 O O . MET A 1 420 ? -12.617 -1.095 10.586 1.00 82.00 420 MET A O 1
ATOM 3369 N N . TYR A 1 421 ? -12.397 -1.799 8.454 1.00 83.06 421 TYR A N 1
ATOM 3370 C CA . TYR A 1 421 ? -11.238 -2.643 8.702 1.00 83.06 421 TYR A CA 1
ATOM 3371 C C . TYR A 1 421 ? -10.069 -1.831 9.270 1.00 83.06 421 TYR A C 1
ATOM 3373 O O . TYR A 1 421 ? -9.498 -2.199 10.295 1.00 83.06 421 TYR A O 1
ATOM 3381 N N . ILE A 1 422 ? -9.738 -0.694 8.650 1.00 78.12 422 ILE A N 1
ATOM 3382 C CA . ILE A 1 422 ? -8.637 0.180 9.078 1.00 78.12 422 ILE A CA 1
ATOM 3383 C C . ILE A 1 422 ? -8.973 0.949 10.358 1.00 78.12 422 ILE A C 1
ATOM 3385 O O . ILE A 1 422 ? -8.132 1.045 11.252 1.00 78.12 422 ILE A O 1
ATOM 3389 N N . ALA A 1 423 ? -10.184 1.493 10.480 1.00 70.94 423 ALA A N 1
ATOM 3390 C CA . ALA A 1 423 ? -10.655 2.211 11.663 1.00 70.94 423 ALA A CA 1
ATOM 3391 C C . ALA A 1 423 ? -10.433 1.402 12.944 1.00 70.94 423 ALA A C 1
ATOM 3393 O O . ALA A 1 423 ? -9.982 1.946 13.956 1.00 70.94 423 ALA A O 1
ATOM 3394 N N . ARG A 1 424 ? -10.666 0.087 12.871 1.00 67.62 424 ARG A N 1
ATOM 3395 C CA . ARG A 1 424 ? -10.373 -0.857 13.950 1.00 67.62 424 ARG A CA 1
ATOM 3396 C C . ARG A 1 424 ? -8.908 -0.817 14.385 1.00 67.62 424 ARG A C 1
ATOM 3398 O O . ARG A 1 424 ? -8.635 -0.661 15.574 1.00 67.62 424 ARG A O 1
ATOM 3405 N N . TYR A 1 425 ? -7.968 -0.891 13.443 1.00 66.19 425 TYR A N 1
ATOM 3406 C CA . TYR A 1 425 ? -6.531 -0.825 13.741 1.00 66.19 425 TYR A CA 1
ATOM 3407 C C . TYR A 1 425 ? -6.091 0.544 14.256 1.00 66.19 425 TYR A C 1
ATOM 3409 O O . TYR A 1 425 ? -5.276 0.629 15.177 1.00 66.19 425 TYR A O 1
ATOM 3417 N N . ARG A 1 426 ? -6.641 1.626 13.699 1.00 68.81 426 ARG A N 1
ATOM 3418 C CA . ARG A 1 426 ? -6.313 2.993 14.122 1.00 68.81 426 ARG A CA 1
ATOM 3419 C C . ARG A 1 426 ? -6.714 3.253 15.572 1.00 68.81 426 ARG A C 1
ATOM 3421 O O . ARG A 1 426 ? -5.907 3.795 16.322 1.00 68.81 426 ARG A O 1
ATOM 3428 N N . GLN A 1 427 ? -7.904 2.813 15.981 1.00 66.12 427 GLN A N 1
ATOM 3429 C CA . GLN A 1 427 ? -8.375 2.986 17.358 1.00 66.12 427 GLN A CA 1
ATOM 3430 C C . GLN A 1 427 ? -7.596 2.138 18.368 1.00 66.12 427 GLN A C 1
ATOM 3432 O O . GLN A 1 427 ? -7.359 2.590 19.483 1.00 66.12 427 GLN A O 1
ATOM 3437 N N . GLN A 1 428 ? -7.134 0.949 17.975 1.00 62.00 428 GLN A N 1
ATOM 3438 C CA . GLN A 1 428 ? -6.303 0.102 18.836 1.00 62.00 428 GLN A CA 1
ATOM 3439 C C . GLN A 1 428 ? -4.856 0.606 18.954 1.00 62.00 428 GLN A C 1
ATOM 3441 O O . GLN A 1 428 ? -4.210 0.406 19.977 1.00 62.00 428 GLN A O 1
ATOM 3446 N N . GLY A 1 429 ? -4.327 1.246 17.908 1.00 57.78 429 GLY A N 1
ATOM 3447 C CA . GLY A 1 429 ? -2.897 1.528 17.792 1.00 57.78 429 GLY A CA 1
ATOM 3448 C C . GLY A 1 429 ? -2.403 2.864 18.354 1.00 57.78 429 GLY A C 1
ATOM 3449 O O . GLY A 1 429 ? -1.201 3.088 18.261 1.00 57.78 429 GLY A O 1
ATOM 3450 N N . LYS A 1 430 ? -3.268 3.768 18.846 1.00 56.28 430 LYS A N 1
ATOM 3451 C CA . LYS A 1 430 ? -2.952 5.143 19.335 1.00 56.28 430 LYS A CA 1
ATOM 3452 C C . LYS A 1 430 ? -2.108 6.050 18.401 1.00 56.28 430 LYS A C 1
ATOM 3454 O O . LYS A 1 430 ? -1.870 7.205 18.722 1.00 56.28 430 LYS A O 1
ATOM 3459 N N . VAL A 1 431 ? -1.674 5.573 17.233 1.00 53.78 431 VAL A N 1
ATOM 3460 C CA . VAL A 1 431 ? -0.905 6.328 16.232 1.00 53.78 431 VAL A CA 1
ATOM 3461 C C . VAL A 1 431 ? -1.858 6.768 15.124 1.00 53.78 431 VAL A C 1
ATOM 3463 O O . VAL A 1 431 ? -2.297 5.934 14.324 1.00 53.78 431 VAL A O 1
ATOM 3466 N N . ALA A 1 432 ? -2.183 8.056 15.067 1.00 50.38 432 ALA A N 1
ATOM 3467 C CA . ALA A 1 432 ? -2.979 8.623 13.984 1.00 50.38 432 ALA A CA 1
ATOM 3468 C C . ALA A 1 432 ? -2.130 8.743 12.704 1.00 50.38 432 ALA A C 1
ATOM 3470 O O . ALA A 1 432 ? -1.018 9.264 12.737 1.00 50.38 432 ALA A O 1
ATOM 3471 N N . LEU A 1 433 ? -2.642 8.231 11.583 1.00 55.00 433 LEU A N 1
ATOM 3472 C CA . LEU A 1 433 ? -2.238 8.711 10.256 1.00 55.00 433 LEU A CA 1
ATOM 3473 C C . LEU A 1 433 ? -3.032 9.985 9.943 1.00 55.00 433 LEU A C 1
ATOM 3475 O O . LEU A 1 433 ? -4.044 10.253 10.591 1.00 55.00 433 LEU A O 1
ATOM 3479 N N . GLU A 1 434 ? -2.620 10.729 8.921 1.00 55.62 434 GLU A N 1
ATOM 3480 C CA . GLU A 1 434 ? -3.423 11.833 8.395 1.00 55.62 434 GLU A CA 1
ATOM 3481 C C . GLU A 1 434 ? -4.821 11.350 7.946 1.00 55.62 434 GLU A C 1
ATOM 3483 O O . GLU A 1 434 ? -4.998 10.247 7.409 1.00 55.62 434 GLU A O 1
ATOM 3488 N N . GLY A 1 435 ? -5.828 12.199 8.171 1.00 59.06 435 GLY A N 1
ATOM 3489 C CA . GLY A 1 435 ? -7.216 11.981 7.754 1.00 59.06 435 GLY A CA 1
ATOM 3490 C C . GLY A 1 435 ? -8.139 11.419 8.839 1.00 59.06 435 GLY A C 1
ATOM 3491 O O . GLY A 1 435 ? -7.706 10.806 9.816 1.00 59.06 435 GLY A O 1
ATOM 3492 N N . GLY A 1 436 ? -9.444 11.630 8.649 1.00 58.88 436 GLY A N 1
ATOM 3493 C CA . GLY A 1 436 ? -10.474 11.131 9.555 1.00 58.88 436 GLY A CA 1
ATOM 3494 C C . GLY A 1 436 ? -10.512 9.601 9.611 1.00 58.88 436 GLY A C 1
ATOM 3495 O O . GLY A 1 436 ? -10.045 8.903 8.709 1.00 58.88 436 GLY A O 1
ATOM 3496 N N . PHE A 1 437 ? -11.089 9.063 10.681 1.00 62.91 437 PHE A N 1
ATOM 3497 C CA . PHE A 1 437 ? -11.447 7.650 10.775 1.00 62.91 437 PHE A CA 1
ATOM 3498 C C . PHE A 1 437 ? -12.849 7.525 11.374 1.00 62.91 437 PHE A C 1
ATOM 3500 O O . PHE A 1 437 ? -13.236 8.318 12.232 1.00 62.91 437 PHE A O 1
ATOM 3507 N N . GLN A 1 438 ? -13.621 6.535 10.925 1.00 61.16 438 GLN A N 1
ATOM 3508 C CA . GLN A 1 438 ? -14.907 6.222 11.544 1.00 61.16 438 GLN A CA 1
ATOM 3509 C C . GLN A 1 438 ? -14.652 5.492 12.858 1.00 61.16 438 GLN A C 1
ATOM 3511 O O . GLN A 1 438 ? -13.739 4.679 12.944 1.00 61.16 438 GLN A O 1
ATOM 3516 N N . HIS A 1 439 ? -15.468 5.718 13.881 1.00 63.16 439 HIS A N 1
ATOM 3517 C CA . HIS A 1 439 ? -15.436 4.828 15.038 1.00 63.16 439 HIS A CA 1
ATOM 3518 C C . HIS A 1 439 ? -16.000 3.466 14.624 1.00 63.16 439 HIS A C 1
ATOM 3520 O O . HIS A 1 439 ? -17.181 3.391 14.282 1.00 63.16 439 HIS A O 1
ATOM 3526 N N . TRP A 1 440 ? -15.183 2.406 14.648 1.00 66.12 440 TRP A N 1
ATOM 3527 C CA . TRP A 1 440 ? -15.575 1.111 14.067 1.00 66.12 440 TRP A CA 1
ATOM 3528 C C . TRP A 1 440 ? -16.775 0.482 14.782 1.00 66.12 440 TRP A C 1
ATOM 3530 O O . TRP A 1 440 ? -17.506 -0.277 14.166 1.00 66.12 440 TRP A O 1
ATOM 3540 N N . TRP A 1 441 ? -17.005 0.808 16.058 1.00 63.25 441 TRP A N 1
ATOM 3541 C CA . TRP A 1 441 ? -18.127 0.278 16.840 1.00 63.25 441 TRP A CA 1
ATOM 3542 C C . TRP A 1 441 ? -19.456 1.003 16.595 1.00 63.25 441 TRP A C 1
ATOM 3544 O O . TRP A 1 441 ? -20.505 0.454 16.919 1.00 63.25 441 TRP A O 1
ATOM 3554 N N . ARG A 1 442 ? -19.450 2.229 16.044 1.00 68.12 442 ARG A N 1
ATOM 3555 C CA . ARG A 1 442 ? -20.681 3.028 15.871 1.00 68.12 442 ARG A CA 1
ATOM 3556 C C . ARG A 1 442 ? -21.738 2.341 14.996 1.00 68.12 442 ARG A C 1
ATOM 3558 O O . ARG A 1 442 ? -22.899 2.382 15.392 1.00 68.12 442 ARG A O 1
ATOM 3565 N N . PRO A 1 443 ? -21.388 1.689 13.870 1.00 57.94 443 PRO A N 1
ATOM 3566 C CA . PRO A 1 443 ? -22.357 0.935 13.073 1.00 57.94 443 PRO A CA 1
ATOM 3567 C C . PRO A 1 443 ? -23.050 -0.203 13.838 1.00 57.94 443 PRO A C 1
ATOM 3569 O O . PRO A 1 443 ? -24.162 -0.577 13.479 1.00 57.94 443 PRO A O 1
ATOM 3572 N N . PHE A 1 444 ? -22.414 -0.731 14.889 1.00 61.03 444 PHE A N 1
ATOM 3573 C CA . PHE A 1 444 ? -22.873 -1.906 15.636 1.00 61.03 444 PHE A CA 1
ATOM 3574 C C . PHE A 1 444 ? -23.574 -1.569 16.960 1.00 61.03 444 PHE A C 1
ATOM 3576 O O . PHE A 1 444 ? -24.067 -2.468 17.627 1.00 61.03 444 PHE A O 1
ATOM 3583 N N . ALA A 1 445 ? -23.622 -0.297 17.363 1.00 61.22 445 ALA A N 1
ATOM 3584 C CA . ALA A 1 445 ? -24.152 0.134 18.660 1.00 61.22 445 ALA A CA 1
ATOM 3585 C C . ALA A 1 445 ? -25.689 0.300 18.689 1.00 61.22 445 ALA A C 1
ATOM 3587 O O . ALA A 1 445 ? -26.186 1.185 19.384 1.00 61.22 445 ALA A O 1
ATOM 3588 N N . ARG A 1 446 ? -26.428 -0.489 17.899 1.00 50.25 446 ARG A N 1
ATOM 3589 C CA . ARG A 1 446 ? -27.898 -0.430 17.830 1.00 50.25 446 ARG A CA 1
ATOM 3590 C C . ARG A 1 446 ? -28.568 -1.356 18.829 1.00 50.25 446 ARG A C 1
ATOM 3592 O O . ARG A 1 446 ? -28.080 -2.498 18.976 1.00 50.25 446 ARG A O 1
#

Sequence (446 aa):
MSTRTISGTLRELRSLAELTKASVANLEALLRPSALAQVTSTKRLMRDAHQDLERLQNQTSEKEVATSIREVAVEAWKVYQRLVKIEEKLRRAVKQVPASDAPSPPIPTSHSHRQPTKGESFTTSERSHERASQKLYQLWDWPDSQQYEPDDTPWNLETELYHAQPIQVTDYTNTASSSSQETTESVASACTSVIKFEEQSAELGQSSEMGSADSPGSVNGLRLLYAKHGLENFAFKPVRTREEVESSYTEEEMFMRSSLYDADRKREGSGSGDFVTYAILAGTDDGQLCLPRLRYIKIHEVKRLKDYLVRERHLRRSREVSRIEKVLHLMFALQEGWRMETIAVLFSRTPQQVDAACHDVFEGLLAMHGQSGLEHQQVGGHELWKIWAKFTGEGGSDRWEQYYGWTRQDVLKVLETVNMYIARYRQQGKVALEGGFQHWWRPFAR

Organism: NCBI:txid1892770